Protein AF-A0A1Y4RF73-F1 (afdb_monomer)

Mean predicted aligned error: 22.39 Å

Radius of gyration: 38.88 Å; Cα contacts (8 Å, |Δi|>4): 993; chains: 1; bounding box: 95×80×130 Å

pLDDT: mean 74.42, std 23.42, range [22.95, 98.25]

Structure (mmCIF, N/CA/C/O backbone):
data_AF-A0A1Y4RF73-F1
#
_entry.id   AF-A0A1Y4RF73-F1
#
loop_
_atom_site.group_PDB
_atom_site.id
_atom_site.type_symbol
_atom_site.label_atom_id
_atom_site.label_alt_id
_atom_site.label_comp_id
_atom_site.label_asym_id
_atom_site.label_entity_id
_atom_site.label_seq_id
_atom_site.pdbx_PDB_ins_code
_atom_site.Cartn_x
_atom_site.Cartn_y
_atom_site.Cartn_z
_atom_site.occupancy
_atom_site.B_iso_or_equiv
_atom_site.auth_seq_id
_atom_site.auth_comp_id
_atom_site.auth_asym_id
_atom_site.auth_atom_id
_atom_site.pdbx_PDB_model_num
ATOM 1 N N . MET A 1 1 ? -29.871 22.386 12.776 1.00 67.69 1 MET A N 1
ATOM 2 C CA . MET A 1 1 ? -29.274 22.602 11.436 1.00 67.69 1 MET A CA 1
ATOM 3 C C . MET A 1 1 ? -28.750 21.262 10.948 1.00 67.69 1 MET A C 1
ATOM 5 O O . MET A 1 1 ? -28.256 20.521 11.787 1.00 67.69 1 MET A O 1
ATOM 9 N N . VAL A 1 2 ? -28.908 20.931 9.662 1.00 78.44 2 VAL A N 1
ATOM 10 C CA . VAL A 1 2 ? -28.519 19.619 9.115 1.00 78.44 2 VAL A CA 1
ATOM 11 C C . VAL A 1 2 ? -27.432 19.803 8.056 1.00 78.44 2 VAL A C 1
ATOM 13 O O . VAL A 1 2 ? -27.648 20.521 7.078 1.00 78.44 2 VAL A O 1
ATOM 16 N N . ILE A 1 3 ? -26.275 19.176 8.263 1.00 81.56 3 ILE A N 1
ATOM 17 C CA . ILE A 1 3 ? -25.156 19.133 7.314 1.00 81.56 3 ILE A CA 1
ATOM 18 C C . ILE A 1 3 ? -25.477 18.120 6.221 1.00 81.56 3 ILE A C 1
ATOM 20 O O . ILE A 1 3 ? -25.903 17.005 6.513 1.00 81.56 3 ILE A O 1
ATOM 24 N N . ASN A 1 4 ? -25.274 18.501 4.962 1.00 82.44 4 ASN A N 1
ATOM 25 C CA . ASN A 1 4 ? -25.481 17.593 3.843 1.00 82.44 4 ASN A CA 1
ATOM 26 C C . ASN A 1 4 ? -24.149 16.941 3.458 1.00 82.44 4 ASN A C 1
ATOM 28 O O . ASN A 1 4 ? -23.281 17.599 2.889 1.00 82.44 4 ASN A O 1
ATOM 32 N N . ILE A 1 5 ? -23.997 15.666 3.796 1.00 82.62 5 ILE A N 1
ATOM 33 C CA . ILE A 1 5 ? -22.872 14.820 3.420 1.00 82.62 5 ILE A CA 1
ATOM 34 C C . ILE A 1 5 ? -23.202 14.142 2.089 1.00 82.62 5 ILE A C 1
ATOM 36 O O . ILE A 1 5 ? -24.267 13.538 1.924 1.00 82.62 5 ILE A O 1
ATOM 40 N N . TYR A 1 6 ? -22.280 14.250 1.134 1.00 79.31 6 TYR A N 1
ATOM 41 C CA . TYR A 1 6 ? -22.349 13.507 -0.119 1.00 79.31 6 TYR A CA 1
ATOM 42 C C . TYR A 1 6 ? -21.947 12.049 0.122 1.00 79.31 6 TYR A C 1
ATOM 44 O O . TYR A 1 6 ? -20.910 11.793 0.726 1.00 79.31 6 TYR A O 1
ATOM 52 N N . ARG A 1 7 ? -22.747 11.107 -0.385 1.00 78.88 7 ARG A N 1
ATOM 53 C CA . ARG A 1 7 ? -22.451 9.668 -0.364 1.00 78.88 7 ARG A CA 1
ATOM 54 C C . ARG A 1 7 ? -21.988 9.225 -1.745 1.00 78.88 7 ARG A C 1
ATOM 56 O O . ARG A 1 7 ? -22.584 9.616 -2.754 1.00 78.88 7 ARG A O 1
ATOM 63 N N . ASN A 1 8 ? -20.934 8.414 -1.804 1.00 78.31 8 ASN A N 1
ATOM 64 C CA . ASN A 1 8 ? -20.475 7.851 -3.065 1.00 78.31 8 ASN A CA 1
ATOM 65 C C . ASN A 1 8 ? -21.558 6.949 -3.688 1.00 78.31 8 ASN A C 1
ATOM 67 O O . ASN A 1 8 ? -22.233 6.196 -2.997 1.00 78.31 8 ASN A O 1
ATOM 71 N N . SER A 1 9 ? -21.735 7.026 -5.008 1.00 76.69 9 SER A N 1
ATOM 72 C CA . SER A 1 9 ? -22.713 6.207 -5.743 1.00 76.69 9 SER A CA 1
ATOM 73 C C . SER A 1 9 ? -22.113 4.930 -6.338 1.00 76.69 9 SER A C 1
ATOM 75 O O . SER A 1 9 ? -22.840 4.101 -6.883 1.00 76.69 9 SER A O 1
ATOM 77 N N . SER A 1 10 ? -20.790 4.763 -6.263 1.00 80.19 10 SER A N 1
ATOM 78 C CA . SER A 1 10 ? -20.095 3.586 -6.779 1.00 80.19 10 SER A CA 1
ATOM 79 C C . SER A 1 10 ? -20.183 2.427 -5.793 1.00 80.19 10 SER A C 1
ATOM 81 O O . SER A 1 10 ? -19.529 2.445 -4.753 1.00 80.19 10 SER A O 1
ATOM 83 N N . GLN A 1 11 ? -20.919 1.376 -6.155 1.00 75.81 11 GLN A N 1
ATOM 84 C CA . GLN A 1 11 ? -21.055 0.178 -5.324 1.00 75.81 11 GLN A CA 1
ATOM 85 C C . GLN A 1 11 ? -19.711 -0.501 -5.021 1.00 75.81 11 GLN A C 1
ATOM 87 O O . GLN A 1 11 ? -19.517 -1.024 -3.931 1.00 75.81 11 GLN A O 1
ATOM 92 N N . ALA A 1 12 ? -18.771 -0.449 -5.969 1.00 77.25 12 ALA A N 1
ATOM 93 C CA . ALA A 1 12 ? -17.408 -0.947 -5.795 1.00 77.25 12 ALA A CA 1
ATOM 94 C C . ALA A 1 12 ? -16.670 -0.232 -4.653 1.00 77.25 12 ALA A C 1
ATOM 96 O O . ALA A 1 12 ? -15.956 -0.860 -3.875 1.00 77.25 12 ALA A O 1
ATOM 97 N N . VAL A 1 13 ? -16.867 1.085 -4.551 1.00 80.75 13 VAL A N 1
ATOM 98 C CA . VAL A 1 13 ? -16.286 1.899 -3.481 1.00 80.75 13 VAL A CA 1
ATOM 99 C C . VAL A 1 13 ? -17.010 1.621 -2.169 1.00 80.75 13 VAL A C 1
ATOM 101 O O . VAL A 1 13 ? -16.345 1.379 -1.171 1.00 80.75 13 VAL A O 1
ATOM 104 N N . LEU A 1 14 ? -18.346 1.576 -2.177 1.00 82.94 14 LEU A N 1
ATOM 105 C CA . LEU A 1 14 ? -19.143 1.268 -0.984 1.00 82.94 14 LEU A CA 1
ATOM 106 C C . LEU A 1 14 ? -18.754 -0.088 -0.376 1.00 82.94 14 LEU A C 1
ATOM 108 O O . LEU A 1 14 ? -18.429 -0.151 0.803 1.00 82.94 14 LEU A O 1
ATOM 112 N N . SER A 1 15 ? -18.652 -1.135 -1.200 1.00 79.69 15 SER A N 1
ATOM 113 C CA . SER A 1 15 ? -18.208 -2.463 -0.761 1.00 79.69 15 SER A CA 1
ATOM 114 C C . SER A 1 15 ? -16.788 -2.450 -0.188 1.00 79.69 15 SER A C 1
ATOM 116 O O . SER A 1 15 ? -16.520 -3.143 0.788 1.00 79.69 15 SER A O 1
ATOM 118 N N . ALA A 1 16 ? -15.872 -1.648 -0.743 1.00 85.25 16 ALA A N 1
ATOM 119 C CA . ALA A 1 16 ? -14.533 -1.500 -0.174 1.00 85.25 16 ALA A CA 1
ATOM 120 C C . ALA A 1 16 ? -14.576 -0.860 1.225 1.00 85.25 16 ALA A C 1
ATOM 122 O O . ALA A 1 16 ? -13.846 -1.290 2.117 1.00 85.25 16 ALA A O 1
ATOM 123 N N . TYR A 1 17 ? -15.456 0.120 1.449 1.00 89.94 17 TYR A N 1
ATOM 124 C CA . TYR A 1 17 ? -15.657 0.693 2.781 1.00 89.94 17 TYR A CA 1
ATOM 125 C C . TYR A 1 17 ? -16.348 -0.269 3.750 1.00 89.94 17 TYR A C 1
ATOM 127 O O . TYR A 1 17 ? -16.020 -0.226 4.933 1.00 89.94 17 TYR A O 1
ATOM 135 N N . ASP A 1 18 ? -17.205 -1.180 3.282 1.00 84.75 18 ASP A N 1
ATOM 136 C CA . ASP A 1 18 ? -17.761 -2.246 4.128 1.00 84.75 18 ASP A CA 1
ATOM 137 C C . ASP A 1 18 ? -16.648 -3.159 4.676 1.00 84.75 18 ASP A C 1
ATOM 139 O O . ASP A 1 18 ? -16.642 -3.494 5.865 1.00 84.75 18 ASP A O 1
ATOM 143 N N . HIS A 1 19 ? -15.647 -3.496 3.851 1.00 86.31 19 HIS A N 1
ATOM 144 C CA . HIS A 1 19 ? -14.458 -4.231 4.303 1.00 86.31 19 HIS A CA 1
ATOM 145 C C . HIS A 1 19 ? -13.643 -3.434 5.329 1.00 86.31 19 HIS A C 1
ATOM 147 O O . HIS A 1 19 ? -13.254 -3.978 6.362 1.00 86.31 19 HIS A O 1
ATOM 153 N N . VAL A 1 20 ? -13.417 -2.138 5.083 1.00 92.25 20 VAL A N 1
ATOM 154 C CA . VAL A 1 20 ? -12.697 -1.266 6.028 1.00 92.25 20 VAL A CA 1
ATOM 155 C C . VAL A 1 20 ? -13.432 -1.186 7.368 1.00 92.25 20 VAL A C 1
ATOM 157 O O . VAL A 1 20 ? -12.814 -1.380 8.411 1.00 92.25 20 VAL A O 1
ATOM 160 N N . VAL A 1 21 ? -14.744 -0.939 7.355 1.00 92.81 21 VAL A N 1
ATOM 161 C CA . VAL A 1 21 ? -15.576 -0.870 8.567 1.00 92.81 21 VAL A CA 1
ATOM 162 C C . VAL A 1 21 ? -15.553 -2.194 9.319 1.00 92.81 21 VAL A C 1
ATOM 164 O O . VAL A 1 21 ? -15.429 -2.185 10.540 1.00 92.81 21 VAL A O 1
ATOM 167 N N . THR A 1 22 ? -15.612 -3.325 8.612 1.00 90.31 22 THR A N 1
ATOM 168 C CA . THR A 1 22 ? -15.513 -4.652 9.234 1.00 90.31 22 THR A CA 1
ATOM 169 C C . THR A 1 22 ? -14.169 -4.828 9.937 1.00 90.31 22 THR A C 1
ATOM 171 O O . THR A 1 22 ? -14.138 -5.181 11.112 1.00 90.31 22 THR A O 1
ATOM 174 N N . ASN A 1 23 ? -13.059 -4.506 9.269 1.00 93.12 23 ASN A N 1
ATOM 175 C CA . ASN A 1 23 ? -11.722 -4.644 9.850 1.00 93.12 23 ASN A CA 1
ATOM 176 C C . ASN A 1 23 ? -11.516 -3.724 11.061 1.00 93.12 23 ASN A C 1
ATOM 178 O O . ASN A 1 23 ? -11.005 -4.167 12.086 1.00 93.12 23 ASN A O 1
ATOM 182 N N . LEU A 1 24 ? -11.968 -2.469 10.992 1.00 95.62 24 LEU A N 1
ATOM 183 C CA . LEU A 1 24 ? -11.887 -1.538 12.124 1.00 95.62 24 LEU A CA 1
ATOM 184 C C . LEU A 1 24 ? -12.859 -1.892 13.257 1.00 95.62 24 LEU A C 1
ATOM 186 O O . LEU A 1 24 ? -12.612 -1.575 14.419 1.00 95.62 24 LEU A O 1
ATOM 190 N N . TYR A 1 25 ? -13.965 -2.569 12.954 1.00 93.56 25 TYR A N 1
ATOM 191 C CA . TYR A 1 25 ? -14.832 -3.129 13.984 1.00 93.56 25 TYR A CA 1
ATOM 192 C C . TYR A 1 25 ? -14.152 -4.297 14.712 1.00 93.56 25 TYR A C 1
ATOM 194 O O . TYR A 1 25 ? -14.243 -4.385 15.935 1.00 93.56 25 TYR A O 1
ATOM 202 N N . MET A 1 26 ? -13.424 -5.157 13.991 1.00 92.44 26 MET A N 1
ATOM 203 C CA . MET A 1 26 ? -12.612 -6.218 14.602 1.00 92.44 26 MET A CA 1
ATOM 204 C C . MET A 1 26 ? -11.473 -5.633 15.449 1.00 92.44 26 MET A C 1
ATOM 206 O O . MET A 1 26 ? -11.273 -6.071 16.579 1.00 92.44 26 MET A O 1
ATOM 210 N N . ASP A 1 27 ? -10.805 -4.585 14.960 1.00 93.94 27 ASP A N 1
ATOM 211 C CA . ASP A 1 27 ? -9.795 -3.836 15.718 1.00 93.94 27 ASP A CA 1
ATOM 212 C C . ASP A 1 27 ? -10.373 -3.242 17.015 1.00 93.94 27 ASP A C 1
ATOM 214 O O . ASP A 1 27 ? -9.801 -3.398 18.094 1.00 93.94 27 ASP A O 1
ATOM 218 N N . HIS A 1 28 ? -11.570 -2.654 16.944 1.00 94.88 28 HIS A N 1
ATOM 219 C CA . HIS A 1 28 ? -12.302 -2.186 18.119 1.00 94.88 28 HIS A CA 1
ATOM 220 C C . HIS A 1 28 ? -12.610 -3.317 19.113 1.00 94.88 28 HIS A C 1
ATOM 222 O O . HIS A 1 28 ? -12.450 -3.135 20.317 1.00 94.88 28 HIS A O 1
ATOM 228 N N . MET A 1 29 ? -13.036 -4.488 18.636 1.00 94.88 29 MET A N 1
ATOM 229 C CA . MET A 1 29 ? -13.317 -5.643 19.498 1.00 94.88 29 MET A CA 1
ATOM 230 C C . MET A 1 29 ? -12.061 -6.188 20.184 1.00 94.88 29 MET A C 1
ATOM 232 O O . MET A 1 29 ? -12.143 -6.642 21.324 1.00 94.88 29 MET A O 1
ATOM 236 N N . GLN A 1 30 ? -10.911 -6.130 19.512 1.00 94.12 30 GLN A N 1
ATOM 237 C CA . GLN A 1 30 ? -9.653 -6.660 20.028 1.00 94.12 30 GLN A CA 1
ATOM 238 C C . GLN A 1 30 ? -8.940 -5.685 20.975 1.00 94.12 30 GLN A C 1
ATOM 240 O O . GLN A 1 30 ? -8.442 -6.100 22.021 1.00 94.12 30 GLN A O 1
ATOM 245 N N . HIS A 1 31 ? -8.896 -4.398 20.624 1.00 94.69 31 HIS A N 1
ATOM 246 C CA . HIS A 1 31 ? -8.073 -3.397 21.311 1.00 94.69 31 HIS A CA 1
ATOM 247 C C . HIS A 1 31 ? -8.887 -2.309 22.025 1.00 94.69 31 HIS A C 1
ATOM 249 O O . HIS A 1 31 ? -8.335 -1.520 22.788 1.00 94.69 31 HIS A O 1
ATOM 255 N N . GLY A 1 32 ? -10.203 -2.249 21.805 1.00 95.00 32 GLY A N 1
ATOM 256 C CA . GLY A 1 32 ? -11.076 -1.222 22.375 1.00 95.00 32 GLY A CA 1
ATOM 257 C C . GLY A 1 32 ? -11.023 0.127 21.653 1.00 95.00 32 GLY A C 1
ATOM 258 O O . GLY A 1 32 ? -11.646 1.074 22.128 1.00 95.00 32 GLY A O 1
ATOM 259 N N . HIS A 1 33 ? -10.327 0.227 20.514 1.00 96.31 33 HIS A N 1
ATOM 260 C CA . HIS A 1 33 ? -10.176 1.471 19.755 1.00 96.31 33 HIS A CA 1
ATOM 261 C C . HIS A 1 33 ? -11.528 2.026 19.290 1.00 96.31 33 HIS A C 1
ATOM 263 O O . HIS A 1 33 ? -12.319 1.318 18.668 1.00 96.31 33 HIS A O 1
ATOM 269 N N . LYS A 1 34 ? -11.805 3.298 19.574 1.00 96.44 34 LYS A N 1
ATOM 270 C CA . LYS A 1 34 ? -13.020 4.012 19.147 1.00 96.44 34 LYS A CA 1
ATOM 271 C C . LYS A 1 34 ? -12.705 5.283 18.372 1.00 96.44 34 LYS A C 1
ATOM 273 O O . LYS A 1 34 ? -13.500 5.694 17.525 1.00 96.44 34 LYS A O 1
ATOM 278 N N . ILE A 1 35 ? -11.573 5.914 18.672 1.00 97.38 35 ILE A N 1
ATOM 279 C CA . ILE A 1 35 ? -11.131 7.159 18.057 1.00 97.38 35 ILE A CA 1
ATOM 280 C C . ILE A 1 35 ? -10.087 6.837 16.992 1.00 97.38 35 ILE A C 1
ATOM 282 O O . ILE A 1 35 ? -8.953 6.483 17.310 1.00 97.38 35 ILE A O 1
ATOM 286 N N . TYR A 1 36 ? -10.464 7.002 15.727 1.00 97.69 36 TYR A N 1
ATOM 287 C CA . TYR A 1 36 ? -9.588 6.790 14.580 1.00 97.69 36 TYR A CA 1
ATOM 288 C C . TYR A 1 36 ? -9.184 8.126 13.962 1.00 97.69 36 TYR A C 1
ATOM 290 O O . TYR A 1 36 ? -10.028 8.863 13.445 1.00 97.69 36 TYR A O 1
ATOM 298 N N . ALA A 1 37 ? -7.886 8.428 13.971 1.00 96.56 37 ALA A N 1
ATOM 299 C CA . ALA A 1 37 ? -7.343 9.525 13.177 1.00 96.56 37 ALA A CA 1
ATOM 300 C C . ALA A 1 37 ? -7.089 9.043 11.748 1.00 96.56 37 ALA A C 1
ATOM 302 O O . ALA A 1 37 ? -6.332 8.100 11.524 1.00 96.56 37 ALA A O 1
ATOM 303 N N . VAL A 1 38 ? -7.700 9.704 10.770 1.00 96.62 38 VAL A N 1
ATOM 304 C CA . VAL A 1 38 ? -7.458 9.438 9.352 1.00 96.62 38 VAL A CA 1
ATOM 305 C C . VAL A 1 38 ? -6.434 10.447 8.864 1.00 96.62 38 VAL A C 1
ATOM 307 O O . VAL A 1 38 ? -6.662 11.660 8.904 1.00 96.62 38 VAL A O 1
ATOM 310 N N . CYS A 1 39 ? -5.277 9.952 8.431 1.00 92.50 39 CYS A N 1
ATOM 311 C CA . CYS A 1 39 ? -4.153 10.802 8.061 1.00 92.50 39 CYS A CA 1
ATOM 312 C C . CYS A 1 39 ? -3.584 10.412 6.703 1.00 92.50 39 CYS A C 1
ATOM 314 O O . CYS A 1 39 ? -3.313 9.246 6.442 1.00 92.50 39 CYS A O 1
ATOM 316 N N . GLY A 1 40 ? -3.370 11.394 5.831 1.00 91.25 40 GLY A N 1
ATOM 317 C CA . GLY A 1 40 ? -2.671 11.184 4.567 1.00 91.25 40 GLY A CA 1
ATOM 318 C C . GLY A 1 40 ? -1.160 11.064 4.760 1.00 91.25 40 GLY A C 1
ATOM 319 O O . GLY A 1 40 ? -0.577 11.806 5.551 1.00 91.25 40 GLY A O 1
ATOM 320 N N . CYS A 1 41 ? -0.501 10.192 3.991 1.00 87.75 41 CYS A N 1
ATOM 321 C CA . CYS A 1 41 ? 0.966 10.148 3.972 1.00 87.75 41 CYS A CA 1
ATOM 322 C C . CYS A 1 41 ? 1.595 11.358 3.254 1.00 87.75 41 CYS A C 1
ATOM 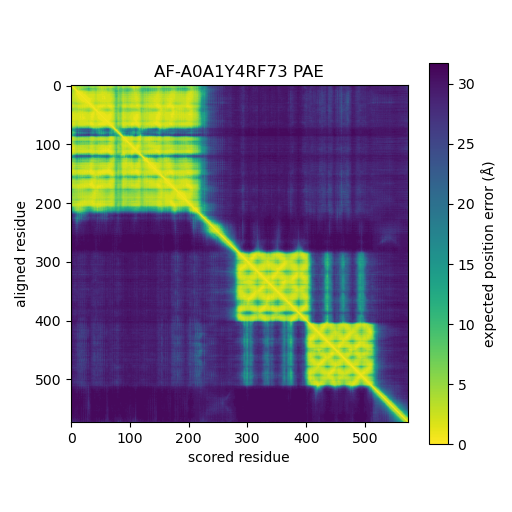324 O O . CYS A 1 41 ? 2.755 11.694 3.488 1.00 87.75 41 CYS A O 1
ATOM 326 N N . SER A 1 42 ? 0.825 12.003 2.376 1.00 86.06 42 SER A N 1
ATOM 327 C CA . SER A 1 42 ? 1.146 13.266 1.712 1.00 86.06 42 SER A CA 1
ATOM 328 C C . SER A 1 42 ? -0.133 14.083 1.449 1.00 86.06 42 SER A C 1
ATOM 330 O O . SER A 1 42 ? -1.236 13.517 1.429 1.00 86.06 42 SER A O 1
ATOM 332 N N . PRO A 1 43 ? -0.041 15.410 1.218 1.00 84.31 43 PRO A N 1
ATOM 333 C CA . PRO A 1 43 ? -1.172 16.199 0.733 1.00 84.31 43 PRO A CA 1
ATOM 334 C C . PRO A 1 43 ? -1.763 15.610 -0.553 1.00 84.31 43 PRO A C 1
ATOM 336 O O . PRO A 1 43 ? -1.037 15.067 -1.382 1.00 84.31 43 PRO A O 1
ATOM 339 N N . GLY A 1 44 ? -3.082 15.718 -0.726 1.00 84.19 44 GLY A N 1
ATOM 340 C CA . GLY A 1 44 ? -3.765 15.251 -1.940 1.00 84.19 44 GLY A CA 1
ATOM 341 C C . GLY A 1 44 ? -4.039 13.743 -2.012 1.00 84.19 44 GLY A C 1
ATOM 342 O O . GLY A 1 44 ? -4.649 13.297 -2.982 1.00 84.19 44 GLY A O 1
ATOM 343 N N . THR A 1 45 ? -3.681 12.973 -0.980 1.00 88.50 45 THR A N 1
ATOM 344 C CA . THR A 1 45 ? -3.949 11.521 -0.867 1.00 88.50 45 THR A CA 1
ATOM 345 C C . THR A 1 45 ? -5.422 11.156 -0.705 1.00 88.50 45 THR A C 1
ATOM 347 O O . THR A 1 45 ? -5.767 9.988 -0.776 1.00 88.50 45 THR A O 1
ATOM 350 N N . GLY A 1 46 ? -6.309 12.129 -0.489 1.00 89.00 46 GLY A N 1
ATOM 351 C CA . GLY A 1 46 ? -7.741 11.874 -0.324 1.00 89.00 46 GLY A CA 1
ATOM 352 C C . GLY A 1 46 ? -8.177 11.545 1.105 1.00 89.00 46 GLY A C 1
ATOM 353 O O . GLY A 1 46 ? -9.310 11.108 1.276 1.00 89.00 46 GLY A O 1
ATOM 354 N N . ALA A 1 47 ? -7.337 11.798 2.120 1.00 91.44 47 ALA A N 1
ATOM 355 C CA . ALA A 1 47 ? -7.653 11.546 3.532 1.00 91.44 47 ALA A CA 1
ATOM 356 C C . ALA A 1 47 ? -9.036 12.075 3.949 1.00 91.44 47 ALA A C 1
ATOM 358 O O . ALA A 1 47 ? -9.853 11.289 4.396 1.00 91.44 47 ALA A O 1
ATOM 359 N N . THR A 1 48 ? -9.371 13.334 3.654 1.00 89.00 48 THR A N 1
ATOM 360 C CA . THR A 1 48 ? -10.702 13.899 3.951 1.00 89.00 48 THR A CA 1
ATOM 361 C C . THR A 1 48 ? -11.852 13.132 3.306 1.00 89.00 48 THR A C 1
ATOM 363 O O . THR A 1 48 ? -12.869 12.896 3.950 1.00 89.00 48 THR A O 1
ATOM 366 N N . ALA A 1 49 ? -11.708 12.711 2.046 1.00 89.31 49 ALA A N 1
ATOM 367 C CA . ALA A 1 49 ? -12.742 11.915 1.384 1.00 89.31 49 ALA A CA 1
ATOM 368 C C . ALA A 1 49 ? -12.901 10.548 2.068 1.00 89.31 49 ALA A C 1
ATOM 370 O O . ALA A 1 49 ? -14.021 10.085 2.262 1.00 89.31 49 ALA A O 1
ATOM 371 N N . VAL A 1 50 ? -11.785 9.945 2.490 1.00 93.75 50 VAL A N 1
ATOM 372 C CA . VAL A 1 50 ? -11.779 8.705 3.270 1.00 93.75 50 VAL A CA 1
ATOM 373 C C . VAL A 1 50 ? -12.424 8.899 4.640 1.00 93.75 50 VAL A C 1
ATOM 375 O O . VAL A 1 50 ? -13.261 8.083 5.005 1.00 93.75 50 VAL A O 1
ATOM 378 N N . SER A 1 51 ? -12.107 9.976 5.361 1.00 94.75 51 SER A N 1
ATOM 379 C CA . SER A 1 51 ? -12.686 10.319 6.665 1.00 94.75 51 SER A CA 1
ATOM 380 C C . SER A 1 51 ? -14.208 10.418 6.589 1.00 94.75 51 SER A C 1
ATOM 382 O O . SER A 1 51 ? -14.918 9.828 7.403 1.00 94.75 51 SER A O 1
ATOM 384 N N . VAL A 1 52 ? -14.716 11.121 5.571 1.00 92.31 52 VAL A N 1
ATOM 385 C CA . VAL A 1 52 ? -16.156 11.277 5.336 1.00 92.31 52 VAL A CA 1
ATOM 386 C C . VAL A 1 52 ? -16.812 9.935 5.038 1.00 92.31 52 VAL A C 1
ATOM 388 O O . VAL A 1 52 ? -17.769 9.557 5.709 1.00 92.31 52 VAL A O 1
ATOM 391 N N . GLU A 1 53 ? -16.293 9.198 4.060 1.00 92.69 53 GLU A N 1
ATOM 392 C CA . GLU A 1 53 ? -16.915 7.956 3.603 1.00 92.69 53 GLU A CA 1
ATOM 393 C C . GLU A 1 53 ? -16.841 6.850 4.669 1.00 92.69 53 GLU A C 1
ATOM 395 O O . GLU A 1 53 ? -17.787 6.078 4.831 1.00 92.69 53 GLU A O 1
ATOM 400 N N . LEU A 1 54 ? -15.765 6.815 5.462 1.00 95.50 54 LEU A N 1
ATOM 401 C CA . LEU A 1 54 ? -15.630 5.922 6.609 1.00 95.50 54 LEU A CA 1
ATOM 402 C C . LEU A 1 54 ? -16.664 6.244 7.695 1.00 95.50 54 LEU A C 1
ATOM 404 O O . LEU A 1 54 ? -17.349 5.344 8.183 1.00 95.50 54 LEU A O 1
ATOM 408 N N . ALA A 1 55 ? -16.823 7.525 8.042 1.00 95.88 55 ALA A N 1
ATOM 409 C CA . ALA A 1 55 ? -17.792 7.949 9.047 1.00 95.88 55 ALA A CA 1
ATOM 410 C C . ALA A 1 55 ? -19.238 7.649 8.620 1.00 95.88 55 ALA A C 1
ATOM 412 O O . ALA A 1 55 ? -20.033 7.170 9.432 1.00 95.88 55 ALA A O 1
ATOM 413 N N . VAL A 1 56 ? -19.569 7.872 7.342 1.00 94.75 56 VAL A N 1
ATOM 414 C CA . VAL A 1 56 ? -20.877 7.500 6.783 1.00 94.75 56 VAL A CA 1
ATOM 415 C C . VAL A 1 56 ? -21.087 5.989 6.846 1.00 94.75 56 VAL A C 1
ATOM 417 O O . VAL A 1 56 ? -22.153 5.548 7.267 1.00 94.75 56 VAL A O 1
ATOM 420 N N . SER A 1 57 ? -20.078 5.190 6.498 1.00 95.06 57 SER A N 1
ATOM 421 C CA . SER A 1 57 ? -20.205 3.727 6.472 1.00 95.06 57 SER A CA 1
ATOM 422 C C . SER A 1 57 ? -20.400 3.133 7.875 1.00 95.06 57 SER A C 1
ATOM 424 O O . SER A 1 57 ? -21.261 2.275 8.055 1.00 95.06 57 SER A O 1
ATOM 426 N N . PHE A 1 58 ? -19.712 3.644 8.905 1.00 96.75 58 PHE A N 1
ATOM 427 C CA . PHE A 1 58 ? -20.010 3.266 10.295 1.00 96.75 58 PHE A CA 1
ATOM 428 C C . PHE A 1 58 ? -21.440 3.641 10.714 1.00 96.75 58 PHE A C 1
ATOM 430 O O . PHE A 1 58 ? -22.118 2.860 11.386 1.00 96.75 58 PHE A O 1
ATOM 437 N N . ALA A 1 59 ? -21.906 4.827 10.317 1.00 96.25 59 ALA A N 1
ATOM 438 C CA . ALA A 1 59 ? -23.242 5.302 10.657 1.00 96.25 59 ALA A CA 1
ATOM 439 C C . ALA A 1 59 ? -24.352 4.476 9.984 1.00 96.25 59 ALA A C 1
ATOM 441 O O . ALA A 1 59 ? -25.352 4.131 10.619 1.00 96.25 59 ALA A O 1
ATOM 442 N N . GLU A 1 60 ? -24.155 4.097 8.719 1.00 93.56 60 GLU A N 1
ATOM 443 C CA . GLU A 1 60 ? -25.044 3.193 7.981 1.00 93.56 60 GLU A CA 1
ATOM 444 C C . GLU A 1 60 ? -25.041 1.772 8.563 1.00 93.56 60 GLU A C 1
ATOM 446 O O . GLU A 1 60 ? -26.096 1.138 8.614 1.00 93.56 60 GLU A O 1
ATOM 451 N N . ALA A 1 61 ? -23.914 1.319 9.125 1.00 93.69 61 ALA A N 1
ATOM 452 C CA . ALA A 1 61 ? -23.831 0.095 9.928 1.00 93.69 61 ALA A CA 1
ATOM 453 C C . ALA A 1 61 ? -24.541 0.204 11.300 1.00 93.69 61 ALA A C 1
ATOM 455 O O . ALA A 1 61 ? -24.446 -0.695 12.138 1.00 93.69 61 ALA A O 1
ATOM 456 N N . GLY A 1 62 ? -25.264 1.301 11.553 1.00 95.50 62 GLY A N 1
ATOM 457 C CA . GLY A 1 62 ? -26.078 1.516 12.748 1.00 95.50 62 GLY A CA 1
ATOM 458 C C . GLY A 1 62 ? -25.292 1.995 13.965 1.00 95.50 62 GLY A C 1
ATOM 459 O O . GLY A 1 62 ? -25.854 2.048 15.061 1.00 95.50 62 GLY A O 1
ATOM 460 N N . ARG A 1 63 ? -24.012 2.345 13.798 1.00 97.19 63 ARG A N 1
ATOM 461 C CA . ARG A 1 63 ? -23.169 2.849 14.885 1.00 97.19 63 ARG A CA 1
ATOM 462 C C . ARG A 1 63 ? -23.349 4.348 15.035 1.00 97.19 63 ARG A C 1
ATOM 464 O O . ARG A 1 63 ? -23.452 5.081 14.056 1.00 97.19 63 ARG A O 1
ATOM 471 N N . LYS A 1 64 ? -23.401 4.828 16.272 1.00 98.06 64 LYS A N 1
ATOM 472 C CA . LYS A 1 64 ? -23.456 6.261 16.543 1.00 98.06 64 LYS A CA 1
ATOM 473 C C . LYS A 1 64 ? -22.068 6.852 16.317 1.00 98.06 64 LYS A C 1
ATOM 475 O O . LYS A 1 64 ? -21.179 6.667 17.145 1.00 98.06 64 LYS A O 1
ATOM 480 N N . THR A 1 65 ? -21.905 7.579 15.217 1.00 98.19 65 THR A N 1
ATOM 481 C CA . THR A 1 65 ? -20.595 8.020 14.727 1.00 98.19 65 THR A CA 1
ATOM 482 C C . THR A 1 65 ? -20.478 9.536 14.715 1.00 98.19 65 THR A C 1
ATOM 484 O O . THR A 1 65 ? -21.430 10.252 14.390 1.00 98.19 65 THR A O 1
ATOM 487 N N . LEU A 1 66 ? -19.291 10.024 15.062 1.00 97.38 66 LEU A N 1
ATOM 488 C CA . LEU A 1 66 ? -18.924 11.432 14.995 1.00 97.38 66 LEU A CA 1
ATOM 489 C C . LEU A 1 66 ? -17.777 11.633 14.005 1.00 97.38 66 LEU A C 1
ATOM 491 O O . LEU A 1 66 ? -16.737 10.996 14.140 1.00 97.38 66 LEU A O 1
ATOM 495 N N . LEU A 1 67 ? -17.949 12.543 13.049 1.00 95.12 67 LEU A N 1
ATOM 496 C CA . LEU A 1 67 ? -16.869 13.036 12.197 1.00 95.12 67 LEU A CA 1
ATOM 497 C C . LEU A 1 67 ? -16.388 14.394 12.711 1.00 95.12 67 LEU A C 1
ATOM 499 O O . LEU A 1 67 ? -17.191 15.312 12.874 1.00 95.12 67 LEU A O 1
ATOM 503 N N . ILE A 1 68 ? -15.084 14.532 12.923 1.00 92.31 68 ILE A N 1
ATOM 504 C CA . ILE A 1 68 ? -14.455 15.768 13.380 1.00 92.31 68 ILE A CA 1
ATOM 505 C C . ILE A 1 68 ? -13.449 16.246 12.322 1.00 92.31 68 ILE A C 1
ATOM 507 O O . ILE A 1 68 ? -12.466 15.560 12.059 1.00 92.31 68 ILE A O 1
ATOM 511 N N . ASP A 1 69 ? -13.664 17.429 11.740 1.00 88.25 69 ASP A N 1
ATOM 512 C CA . ASP A 1 69 ? -12.712 18.062 10.814 1.00 88.25 69 ASP A CA 1
ATOM 513 C C . ASP A 1 69 ? -11.665 18.880 11.583 1.00 88.25 69 ASP A C 1
ATOM 515 O O . ASP A 1 69 ? -11.944 19.987 12.061 1.00 88.25 69 ASP A O 1
ATOM 519 N N . MET A 1 70 ? -10.463 18.314 11.722 1.00 85.44 70 MET A N 1
ATOM 520 C CA . MET A 1 70 ? -9.326 18.916 12.422 1.00 85.44 70 MET A CA 1
ATOM 521 C C . MET A 1 70 ? -8.249 19.465 11.476 1.00 85.44 70 MET A C 1
ATOM 523 O O . MET A 1 70 ? -7.195 19.904 11.944 1.00 85.44 70 MET A O 1
ATOM 527 N N . ASP A 1 71 ? -8.492 19.519 10.163 1.00 81.81 71 ASP A N 1
ATOM 528 C CA . ASP A 1 71 ? -7.586 20.198 9.235 1.00 81.81 71 ASP A CA 1
ATOM 529 C C . ASP A 1 71 ? -7.912 21.694 9.144 1.00 81.81 71 ASP A C 1
ATOM 531 O O . ASP A 1 71 ? -8.388 22.228 8.139 1.00 81.81 71 ASP A O 1
ATOM 535 N N . MET A 1 72 ? -7.627 22.394 10.243 1.00 76.19 72 MET A N 1
ATOM 536 C CA . MET A 1 72 ? -7.925 23.821 10.394 1.00 76.19 72 MET A CA 1
ATOM 537 C C . MET A 1 72 ? -7.091 24.724 9.470 1.00 76.19 72 MET A C 1
ATOM 539 O O . MET A 1 72 ? -7.407 25.905 9.323 1.00 76.19 72 MET A O 1
ATOM 543 N N . ARG A 1 73 ? -6.045 24.180 8.827 1.00 71.06 73 ARG A N 1
ATOM 544 C CA . ARG A 1 73 ? -5.168 24.923 7.910 1.00 71.06 73 ARG A CA 1
ATOM 545 C C . ARG A 1 73 ? -5.673 24.953 6.469 1.00 71.06 73 ARG A C 1
ATOM 547 O O . ARG A 1 73 ? -5.165 25.756 5.686 1.00 71.06 73 ARG A O 1
ATOM 554 N N . LYS A 1 74 ? -6.639 24.109 6.090 1.00 66.31 74 LYS A N 1
ATOM 555 C CA . LYS A 1 74 ? -7.238 24.158 4.748 1.00 66.31 74 LYS A CA 1
ATOM 556 C C . LYS A 1 74 ? -7.994 25.471 4.549 1.00 66.31 74 LYS A C 1
ATOM 558 O O . LYS A 1 74 ? -8.845 25.843 5.357 1.00 66.31 74 LYS A O 1
ATOM 563 N N . GLU A 1 75 ? -7.725 26.152 3.434 1.00 52.38 75 GLU A N 1
ATOM 564 C CA . GLU A 1 75 ? -8.523 27.305 3.009 1.00 52.38 75 GLU A CA 1
ATOM 565 C C . GLU A 1 75 ? -10.007 26.910 2.904 1.00 52.38 75 GLU A C 1
ATOM 567 O O . GLU A 1 75 ? -10.338 25.819 2.435 1.00 52.38 75 GLU A O 1
ATOM 572 N N . LYS A 1 76 ? -10.914 27.812 3.310 1.00 51.75 76 LYS A N 1
ATOM 573 C CA . LYS A 1 76 ? -12.370 27.560 3.402 1.00 51.75 76 LYS A CA 1
ATOM 574 C C . LYS A 1 76 ? -12.998 27.008 2.112 1.00 51.75 76 LYS A C 1
ATOM 576 O O . LYS A 1 76 ? -14.015 26.330 2.181 1.00 51.75 76 LYS A O 1
ATOM 581 N N . VAL A 1 77 ? -12.379 27.257 0.954 1.00 40.72 77 VAL A N 1
ATOM 582 C CA . VAL A 1 77 ? -12.802 26.768 -0.373 1.00 40.72 77 VAL A CA 1
ATOM 583 C C . VAL A 1 77 ? -12.676 25.240 -0.506 1.00 40.72 77 VAL A C 1
ATOM 585 O O . VAL A 1 77 ? -13.398 24.631 -1.285 1.00 40.72 77 VAL A O 1
ATOM 588 N N . HIS A 1 78 ? -11.800 24.599 0.273 1.00 42.25 78 HIS A N 1
ATOM 589 C CA . HIS A 1 78 ? -11.574 23.149 0.233 1.00 42.25 78 HIS A CA 1
ATOM 590 C C . HIS A 1 78 ? -12.327 22.364 1.317 1.00 42.25 78 HIS A C 1
ATOM 592 O O . HIS A 1 78 ? -12.299 21.129 1.309 1.00 42.25 78 HIS A O 1
ATOM 598 N N . GLN A 1 79 ? -13.042 23.051 2.212 1.00 53.09 79 GLN A N 1
ATOM 599 C CA . GLN A 1 79 ? -13.937 22.430 3.185 1.00 53.09 79 GLN A CA 1
ATOM 600 C C . GLN A 1 79 ? -15.263 22.088 2.486 1.00 53.09 79 GLN A C 1
ATOM 602 O O . GLN A 1 79 ? -16.265 22.779 2.639 1.00 53.09 79 GLN A O 1
ATOM 607 N N . HIS A 1 80 ? -15.265 21.026 1.677 1.00 48.38 80 HIS A N 1
ATOM 608 C CA . HIS A 1 80 ? -16.396 20.617 0.826 1.00 48.38 80 HIS A CA 1
ATOM 609 C C . HIS A 1 80 ? -17.713 20.364 1.596 1.00 48.38 80 HIS A C 1
ATOM 611 O O . HIS A 1 80 ? -18.780 20.325 0.991 1.00 48.38 80 HIS A O 1
ATOM 617 N N . LEU A 1 81 ? -17.663 20.219 2.927 1.00 57.69 81 LEU A N 1
ATOM 618 C CA . LEU A 1 81 ? -18.840 20.073 3.795 1.00 57.69 81 LEU A CA 1
ATOM 619 C C . LEU A 1 81 ? -19.379 21.408 4.356 1.00 57.69 81 LEU A C 1
ATOM 621 O O . LEU A 1 81 ? -20.460 21.435 4.943 1.00 57.69 81 LEU A O 1
ATOM 625 N N . ASN A 1 82 ? -18.652 22.516 4.162 1.00 52.41 82 ASN A N 1
ATOM 626 C CA . ASN A 1 82 ? -18.870 23.812 4.819 1.00 52.41 82 ASN A CA 1
ATOM 627 C C . ASN A 1 82 ? -19.317 24.948 3.882 1.00 52.41 82 ASN A C 1
ATOM 629 O O . ASN A 1 82 ? -19.397 26.087 4.336 1.00 52.41 82 ASN A O 1
ATOM 633 N N . GLU A 1 83 ? -19.675 24.706 2.614 1.00 46.19 83 GLU A N 1
ATOM 634 C CA . GLU A 1 83 ? -20.048 25.799 1.684 1.00 46.19 83 GLU A CA 1
ATOM 635 C C . GLU A 1 83 ? -21.221 26.680 2.172 1.00 46.19 83 GLU A C 1
ATOM 637 O O . GLU A 1 83 ? -21.393 27.806 1.709 1.00 46.19 83 GLU A O 1
ATOM 642 N N . LYS A 1 84 ? -22.015 26.216 3.148 1.00 47.38 84 LYS A N 1
ATOM 643 C CA . LYS A 1 84 ? -23.090 27.007 3.776 1.00 47.38 84 LYS A CA 1
ATOM 644 C C . LYS A 1 84 ? -22.721 27.653 5.119 1.00 47.38 84 LYS A C 1
ATOM 646 O O . LYS A 1 84 ? -23.587 28.276 5.730 1.00 47.38 84 LYS A O 1
ATOM 651 N N . ILE A 1 85 ? -21.507 27.462 5.639 1.00 51.09 85 ILE A N 1
ATOM 652 C CA . ILE A 1 85 ? -21.305 27.432 7.092 1.00 51.09 85 ILE A CA 1
ATOM 653 C C . ILE A 1 85 ? -20.097 28.262 7.535 1.00 51.09 85 ILE A C 1
ATOM 655 O O . ILE A 1 85 ? -18.967 27.795 7.601 1.00 51.09 85 ILE A O 1
ATOM 659 N N . GLY A 1 86 ? -20.377 29.498 7.951 1.00 53.53 86 GLY A N 1
ATOM 660 C CA . GLY A 1 86 ? -19.550 30.253 8.898 1.00 53.53 86 GLY A CA 1
ATOM 661 C C . GLY A 1 86 ? -19.856 29.884 10.357 1.00 53.53 86 GLY A C 1
ATOM 662 O O . GLY A 1 86 ? -19.875 30.768 11.210 1.00 53.53 86 GLY A O 1
ATOM 663 N N . ALA A 1 87 ? -20.203 28.623 10.635 1.00 61.62 87 ALA A N 1
ATOM 664 C CA . ALA A 1 87 ? -20.609 28.195 11.967 1.00 61.62 87 ALA A CA 1
ATOM 665 C C . ALA A 1 87 ? -19.412 27.886 12.858 1.00 61.62 87 ALA A C 1
ATOM 667 O O . ALA A 1 87 ? -18.436 27.248 12.469 1.00 61.62 87 ALA A O 1
ATOM 668 N N . ARG A 1 88 ? -19.595 28.356 14.085 1.00 76.56 88 ARG A N 1
ATOM 669 C CA . ARG A 1 88 ? -19.085 27.829 15.342 1.00 76.56 88 ARG A CA 1
ATOM 670 C C . ARG A 1 88 ? -18.659 26.363 15.215 1.00 76.56 88 ARG A C 1
ATOM 672 O O . ARG A 1 88 ? -19.463 25.519 14.832 1.00 76.56 88 ARG A O 1
ATOM 679 N N . GLY A 1 89 ? -17.406 26.077 15.529 1.00 82.81 89 GLY A N 1
ATOM 680 C CA . GLY A 1 89 ? -16.847 24.729 15.529 1.00 82.81 89 GLY A CA 1
ATOM 681 C C . GLY A 1 89 ? -15.839 24.551 16.653 1.00 82.81 89 GLY A C 1
ATOM 682 O O . GLY A 1 89 ? -15.856 25.296 17.636 1.00 82.81 89 GLY A O 1
ATOM 683 N N . LEU A 1 90 ? -14.936 23.580 16.511 1.00 85.31 90 LEU A N 1
ATOM 684 C CA . LEU A 1 90 ? -14.022 23.227 17.595 1.00 85.31 90 LEU A CA 1
ATOM 685 C C . LEU A 1 90 ? -13.188 24.427 18.067 1.00 85.31 90 LEU A C 1
ATOM 687 O O . LEU A 1 90 ? -13.071 24.665 19.267 1.00 85.31 90 LEU A O 1
ATOM 691 N N . SER A 1 91 ? -12.633 25.208 17.139 1.00 84.06 91 SER A N 1
ATOM 692 C CA . SER A 1 91 ? -11.834 26.389 17.485 1.00 84.06 91 SER A CA 1
ATOM 693 C C . SER A 1 91 ? -12.596 27.393 18.362 1.00 84.06 91 SER A C 1
ATOM 695 O O . SER A 1 91 ? -12.030 27.931 19.314 1.00 84.06 91 SER A O 1
ATOM 697 N N . ASP A 1 92 ? -13.888 27.591 18.100 1.00 84.69 92 ASP A N 1
ATOM 698 C CA . ASP A 1 92 ? -14.756 28.512 18.834 1.00 84.69 92 ASP A CA 1
ATOM 699 C C . ASP A 1 92 ? -15.037 27.994 20.259 1.00 84.69 92 ASP A C 1
ATOM 701 O O . ASP A 1 92 ? -14.906 28.733 21.241 1.00 84.69 92 ASP A O 1
ATOM 705 N N . TYR A 1 93 ? -15.316 26.694 20.402 1.00 87.81 93 TYR A N 1
ATOM 706 C CA . TYR A 1 93 ? -15.507 26.039 21.703 1.00 87.81 93 TYR A CA 1
ATOM 707 C C . TYR A 1 93 ? -14.255 26.129 22.584 1.00 87.81 93 TYR A C 1
ATOM 709 O O . TYR A 1 93 ? -14.318 26.492 23.764 1.00 87.81 93 TYR A O 1
ATOM 717 N N . ILE A 1 94 ? -13.083 25.859 22.005 1.00 87.25 94 ILE A N 1
ATOM 718 C CA . ILE A 1 94 ? -11.828 25.865 22.759 1.00 87.25 94 ILE A CA 1
ATOM 719 C C . ILE A 1 94 ? -11.491 27.279 23.251 1.00 87.25 94 ILE A C 1
ATOM 721 O O . ILE A 1 94 ? -11.097 27.451 24.411 1.00 87.25 94 ILE A O 1
ATOM 725 N N . VAL A 1 95 ? -11.725 28.302 22.421 1.00 84.62 95 VAL A N 1
ATOM 726 C CA . VAL A 1 95 ? -11.592 29.716 22.817 1.00 84.62 95 VAL A CA 1
ATOM 727 C C . VAL A 1 95 ? -12.671 30.133 23.831 1.00 84.62 95 VAL A C 1
ATOM 729 O O . VAL A 1 95 ? -12.449 31.067 24.600 1.00 84.62 95 VAL A O 1
ATOM 732 N N . GLY A 1 96 ? -13.775 29.387 23.931 1.00 84.44 96 GLY A N 1
ATOM 733 C CA . GLY A 1 96 ? -14.844 29.591 24.910 1.00 84.44 96 GLY A CA 1
ATOM 734 C C . GLY A 1 96 ? -15.934 30.547 24.438 1.00 84.44 96 GLY A C 1
ATOM 735 O O . GLY A 1 96 ? -16.600 31.157 25.270 1.00 84.44 96 GLY A O 1
ATOM 736 N N . THR A 1 97 ? -16.100 30.717 23.124 1.00 82.06 97 THR A N 1
ATOM 737 C CA . THR A 1 97 ? -17.151 31.576 22.556 1.00 82.06 97 THR A CA 1
ATOM 738 C C . THR A 1 97 ? -18.498 30.860 22.427 1.00 82.06 97 THR A C 1
ATOM 740 O O . THR A 1 97 ? -19.507 31.529 22.202 1.00 82.06 97 THR A O 1
ATOM 743 N N . VAL A 1 98 ? -18.517 29.528 22.563 1.00 86.38 98 VAL A N 1
ATOM 744 C CA . VAL A 1 98 ? -19.686 28.645 22.387 1.00 86.38 98 VAL A CA 1
ATOM 745 C C . VAL A 1 98 ? -19.596 27.425 23.309 1.00 86.38 98 VAL A C 1
ATOM 747 O O . VAL A 1 98 ? -18.495 27.081 23.753 1.00 86.38 98 VAL A O 1
ATOM 750 N N . SER A 1 99 ? -20.725 26.766 23.587 1.00 87.25 99 SER A N 1
ATOM 751 C CA . SER A 1 99 ? -20.748 25.482 24.307 1.00 87.25 99 SER A CA 1
ATOM 752 C C . SER A 1 99 ? -20.430 24.282 23.399 1.00 87.25 99 SER A C 1
ATOM 754 O O . SER A 1 99 ? -20.313 24.406 22.180 1.00 87.25 99 SER A O 1
ATOM 756 N N . ASP A 1 100 ? -20.256 23.107 24.004 1.00 83.56 100 ASP A N 1
ATOM 757 C CA . ASP A 1 100 ? -20.056 21.821 23.326 1.00 83.56 100 ASP A CA 1
ATOM 758 C C . ASP A 1 100 ? -21.302 21.363 22.545 1.00 83.56 100 ASP A C 1
ATOM 760 O O . ASP A 1 100 ? -21.190 20.869 21.425 1.00 83.56 100 ASP A O 1
ATOM 764 N N . GLU A 1 101 ? -22.501 21.592 23.080 1.00 85.12 101 GLU A N 1
ATOM 765 C CA . GLU A 1 101 ? -23.764 21.294 22.386 1.00 85.12 101 GLU A CA 1
ATOM 766 C C . GLU A 1 101 ? -23.929 22.098 21.084 1.00 85.12 101 GLU A C 1
ATOM 768 O O . GLU A 1 101 ? -24.541 21.630 20.123 1.00 85.12 101 GLU A O 1
ATOM 773 N N . GLU A 1 102 ? -23.363 23.306 21.028 1.00 85.94 102 GLU A N 1
ATOM 774 C CA . GLU A 1 102 ? -23.480 24.213 19.883 1.00 85.94 102 GLU A CA 1
ATOM 775 C C . GLU A 1 102 ? -22.562 23.860 18.705 1.00 85.94 102 GLU A C 1
ATOM 777 O O . GLU A 1 102 ? -22.753 24.396 17.609 1.00 85.94 102 GLU A O 1
ATOM 782 N N . ILE A 1 103 ? -21.573 22.985 18.912 1.00 87.56 103 ILE A N 1
ATOM 783 C CA . ILE A 1 103 ? -20.604 22.597 17.874 1.00 87.56 103 ILE A CA 1
ATOM 784 C C . ILE A 1 103 ? -20.906 21.234 17.245 1.00 87.56 103 ILE A C 1
ATOM 786 O O . ILE A 1 103 ? -20.285 20.887 16.240 1.00 87.56 103 ILE A O 1
ATOM 790 N N . VAL A 1 104 ? -21.853 20.474 17.807 1.00 91.19 104 VAL A N 1
ATOM 791 C CA . VAL A 1 104 ? -22.265 19.159 17.300 1.00 91.19 104 VAL A CA 1
ATOM 792 C C . VAL A 1 104 ? -23.451 19.317 16.354 1.00 91.19 104 VAL A C 1
ATOM 794 O O . VAL A 1 104 ? -24.586 19.567 16.761 1.00 91.19 104 VAL A O 1
ATOM 797 N N . PHE A 1 105 ? -23.208 19.115 15.063 1.00 89.12 105 PHE A N 1
ATOM 798 C CA . PHE A 1 105 ? -24.235 19.222 14.036 1.00 89.12 105 PHE A CA 1
ATOM 799 C C . PHE A 1 105 ? -24.784 17.854 13.636 1.00 89.12 105 PHE A C 1
ATOM 801 O O . PHE A 1 105 ? -24.044 16.889 13.449 1.00 89.12 105 PHE A O 1
ATOM 808 N N . GLN A 1 106 ? -26.100 17.783 13.440 1.00 90.38 106 GLN A N 1
ATOM 809 C CA . GLN A 1 106 ? -26.729 16.636 12.787 1.00 90.38 106 GLN A CA 1
ATOM 810 C C . GLN A 1 106 ? -26.413 16.641 11.292 1.00 90.38 106 GLN A C 1
ATOM 812 O O . GLN A 1 106 ? -26.279 17.706 10.683 1.00 90.38 106 GLN A O 1
ATOM 817 N N . THR A 1 107 ? -26.356 15.459 10.686 1.00 90.81 107 THR A N 1
ATOM 818 C CA . THR A 1 107 ? -26.192 15.308 9.237 1.00 90.81 107 THR A CA 1
ATOM 819 C C . THR A 1 107 ? -27.450 14.727 8.583 1.00 90.81 107 THR A C 1
ATOM 821 O O . THR A 1 107 ? -28.387 14.304 9.261 1.00 90.81 107 THR A O 1
ATOM 824 N N . ASN A 1 108 ? -27.502 14.732 7.250 1.00 90.62 108 ASN A N 1
ATOM 825 C CA . ASN A 1 108 ? -28.522 14.029 6.463 1.00 90.62 108 ASN A CA 1
ATOM 826 C C . ASN A 1 108 ? -28.401 12.495 6.552 1.00 90.62 108 ASN A C 1
ATOM 828 O O . ASN A 1 108 ? -29.309 11.797 6.103 1.00 90.62 108 ASN A O 1
ATOM 832 N N . VAL A 1 109 ? -27.307 11.974 7.115 1.00 91.62 109 VAL A N 1
ATOM 833 C CA . VAL A 1 109 ? -27.078 10.547 7.345 1.00 91.62 109 VAL A CA 1
ATOM 834 C C . VAL A 1 109 ? -27.480 10.207 8.780 1.00 91.62 109 VAL A C 1
ATOM 836 O O . VAL A 1 109 ? -27.027 10.818 9.749 1.00 91.62 109 VAL A O 1
ATOM 839 N N . LYS A 1 110 ? -28.354 9.210 8.935 1.00 94.81 110 LYS A N 1
ATOM 840 C CA . LYS A 1 110 ? -28.797 8.749 10.255 1.00 94.81 110 LYS A CA 1
ATOM 841 C C . LYS A 1 110 ? -27.596 8.231 11.054 1.00 94.81 110 LYS A C 1
ATOM 843 O O . LYS A 1 110 ? -26.736 7.574 10.493 1.00 94.81 110 LYS A O 1
ATOM 848 N N . HIS A 1 111 ? -27.575 8.491 12.361 1.00 96.62 111 HIS A N 1
ATOM 849 C CA . HIS A 1 111 ? -26.499 8.106 13.289 1.00 96.62 111 HIS A CA 1
ATOM 850 C C . HIS A 1 111 ? -25.162 8.852 13.117 1.00 96.62 111 HIS A C 1
ATOM 852 O O . HIS A 1 111 ? -24.305 8.708 13.988 1.00 96.62 111 HIS A O 1
ATOM 858 N N . LEU A 1 112 ? -25.014 9.710 12.099 1.00 96.56 112 LEU A N 1
ATOM 859 C CA . LEU A 1 112 ? -23.812 10.514 11.876 1.00 96.56 112 LEU A CA 1
ATOM 860 C C . LEU A 1 112 ? -23.987 11.958 12.362 1.00 96.56 112 LEU A C 1
ATOM 862 O O . LEU A 1 112 ? -24.905 12.671 11.941 1.00 96.56 112 LEU A O 1
ATOM 866 N N . HIS A 1 113 ? -23.047 12.397 13.195 1.00 94.56 113 HIS A N 1
ATOM 867 C CA . HIS A 1 113 ? -22.890 13.783 13.628 1.00 94.56 113 HIS A CA 1
ATOM 868 C C . HIS A 1 113 ? -21.562 14.357 13.130 1.00 94.56 113 HIS A C 1
ATOM 870 O O . HIS A 1 113 ? -20.637 13.614 12.799 1.00 94.56 113 HIS A O 1
ATOM 876 N N . TYR A 1 114 ? -21.471 15.683 13.080 1.00 91.44 114 TYR A N 1
ATOM 877 C CA . TYR A 1 114 ? -20.323 16.399 12.538 1.00 91.44 114 TYR A CA 1
ATOM 878 C C . TYR A 1 114 ? -19.892 17.559 13.439 1.00 91.44 114 TYR A C 1
ATOM 880 O O . TYR A 1 114 ? -20.736 18.327 13.899 1.00 91.44 114 TYR A O 1
ATOM 888 N N . ILE A 1 115 ? -18.581 17.712 13.632 1.00 90.12 115 ILE A N 1
ATOM 889 C CA . ILE A 1 115 ? -17.942 18.895 14.220 1.00 90.12 115 ILE A CA 1
ATOM 890 C C . ILE A 1 115 ? -16.943 19.446 13.199 1.00 90.12 115 ILE A C 1
ATOM 892 O O . ILE A 1 115 ? -16.024 18.746 12.779 1.00 90.12 115 ILE A O 1
ATOM 896 N N . GLY A 1 116 ? -17.102 20.713 12.818 1.00 85.81 116 GLY A N 1
ATOM 897 C CA . GLY A 1 116 ? -16.152 21.412 11.947 1.00 85.81 116 GLY A CA 1
ATOM 898 C C . GLY A 1 116 ? -15.029 22.115 12.719 1.00 85.81 116 GLY A C 1
ATOM 899 O O . GLY A 1 116 ? -15.145 22.358 13.923 1.00 85.81 116 GLY A O 1
ATOM 900 N N . GLY A 1 117 ? -13.975 22.540 12.015 1.00 78.81 117 GLY A N 1
ATOM 901 C CA . GLY A 1 117 ? -12.850 23.275 12.614 1.00 78.81 117 GLY A CA 1
ATOM 902 C C . GLY A 1 117 ? -13.225 24.626 13.252 1.00 78.81 117 GLY A C 1
ATOM 903 O O . GLY A 1 117 ? -12.596 25.053 14.220 1.00 78.81 117 GLY A O 1
ATOM 904 N N . GLY A 1 118 ? -14.290 25.282 12.782 1.00 76.62 118 GLY A N 1
ATOM 905 C CA . GLY A 1 118 ? -14.794 26.559 13.310 1.00 76.62 118 GLY A CA 1
ATOM 906 C C . GLY A 1 118 ? -14.129 27.799 12.702 1.00 76.62 118 GLY A C 1
ATOM 907 O O . GLY A 1 118 ? -13.388 27.713 11.722 1.00 76.62 118 GLY A O 1
ATOM 908 N N . THR A 1 119 ? -14.415 28.978 13.258 1.00 71.75 119 THR A N 1
ATOM 909 C CA . THR A 1 119 ? -14.054 30.265 12.634 1.00 71.75 119 THR A CA 1
ATOM 910 C C . THR A 1 119 ? -12.713 30.851 13.082 1.00 71.75 119 THR A C 1
ATOM 912 O O . THR A 1 119 ? -12.176 31.715 12.389 1.00 71.75 119 THR A O 1
ATOM 915 N N . ALA A 1 120 ? -12.134 30.349 14.178 1.00 62.25 120 ALA A N 1
ATOM 916 C CA . ALA A 1 120 ? -10.894 30.852 14.781 1.00 62.25 120 ALA A CA 1
ATOM 917 C C . ALA A 1 120 ? -9.627 30.033 14.421 1.00 62.25 120 ALA A C 1
ATOM 919 O O . ALA A 1 120 ? -8.550 30.288 14.965 1.00 62.25 120 ALA A O 1
ATOM 920 N N . GLY A 1 121 ? -9.745 29.054 13.513 1.00 57.16 121 GLY A N 1
ATOM 921 C CA . GLY A 1 121 ? -8.775 27.972 13.260 1.00 57.16 121 GLY A CA 1
ATOM 922 C C . GLY A 1 121 ? -7.455 28.305 12.543 1.00 57.16 121 GLY A C 1
ATOM 923 O O . GLY A 1 121 ? -6.732 27.387 12.197 1.00 57.16 121 GLY A O 1
ATOM 924 N N . GLY A 1 122 ? -7.098 29.572 12.319 1.00 61.16 122 GLY A N 1
ATOM 925 C CA . GLY A 1 122 ? -5.802 29.939 11.718 1.00 61.16 122 GLY A CA 1
ATOM 926 C C . GLY A 1 122 ? -4.722 30.181 12.776 1.00 61.16 122 GLY A C 1
ATOM 927 O O . GLY A 1 122 ? -3.909 29.310 13.092 1.00 61.16 122 GLY A O 1
ATOM 928 N N . ASP A 1 123 ? -4.763 31.367 13.382 1.00 60.00 123 ASP A N 1
ATOM 929 C CA . ASP A 1 123 ? -3.722 31.870 14.293 1.00 60.00 123 ASP A CA 1
ATOM 930 C C . ASP A 1 123 ? -3.643 31.125 15.638 1.00 60.00 123 ASP A C 1
ATOM 932 O O . ASP A 1 123 ? -2.649 31.221 16.357 1.00 60.00 123 ASP A O 1
ATOM 936 N N . HIS A 1 124 ? -4.678 30.357 15.991 1.00 66.31 124 HIS A N 1
ATOM 937 C CA . HIS A 1 124 ? -4.801 29.693 17.293 1.00 66.31 124 HIS A CA 1
ATOM 938 C C . HIS A 1 124 ? -4.619 28.171 17.239 1.00 66.31 124 HIS A C 1
ATOM 940 O O . HIS A 1 124 ? -4.804 27.516 18.264 1.00 66.31 124 HIS A O 1
ATOM 946 N N . THR A 1 125 ? -4.231 27.597 16.094 1.00 74.88 125 THR A N 1
ATOM 947 C CA . THR A 1 125 ? -4.161 26.134 15.896 1.00 74.88 125 THR A CA 1
ATOM 948 C C . THR A 1 125 ? -3.334 25.429 16.975 1.00 74.88 125 THR A C 1
ATOM 950 O O . THR A 1 125 ? -3.812 24.500 17.616 1.00 74.88 125 THR A O 1
ATOM 953 N N . VAL A 1 126 ? -2.136 25.935 17.289 1.00 75.31 126 VAL A N 1
ATOM 954 C CA . VAL A 1 126 ? -1.285 25.363 18.352 1.00 75.31 126 VAL A CA 1
ATOM 955 C C . VAL A 1 126 ? -1.962 25.437 19.725 1.00 75.31 126 VAL A C 1
ATOM 957 O O . VAL A 1 126 ? -1.934 24.474 20.487 1.00 75.31 126 VAL A O 1
ATOM 960 N N . LYS A 1 127 ? -2.614 26.563 20.043 1.00 75.44 127 LYS A N 1
ATOM 961 C CA . LYS A 1 127 ? -3.345 26.740 21.308 1.00 75.44 127 LYS A CA 1
ATOM 962 C C . LYS A 1 127 ? -4.516 25.762 21.418 1.00 75.44 127 LYS A C 1
ATOM 964 O O . LYS A 1 127 ? -4.795 25.285 22.512 1.00 75.44 127 LYS A O 1
ATOM 969 N N . ILE A 1 128 ? -5.191 25.481 20.306 1.00 81.06 128 ILE A N 1
ATOM 970 C CA . ILE A 1 128 ? -6.304 24.532 20.240 1.00 81.06 128 ILE A CA 1
ATOM 971 C C . ILE A 1 128 ? -5.810 23.109 20.503 1.00 81.06 128 ILE A C 1
ATOM 973 O O . ILE A 1 128 ? -6.352 22.426 21.368 1.00 81.06 128 ILE A O 1
ATOM 977 N N . LEU A 1 129 ? -4.746 22.701 19.811 1.00 82.81 129 LEU A N 1
ATOM 978 C CA . LEU A 1 129 ? -4.177 21.355 19.903 1.00 82.81 129 LEU A CA 1
ATOM 979 C C . LEU A 1 129 ? -3.561 21.054 21.273 1.00 82.81 129 LEU A C 1
ATOM 981 O O . LEU A 1 129 ? -3.662 19.933 21.758 1.00 82.81 129 LEU A O 1
ATOM 985 N N . CYS A 1 130 ? -2.965 22.057 21.920 1.00 81.94 130 CYS A N 1
ATOM 986 C CA . CYS A 1 130 ? -2.367 21.923 23.250 1.00 81.94 130 CYS A CA 1
ATOM 987 C C . CYS A 1 130 ? -3.351 22.217 24.401 1.00 81.94 130 CYS A C 1
ATOM 989 O O . CYS A 1 130 ? -2.928 22.354 25.550 1.00 81.94 130 CYS A O 1
ATOM 991 N N . SER A 1 131 ? -4.648 22.378 24.122 1.00 86.25 131 SER A N 1
ATOM 992 C CA . SER A 1 131 ? -5.645 22.722 25.138 1.00 86.25 131 SER A CA 1
ATOM 993 C C . SER A 1 131 ? -6.134 21.494 25.906 1.00 86.25 131 SER A C 1
ATOM 995 O O . SER A 1 131 ? -6.603 20.527 25.308 1.00 86.25 131 SER A O 1
ATOM 997 N N . ASN A 1 132 ? -6.169 21.581 27.240 1.00 87.25 132 ASN A N 1
ATOM 998 C CA . ASN A 1 132 ? -6.826 20.568 28.079 1.00 87.25 132 ASN A CA 1
ATOM 999 C C . ASN A 1 132 ? -8.313 20.399 27.727 1.00 87.25 132 ASN A C 1
ATOM 1001 O O . ASN A 1 132 ? -8.815 19.278 27.753 1.00 87.25 132 ASN A O 1
ATOM 1005 N N . LYS A 1 133 ? -8.989 21.476 27.294 1.00 88.88 133 LYS A N 1
ATOM 1006 C CA . LYS A 1 133 ? -10.397 21.418 26.868 1.00 88.88 133 LYS A CA 1
ATOM 1007 C C . LYS A 1 133 ? -10.624 20.464 25.697 1.00 88.88 133 LYS A C 1
ATOM 1009 O O . LYS A 1 133 ? -11.691 19.875 25.604 1.00 88.88 133 LYS A O 1
ATOM 1014 N N . LEU A 1 134 ? -9.653 20.321 24.790 1.00 89.19 134 LEU A N 1
ATOM 1015 C CA . LEU A 1 134 ? -9.784 19.392 23.665 1.00 89.19 134 LEU A CA 1
ATOM 1016 C C . LEU A 1 134 ? -9.779 17.947 24.163 1.00 89.19 134 LEU A C 1
ATOM 1018 O O . LEU A 1 134 ? -10.604 17.142 23.743 1.00 89.19 134 LEU A O 1
ATOM 1022 N N . LYS A 1 135 ? -8.883 17.635 25.101 1.00 88.75 135 LYS A N 1
ATOM 1023 C CA . LYS A 1 135 ? -8.797 16.309 25.713 1.00 88.75 135 LYS A CA 1
ATOM 1024 C C . LYS A 1 135 ? -10.057 15.971 26.515 1.00 88.75 135 LYS A C 1
ATOM 1026 O O . LYS A 1 135 ? -10.586 14.877 26.366 1.00 88.75 135 LYS A O 1
ATOM 1031 N N . GLU A 1 136 ? -10.549 16.916 27.314 1.00 91.06 136 GLU A N 1
ATOM 1032 C CA . GLU A 1 136 ? -11.797 16.776 28.079 1.00 91.06 136 GLU A CA 1
ATOM 1033 C C . GLU A 1 136 ? -13.007 16.572 27.155 1.00 91.06 136 GLU A C 1
ATOM 1035 O O . GLU A 1 136 ? -13.826 15.684 27.390 1.00 91.06 136 GLU A O 1
ATOM 1040 N N . LEU A 1 137 ? -13.086 17.334 26.056 1.00 91.88 137 LEU A N 1
ATOM 1041 C CA . LEU A 1 137 ? -14.130 17.165 25.050 1.00 91.88 137 LEU A CA 1
ATOM 1042 C C . LEU A 1 137 ? -14.066 15.776 24.406 1.00 91.88 137 LEU A C 1
ATOM 1044 O O . LEU A 1 137 ? -15.084 15.096 24.344 1.00 91.88 137 LEU A O 1
ATOM 1048 N N . LEU A 1 138 ? -12.892 15.328 23.949 1.00 91.94 138 LEU A N 1
ATOM 1049 C CA . LEU A 1 138 ? -12.749 14.004 23.333 1.00 91.94 138 LEU A CA 1
ATOM 1050 C C . LEU A 1 138 ? -13.119 12.876 24.303 1.00 91.94 138 LEU A C 1
ATOM 1052 O O . LEU A 1 138 ? -13.757 11.915 23.882 1.00 91.94 138 LEU A O 1
ATOM 1056 N N . GLN A 1 139 ? -12.797 13.007 25.593 1.00 91.38 139 GLN A N 1
ATOM 1057 C CA . GLN A 1 139 ? -13.222 12.050 26.620 1.00 91.38 139 GLN A CA 1
ATOM 1058 C C . GLN A 1 139 ? -14.749 12.000 26.763 1.00 91.38 139 GLN A C 1
ATOM 1060 O O . GLN A 1 139 ? -15.321 10.916 26.701 1.00 91.38 139 GLN A O 1
ATOM 1065 N N . SER A 1 140 ? -15.413 13.156 26.863 1.00 92.81 140 SER A N 1
ATOM 1066 C CA . SER A 1 140 ? -16.883 13.248 26.910 1.00 92.81 140 SER A CA 1
ATOM 1067 C C . SER A 1 140 ? -17.547 12.655 25.656 1.00 92.81 140 SER A C 1
ATOM 1069 O O . SER A 1 140 ? -18.511 11.884 25.723 1.00 92.81 140 SER A O 1
ATOM 1071 N N . LEU A 1 141 ? -16.992 12.949 24.477 1.00 93.62 141 LEU A N 1
ATOM 1072 C CA . LEU A 1 141 ? -17.491 12.410 23.214 1.00 93.62 141 LEU A CA 1
ATOM 1073 C C . LEU A 1 141 ? -17.289 10.888 23.132 1.00 93.62 141 LEU A C 1
ATOM 1075 O O . LEU A 1 141 ? -18.175 10.192 22.638 1.00 93.62 141 LEU A O 1
ATOM 1079 N N . ASN A 1 142 ? -16.186 10.354 23.659 1.00 92.31 142 ASN A N 1
ATOM 1080 C CA . ASN A 1 142 ? -15.902 8.915 23.668 1.00 92.31 142 ASN A CA 1
ATOM 1081 C C . ASN A 1 142 ? -16.921 8.096 24.490 1.00 92.31 142 ASN A C 1
ATOM 1083 O O . ASN A 1 142 ? -17.168 6.922 24.207 1.00 92.31 142 ASN A O 1
ATOM 1087 N N . GLU A 1 143 ? -17.552 8.714 25.492 1.00 93.31 143 GLU A N 1
ATOM 1088 C CA . GLU A 1 143 ? -18.652 8.103 26.251 1.00 93.31 143 GLU A CA 1
ATOM 1089 C C . GLU A 1 143 ? -19.972 8.091 25.461 1.00 93.31 143 GLU A C 1
ATOM 1091 O O . GLU A 1 143 ? -20.834 7.239 25.677 1.00 93.31 143 GLU A O 1
ATOM 1096 N N . THR A 1 144 ? -20.132 9.030 24.526 1.00 94.81 144 THR A N 1
ATOM 1097 C CA . THR A 1 144 ? -21.396 9.298 23.827 1.00 94.81 144 THR A CA 1
ATOM 1098 C C . THR A 1 144 ? -21.501 8.612 22.464 1.00 94.81 144 THR A C 1
ATOM 1100 O O . THR A 1 144 ? -22.621 8.369 21.992 1.00 94.81 144 THR A O 1
ATOM 1103 N N . TYR A 1 145 ? -20.366 8.348 21.815 1.00 97.81 145 TYR A N 1
ATOM 1104 C CA . TYR A 1 145 ? -20.266 7.808 20.460 1.00 97.81 145 TYR A CA 1
ATOM 1105 C C . TYR A 1 145 ? -19.628 6.415 20.456 1.00 97.81 145 TYR A C 1
ATOM 1107 O O . TYR A 1 145 ? -18.762 6.097 21.269 1.00 97.81 145 TYR A O 1
ATOM 1115 N N . ASP A 1 146 ? -20.070 5.579 19.518 1.00 97.62 146 ASP A N 1
ATOM 1116 C CA . ASP A 1 146 ? -19.458 4.275 19.267 1.00 97.62 146 ASP A CA 1
ATOM 1117 C C . ASP A 1 146 ? -18.102 4.436 18.581 1.00 97.62 146 ASP A C 1
ATOM 1119 O O . ASP A 1 146 ? -17.148 3.754 18.938 1.00 97.62 146 ASP A O 1
ATOM 1123 N N . PHE A 1 147 ? -18.042 5.350 17.608 1.00 98.25 147 PHE A N 1
ATOM 1124 C CA . PHE A 1 147 ? -16.858 5.634 16.807 1.00 98.25 147 PHE A CA 1
ATOM 1125 C C . PHE A 1 147 ? -16.696 7.137 16.587 1.00 98.25 147 PHE A C 1
ATOM 1127 O O . PHE A 1 147 ? -17.665 7.852 16.310 1.00 98.25 147 PHE A O 1
ATOM 1134 N N . ILE A 1 148 ? -15.455 7.610 16.667 1.00 98.19 148 ILE A N 1
ATOM 1135 C CA . ILE A 1 148 ? -15.067 8.987 16.365 1.00 98.19 148 ILE A CA 1
ATOM 1136 C C . ILE A 1 148 ? -14.012 8.941 15.263 1.00 98.19 148 ILE A C 1
ATOM 1138 O O . ILE A 1 148 ? -12.961 8.330 15.428 1.00 98.19 148 ILE A O 1
ATOM 1142 N N . VAL A 1 149 ? -14.290 9.593 14.138 1.00 97.56 149 VAL A N 1
ATOM 1143 C CA . VAL A 1 149 ? -13.369 9.721 13.005 1.00 97.56 149 VAL A CA 1
ATOM 1144 C C . VAL A 1 149 ? -12.834 11.146 12.986 1.00 97.56 149 VAL A C 1
ATOM 1146 O O . VAL A 1 149 ? -13.606 12.097 12.870 1.00 97.56 149 VAL A O 1
ATOM 1149 N N . ILE A 1 150 ? -11.518 11.299 13.099 1.00 95.44 150 ILE A N 1
ATOM 1150 C CA . ILE A 1 150 ? -10.846 12.599 13.081 1.00 95.44 150 ILE A CA 1
ATOM 1151 C C . ILE A 1 150 ? -10.158 12.771 11.726 1.00 95.44 150 ILE A C 1
ATOM 1153 O O . ILE A 1 150 ? -9.208 12.050 11.424 1.00 95.44 150 ILE A O 1
ATOM 1157 N N . ASP A 1 151 ? -10.612 13.733 10.920 1.00 92.31 151 ASP A N 1
ATOM 1158 C CA . ASP A 1 151 ? -9.906 14.136 9.702 1.00 92.31 151 ASP A CA 1
ATOM 1159 C C . ASP A 1 151 ? -8.718 15.021 10.072 1.00 92.31 151 ASP A C 1
ATOM 1161 O O . ASP A 1 151 ? -8.887 16.057 10.717 1.00 92.31 151 ASP A O 1
ATOM 1165 N N . THR A 1 152 ? -7.514 14.619 9.674 1.00 90.44 152 THR A N 1
ATOM 1166 C CA . THR A 1 152 ? -6.275 15.310 10.049 1.00 90.44 152 THR A CA 1
ATOM 1167 C C . THR A 1 152 ? -5.539 15.860 8.822 1.00 90.44 152 THR A C 1
ATOM 1169 O O . THR A 1 152 ? -5.663 15.314 7.719 1.00 90.44 152 THR A O 1
ATOM 1172 N N . PRO A 1 153 ? -4.724 16.922 8.976 1.00 87.50 153 PRO A N 1
ATOM 1173 C CA . PRO A 1 153 ? -3.755 17.285 7.950 1.00 87.50 153 PRO A CA 1
ATOM 1174 C C . PRO A 1 153 ? -2.739 16.152 7.741 1.00 87.50 153 PRO A C 1
ATOM 1176 O O . PRO A 1 153 ? -2.500 15.330 8.623 1.00 87.50 153 PRO A O 1
ATOM 1179 N N . SER A 1 154 ? -2.092 16.133 6.574 1.00 86.19 154 SER A N 1
ATOM 1180 C CA . SER A 1 154 ? -1.056 15.139 6.251 1.00 86.19 154 SER A CA 1
ATOM 1181 C C . SER A 1 154 ? 0.126 15.192 7.228 1.00 86.19 154 SER A C 1
ATOM 1183 O O . SER A 1 154 ? 0.673 16.274 7.471 1.00 86.19 154 SER A O 1
ATOM 1185 N N . LEU A 1 155 ? 0.594 14.024 7.689 1.00 82.81 155 LEU A N 1
ATOM 1186 C CA . LEU A 1 155 ? 1.753 13.888 8.592 1.00 82.81 155 LEU A CA 1
ATOM 1187 C C . LEU A 1 155 ? 3.038 14.488 8.021 1.00 82.81 155 LEU A C 1
ATOM 1189 O O . LEU A 1 155 ? 3.855 15.058 8.741 1.00 82.81 155 LEU A O 1
ATOM 1193 N N . SER A 1 156 ? 3.190 14.437 6.699 1.00 77.75 156 SER A N 1
ATOM 1194 C CA . SER A 1 156 ? 4.326 15.045 6.006 1.00 77.75 156 SER A CA 1
ATOM 1195 C C . SER A 1 156 ? 4.257 16.576 5.896 1.00 77.75 156 SER A C 1
ATOM 1197 O O . SER A 1 156 ? 5.234 17.186 5.472 1.00 77.75 156 SER A O 1
ATOM 1199 N N . ALA A 1 157 ? 3.104 17.195 6.172 1.00 72.50 157 ALA A N 1
ATOM 1200 C CA . ALA A 1 157 ? 2.838 18.594 5.835 1.00 72.50 157 ALA A CA 1
ATOM 1201 C C . ALA A 1 157 ? 2.845 19.528 7.049 1.00 72.50 157 ALA A C 1
ATOM 1203 O O . ALA A 1 157 ? 3.253 20.683 6.929 1.00 72.50 157 ALA A O 1
ATOM 1204 N N . THR A 1 158 ? 2.381 19.064 8.212 1.00 74.94 158 THR A N 1
ATOM 1205 C CA . THR A 1 158 ? 2.231 19.918 9.400 1.00 74.94 158 THR A CA 1
ATOM 1206 C C . THR A 1 158 ? 2.573 19.150 10.673 1.00 74.94 158 THR A C 1
ATOM 1208 O O . THR A 1 158 ? 2.352 17.946 10.753 1.00 74.94 158 THR A O 1
ATOM 1211 N N . LEU A 1 159 ? 3.076 19.845 11.698 1.00 79.06 159 LEU A N 1
ATOM 1212 C CA . LEU A 1 159 ? 3.270 19.255 13.032 1.00 79.06 159 LEU A CA 1
ATOM 1213 C C . LEU A 1 159 ? 1.942 18.987 13.756 1.00 79.06 159 LEU A C 1
ATOM 1215 O O . LEU A 1 159 ? 1.888 18.131 14.633 1.00 79.06 159 LEU A O 1
ATOM 1219 N N . ASP A 1 160 ? 0.877 19.685 13.368 1.00 81.44 160 ASP A N 1
ATOM 1220 C CA . ASP A 1 160 ? -0.456 19.581 13.966 1.00 81.44 160 ASP A CA 1
ATOM 1221 C C . ASP A 1 160 ? -1.021 18.161 13.853 1.00 81.44 160 ASP A C 1
ATOM 1223 O O . ASP A 1 160 ? -1.623 17.644 14.791 1.00 81.44 160 ASP A O 1
ATOM 1227 N N . SER A 1 161 ? -0.748 17.510 12.720 1.00 85.88 161 SER A N 1
ATOM 1228 C CA . SER A 1 161 ? -1.102 16.115 12.454 1.00 85.88 161 SER A CA 1
ATOM 1229 C C . SER A 1 161 ? -0.575 15.154 13.527 1.00 85.88 161 SER A C 1
ATOM 1231 O O . SER A 1 161 ? -1.300 14.253 13.935 1.00 85.88 161 SER A O 1
ATOM 1233 N N . LYS A 1 162 ? 0.644 15.371 14.046 1.00 88.44 162 LYS A N 1
ATOM 1234 C CA . LYS A 1 162 ? 1.254 14.525 15.084 1.00 88.44 162 LYS A CA 1
ATOM 1235 C C . LYS A 1 162 ? 0.490 14.615 16.394 1.00 88.44 162 LYS A C 1
ATOM 1237 O O . LYS A 1 162 ? 0.225 13.592 17.016 1.00 88.44 162 LYS A O 1
ATOM 1242 N N . VAL A 1 163 ? 0.118 15.834 16.790 1.00 88.62 163 VAL A N 1
ATOM 1243 C CA . VAL A 1 163 ? -0.662 16.054 18.013 1.00 88.62 163 VAL A CA 1
ATOM 1244 C C . VAL A 1 163 ? -2.032 15.401 17.868 1.00 88.62 163 VAL A C 1
ATOM 1246 O O . VAL A 1 163 ? -2.438 14.650 18.745 1.00 88.62 163 VAL A O 1
ATOM 1249 N N . LEU A 1 164 ? -2.702 15.602 16.732 1.00 89.62 164 LEU A N 1
ATOM 1250 C CA . LEU A 1 164 ? -4.003 14.988 16.459 1.00 89.62 164 LEU A CA 1
ATOM 1251 C C . LEU A 1 164 ? -3.942 13.457 16.442 1.00 89.62 164 LEU A C 1
ATOM 1253 O O . LEU A 1 164 ? -4.797 12.817 17.044 1.00 89.62 164 LEU A O 1
ATOM 1257 N N . CYS A 1 165 ? -2.912 12.869 15.827 1.00 92.25 165 CYS A N 1
ATOM 1258 C CA . CYS A 1 165 ? -2.709 11.420 15.847 1.00 92.25 165 CYS A CA 1
ATOM 1259 C C . CYS A 1 165 ? -2.478 10.904 17.273 1.00 92.25 165 CYS A C 1
ATOM 1261 O O . CYS A 1 165 ? -3.022 9.869 17.627 1.00 92.25 165 CYS A O 1
ATOM 1263 N N . SER A 1 166 ? -1.745 11.640 18.118 1.00 91.31 166 SER A N 1
ATOM 1264 C CA . SER A 1 166 ? -1.519 11.253 19.523 1.00 91.31 166 SER A CA 1
ATOM 1265 C C . SER A 1 166 ? -2.758 11.333 20.423 1.00 91.31 166 SER A C 1
ATOM 1267 O O . SER A 1 166 ? -2.729 10.838 21.546 1.00 91.31 166 SER A O 1
ATOM 1269 N N . LEU A 1 167 ? -3.833 11.976 19.954 1.00 90.56 167 LEU A N 1
ATOM 1270 C CA . LEU A 1 167 ? -5.117 12.046 20.657 1.00 90.56 167 LEU A CA 1
ATOM 1271 C C . LEU A 1 167 ? -6.082 10.925 20.246 1.00 90.56 167 LEU A C 1
ATOM 1273 O O . LEU A 1 167 ? -7.129 10.784 20.876 1.00 90.56 167 LEU A O 1
ATOM 1277 N N . ALA A 1 168 ? -5.761 10.175 19.190 1.00 94.50 168 ALA A N 1
ATOM 1278 C CA . ALA A 1 168 ? -6.554 9.048 18.726 1.00 94.50 168 ALA A CA 1
ATOM 1279 C C . ALA A 1 168 ? -6.091 7.742 19.379 1.00 94.50 168 ALA A C 1
ATOM 1281 O O . ALA A 1 168 ? -4.937 7.618 19.788 1.00 94.50 168 ALA A O 1
ATOM 1282 N N . ASP A 1 169 ? -6.991 6.760 19.435 1.00 96.12 169 ASP A N 1
ATOM 1283 C CA . ASP A 1 169 ? -6.640 5.413 19.885 1.00 96.12 169 ASP A CA 1
ATOM 1284 C C . ASP A 1 169 ? -5.756 4.728 18.841 1.00 96.12 169 ASP A C 1
ATOM 1286 O O . ASP A 1 169 ? -4.824 4.015 19.192 1.00 96.12 169 ASP A O 1
ATOM 1290 N N . SER A 1 170 ? -6.035 4.975 17.555 1.00 96.56 170 SER A N 1
ATOM 1291 C CA . SER A 1 170 ? -5.262 4.439 16.439 1.00 96.56 170 SER A CA 1
ATOM 1292 C C . SER A 1 170 ? -5.357 5.309 15.184 1.00 96.56 170 SER A C 1
ATOM 1294 O O . SER A 1 170 ? -6.274 6.121 15.014 1.00 96.56 170 SER A O 1
ATOM 1296 N N . VAL A 1 171 ? -4.397 5.128 14.276 1.00 97.00 171 VAL A N 1
ATOM 1297 C CA . VAL A 1 171 ? -4.314 5.841 12.999 1.00 97.00 171 VAL A CA 1
ATOM 1298 C C . VAL A 1 171 ? -4.685 4.931 11.831 1.00 97.00 171 VAL A C 1
ATOM 1300 O O . VAL A 1 171 ? -4.178 3.819 11.685 1.00 97.00 171 VAL A O 1
ATOM 1303 N N . VAL A 1 172 ? -5.524 5.455 10.940 1.00 97.06 172 VAL A N 1
ATOM 1304 C CA . VAL A 1 172 ? -5.776 4.909 9.605 1.00 97.06 172 VAL A CA 1
ATOM 1305 C C . VAL A 1 172 ? -5.003 5.756 8.599 1.00 97.06 172 VAL A C 1
ATOM 1307 O O . VAL A 1 172 ? -5.319 6.927 8.367 1.00 97.06 172 VAL A O 1
ATOM 1310 N N . LEU A 1 173 ? -3.963 5.172 8.008 1.00 95.25 173 LEU A N 1
ATOM 1311 C CA . LEU A 1 173 ? -3.085 5.875 7.078 1.00 95.25 173 LEU A CA 1
ATOM 1312 C C . LEU A 1 173 ? -3.661 5.830 5.659 1.00 95.25 173 LEU A C 1
ATOM 1314 O O . LEU A 1 173 ? -4.091 4.784 5.187 1.00 95.25 173 LEU A O 1
ATOM 1318 N N . VAL A 1 174 ? -3.648 6.952 4.947 1.00 95.06 174 VAL A N 1
ATOM 1319 C CA . VAL A 1 174 ? -4.193 7.064 3.591 1.00 95.06 174 VAL A CA 1
ATOM 1320 C C . VAL A 1 174 ? -3.068 7.300 2.595 1.00 95.06 174 VAL A C 1
ATOM 1322 O O . VAL A 1 174 ? -2.306 8.265 2.708 1.00 95.06 174 VAL A O 1
ATOM 1325 N N . ALA A 1 175 ? -2.993 6.423 1.597 1.00 93.94 175 ALA A N 1
ATOM 1326 C CA . ALA A 1 175 ? -2.038 6.487 0.499 1.00 93.94 175 ALA A CA 1
ATOM 1327 C C . ALA A 1 175 ? -2.792 6.586 -0.828 1.00 93.94 175 ALA A C 1
ATOM 1329 O O . ALA A 1 175 ? -3.811 5.925 -1.012 1.00 93.94 175 ALA A O 1
ATOM 1330 N N . ALA A 1 176 ? -2.308 7.394 -1.764 1.00 91.06 176 ALA A N 1
ATOM 1331 C CA . ALA A 1 176 ? -2.827 7.421 -3.125 1.00 91.06 176 ALA A CA 1
ATOM 1332 C C . ALA A 1 176 ? -2.001 6.484 -4.008 1.00 91.06 176 ALA A C 1
ATOM 1334 O O . ALA A 1 176 ? -0.780 6.616 -4.094 1.00 91.06 176 ALA A O 1
ATOM 1335 N N . MET A 1 177 ? -2.668 5.547 -4.677 1.00 88.31 177 MET A N 1
ATOM 1336 C CA . MET A 1 177 ? -2.045 4.670 -5.664 1.00 88.31 177 MET A CA 1
ATOM 1337 C C . MET A 1 177 ? -1.402 5.504 -6.772 1.00 88.31 177 MET A C 1
ATOM 1339 O O . MET A 1 177 ? -1.958 6.522 -7.178 1.00 88.31 177 MET A O 1
ATOM 1343 N N . GLU A 1 178 ? -0.221 5.077 -7.221 1.00 82.62 178 GLU A N 1
ATOM 1344 C CA . GLU A 1 178 ? 0.592 5.717 -8.274 1.00 82.62 178 GLU A CA 1
ATOM 1345 C C . GLU A 1 178 ? 1.111 7.138 -7.951 1.00 82.62 178 GLU A C 1
ATOM 1347 O O . GLU A 1 178 ? 2.009 7.626 -8.634 1.00 82.62 178 GLU A O 1
ATOM 1352 N N . GLU A 1 179 ? 0.624 7.788 -6.888 1.00 86.50 179 GLU A N 1
ATOM 1353 C CA . GLU A 1 179 ? 1.055 9.130 -6.469 1.00 86.50 179 GLU A CA 1
ATOM 1354 C C . GLU A 1 179 ? 1.904 9.119 -5.187 1.00 86.50 179 GLU A C 1
ATOM 1356 O O . GLU A 1 179 ? 2.853 9.895 -5.055 1.00 86.50 179 GLU A O 1
ATOM 1361 N N . SER A 1 180 ? 1.571 8.259 -4.221 1.00 87.25 180 SER A N 1
ATOM 1362 C CA . SER A 1 180 ? 2.291 8.156 -2.952 1.00 87.25 180 SER A CA 1
ATOM 1363 C C . SER A 1 180 ? 3.538 7.290 -3.093 1.00 87.25 180 SER A C 1
ATOM 1365 O O . SER A 1 180 ? 3.479 6.145 -3.537 1.00 87.25 180 SER A O 1
ATOM 1367 N N . GLN A 1 181 ? 4.683 7.816 -2.660 1.00 87.50 181 GLN A N 1
ATOM 1368 C CA . GLN A 1 181 ? 5.951 7.089 -2.700 1.00 87.50 181 GLN A CA 1
ATOM 1369 C C . GLN A 1 181 ? 6.128 6.232 -1.444 1.00 87.50 181 GLN A C 1
ATOM 1371 O O . GLN A 1 181 ? 5.879 6.693 -0.329 1.00 87.50 181 GLN A O 1
ATOM 1376 N N . LYS A 1 182 ? 6.676 5.021 -1.600 1.00 87.50 182 LYS A N 1
ATOM 1377 C CA . LYS A 1 182 ? 6.982 4.106 -0.483 1.00 87.50 182 LYS A CA 1
ATOM 1378 C C . LYS A 1 182 ? 7.767 4.787 0.646 1.00 87.50 182 LYS A C 1
ATOM 1380 O O . LYS A 1 182 ? 7.396 4.678 1.810 1.00 87.50 182 LYS A O 1
ATOM 1385 N N . LYS A 1 183 ? 8.777 5.590 0.298 1.00 87.06 183 LYS A N 1
ATOM 1386 C CA . LYS A 1 183 ? 9.589 6.348 1.263 1.00 87.06 183 LYS A CA 1
ATOM 1387 C C . LYS A 1 183 ? 8.767 7.322 2.119 1.00 87.06 183 LYS A C 1
ATOM 1389 O O . LYS A 1 183 ? 9.101 7.564 3.274 1.00 87.06 183 LYS A O 1
ATOM 1394 N N . GLN A 1 184 ? 7.692 7.901 1.577 1.00 85.25 184 GLN A N 1
ATOM 1395 C CA . GLN A 1 184 ? 6.803 8.777 2.348 1.00 85.25 184 GLN A CA 1
ATOM 1396 C C . GLN A 1 184 ? 6.024 7.977 3.395 1.00 85.25 184 GLN A C 1
ATOM 1398 O O . GLN A 1 184 ? 5.916 8.426 4.533 1.00 85.25 184 GLN A O 1
ATOM 1403 N N . LEU A 1 185 ? 5.548 6.781 3.041 1.00 89.19 185 LEU A N 1
ATOM 1404 C CA . LEU A 1 185 ? 4.878 5.875 3.976 1.00 89.19 185 LEU A CA 1
ATOM 1405 C C . LEU A 1 185 ? 5.824 5.390 5.078 1.00 89.19 185 LEU A C 1
ATOM 1407 O O . LEU A 1 185 ? 5.453 5.431 6.246 1.00 89.19 185 LEU A O 1
ATOM 1411 N N . GLU A 1 186 ? 7.056 5.012 4.731 1.00 89.88 186 GLU A N 1
ATOM 1412 C CA . GLU A 1 186 ? 8.087 4.620 5.704 1.00 89.88 186 GLU A CA 1
ATOM 1413 C C . GLU A 1 186 ? 8.389 5.755 6.690 1.00 89.88 186 GLU A C 1
ATOM 1415 O O . GLU A 1 186 ? 8.383 5.548 7.902 1.00 89.88 186 GLU A O 1
ATOM 1420 N N . ASN A 1 187 ? 8.575 6.979 6.188 1.00 88.31 187 ASN A N 1
ATOM 1421 C CA . ASN A 1 187 ? 8.813 8.145 7.036 1.00 88.31 187 ASN A CA 1
ATOM 1422 C C . ASN A 1 187 ? 7.638 8.424 7.980 1.00 88.31 187 ASN A C 1
ATOM 1424 O O . ASN A 1 187 ? 7.851 8.769 9.141 1.00 88.31 187 ASN A O 1
ATOM 1428 N N . VAL A 1 188 ? 6.404 8.298 7.490 1.00 89.50 188 VAL A N 1
ATOM 1429 C CA . VAL A 1 188 ? 5.203 8.500 8.306 1.00 89.50 188 VAL A CA 1
ATOM 1430 C C . VAL A 1 188 ? 5.065 7.400 9.355 1.00 89.50 188 VAL A C 1
ATOM 1432 O O . VAL A 1 188 ? 4.796 7.711 10.513 1.00 89.50 188 VAL A O 1
ATOM 1435 N N . LYS A 1 189 ? 5.345 6.143 8.996 1.00 90.44 189 LYS A N 1
ATOM 1436 C CA . LYS A 1 189 ? 5.390 5.032 9.948 1.00 90.44 189 LYS A CA 1
ATOM 1437 C C . LYS A 1 189 ? 6.390 5.300 11.072 1.00 90.44 189 LYS A C 1
ATOM 1439 O O . LYS A 1 189 ? 6.012 5.211 12.232 1.00 90.44 189 LYS A O 1
ATOM 1444 N N . VAL A 1 190 ? 7.619 5.709 10.748 1.00 91.38 190 VAL A N 1
ATOM 1445 C CA . VAL A 1 190 ? 8.634 6.048 11.763 1.00 91.38 190 VAL A CA 1
ATOM 1446 C C . VAL A 1 190 ? 8.136 7.147 12.706 1.00 91.38 190 VAL A C 1
ATOM 1448 O O . VAL A 1 190 ? 8.373 7.080 13.909 1.00 91.38 190 VAL A O 1
ATOM 1451 N N . GLN A 1 191 ? 7.429 8.156 12.190 1.00 90.12 191 GLN A N 1
ATOM 1452 C CA . GLN A 1 191 ? 6.875 9.224 13.026 1.00 90.12 191 GLN A CA 1
ATOM 1453 C C . GLN A 1 191 ? 5.758 8.735 13.952 1.00 90.12 191 GLN A C 1
ATOM 1455 O O . GLN A 1 191 ? 5.702 9.178 15.094 1.00 90.12 191 GLN A O 1
ATOM 1460 N N . LEU A 1 192 ? 4.885 7.842 13.484 1.00 91.31 192 LEU A N 1
ATOM 1461 C CA . LEU A 1 192 ? 3.816 7.260 14.301 1.00 91.31 192 LEU A CA 1
ATOM 1462 C C . LEU A 1 192 ? 4.370 6.300 15.359 1.00 91.31 192 LEU A C 1
ATOM 1464 O O . LEU A 1 192 ? 3.977 6.391 16.521 1.00 91.31 192 LEU A O 1
ATOM 1468 N N . ASP A 1 193 ? 5.361 5.481 14.994 1.00 91.75 193 ASP A N 1
ATOM 1469 C CA . ASP A 1 193 ? 6.075 4.599 15.923 1.00 91.75 193 ASP A CA 1
ATOM 1470 C C . ASP A 1 193 ? 6.746 5.421 17.046 1.00 91.75 193 ASP A C 1
ATOM 1472 O O . ASP A 1 193 ? 6.672 5.058 18.218 1.00 91.75 193 ASP A O 1
ATOM 1476 N N . GLN A 1 194 ? 7.335 6.581 16.721 1.00 91.25 194 GLN A N 1
ATOM 1477 C CA . GLN A 1 194 ? 7.904 7.512 17.710 1.00 91.25 194 GLN A CA 1
ATOM 1478 C C . GLN A 1 194 ? 6.859 8.139 18.643 1.00 91.25 194 GLN A C 1
ATOM 1480 O O . GLN A 1 194 ? 7.191 8.490 19.775 1.00 91.25 194 GLN A O 1
ATOM 1485 N N . LEU A 1 195 ? 5.619 8.311 18.178 1.00 90.00 195 LEU A N 1
ATOM 1486 C CA . LEU A 1 195 ? 4.511 8.802 19.001 1.00 90.00 195 LEU A CA 1
ATOM 1487 C C . LEU A 1 195 ? 3.896 7.694 19.870 1.00 90.00 195 LEU A C 1
ATOM 1489 O O . LEU A 1 195 ? 3.132 8.008 20.778 1.00 90.00 195 LEU A O 1
ATOM 1493 N N . GLY A 1 196 ? 4.223 6.423 19.607 1.00 92.12 196 GLY A N 1
ATOM 1494 C CA . GLY A 1 196 ? 3.639 5.273 20.298 1.00 92.12 196 GLY A CA 1
ATOM 1495 C C . GLY A 1 196 ? 2.162 5.052 19.967 1.00 92.12 196 GLY A C 1
ATOM 1496 O O . GLY A 1 196 ? 1.451 4.448 20.766 1.00 92.12 196 GLY A O 1
ATOM 1497 N N . VAL A 1 197 ? 1.694 5.561 18.823 1.00 91.81 197 VAL A N 1
ATOM 1498 C CA . VAL A 1 197 ? 0.298 5.429 18.385 1.00 91.81 197 VAL A CA 1
ATOM 1499 C C . VAL A 1 197 ? 0.195 4.246 17.421 1.00 91.81 197 VAL A C 1
ATOM 1501 O O . VAL A 1 197 ? 0.953 4.208 16.446 1.00 91.81 197 VAL A O 1
ATOM 1504 N N . PRO A 1 198 ? -0.711 3.280 17.654 1.00 94.62 198 PRO A N 1
ATOM 1505 C CA . PRO A 1 198 ? -0.876 2.146 16.758 1.00 94.62 198 PRO A CA 1
ATOM 1506 C C . PRO A 1 198 ? -1.450 2.577 15.402 1.00 94.62 198 PRO A C 1
ATOM 1508 O O . PRO A 1 198 ? -2.068 3.633 15.250 1.00 94.62 198 PRO A O 1
ATOM 1511 N N . ILE A 1 199 ? -1.220 1.737 14.394 1.00 95.06 199 ILE A N 1
ATOM 1512 C CA . ILE A 1 199 ? -1.733 1.921 13.036 1.00 95.06 199 ILE A CA 1
ATOM 1513 C C . ILE A 1 199 ? -2.693 0.764 12.754 1.00 95.06 199 ILE A C 1
ATOM 1515 O O . ILE A 1 199 ? -2.239 -0.365 12.584 1.00 95.06 199 ILE A O 1
ATOM 1519 N N . SER A 1 200 ? -3.999 1.034 12.672 1.00 94.00 200 SER A N 1
ATOM 1520 C CA . SER A 1 200 ? -5.013 0.001 12.376 1.00 94.00 200 SER A CA 1
ATOM 1521 C C . SER A 1 200 ? -4.982 -0.456 10.917 1.00 94.00 200 SER A C 1
ATOM 1523 O O . SER A 1 200 ? -5.569 -1.477 10.572 1.00 94.00 200 SER A O 1
ATOM 1525 N N . GLY A 1 201 ? -4.318 0.298 10.037 1.00 92.56 201 GLY A N 1
ATOM 1526 C CA . GLY A 1 201 ? -4.074 -0.123 8.663 1.00 92.56 201 GLY A CA 1
ATOM 1527 C C . GLY A 1 201 ? -3.809 1.024 7.698 1.00 92.56 201 GLY A C 1
ATOM 1528 O O . GLY A 1 201 ? -3.689 2.192 8.082 1.00 92.56 201 GLY A O 1
ATOM 1529 N N . ILE A 1 202 ? -3.729 0.661 6.416 1.00 93.56 202 ILE A N 1
ATOM 1530 C CA . ILE A 1 202 ? -3.544 1.585 5.298 1.00 93.56 202 ILE A CA 1
ATOM 1531 C C . ILE A 1 202 ? -4.737 1.465 4.348 1.00 93.56 202 ILE A C 1
ATOM 1533 O O . ILE A 1 202 ? -5.100 0.366 3.936 1.00 93.56 202 ILE A O 1
ATOM 1537 N N . ILE A 1 203 ? -5.311 2.600 3.954 1.00 94.12 203 ILE A N 1
ATOM 1538 C CA . ILE A 1 203 ? -6.310 2.692 2.890 1.00 94.12 203 ILE A CA 1
ATOM 1539 C C . ILE A 1 203 ? -5.630 3.234 1.634 1.00 94.12 203 ILE A C 1
ATOM 1541 O O . ILE A 1 203 ? -5.196 4.389 1.585 1.00 94.12 203 ILE A O 1
ATOM 1545 N N . ALA A 1 204 ? -5.560 2.391 0.606 1.00 91.56 204 ALA A N 1
ATOM 1546 C CA . ALA A 1 204 ? -5.100 2.767 -0.722 1.00 91.56 204 ALA A CA 1
ATOM 1547 C C . ALA A 1 204 ? -6.253 3.392 -1.525 1.00 91.56 204 ALA A C 1
ATOM 1549 O O . ALA A 1 204 ? -7.284 2.767 -1.769 1.00 91.56 204 ALA A O 1
ATOM 1550 N N . THR A 1 205 ? -6.081 4.638 -1.949 1.00 90.44 205 THR A N 1
ATOM 1551 C CA . THR A 1 205 ? -7.068 5.418 -2.705 1.00 90.44 205 THR A CA 1
ATOM 1552 C C . THR A 1 205 ? -6.599 5.646 -4.138 1.00 90.44 205 THR A C 1
ATOM 1554 O O . THR A 1 205 ? -5.455 5.359 -4.478 1.00 90.44 205 THR A O 1
ATOM 1557 N N . LYS A 1 206 ? -7.480 6.165 -5.003 1.00 88.38 206 LYS A N 1
ATOM 1558 C CA . LYS A 1 206 ? -7.184 6.454 -6.422 1.00 88.38 206 LYS A CA 1
ATOM 1559 C C . LYS A 1 206 ? -6.710 5.242 -7.239 1.00 88.38 206 LYS A C 1
ATOM 1561 O O . LYS A 1 206 ? -6.096 5.411 -8.286 1.00 88.38 206 LYS A O 1
ATOM 1566 N N . ALA A 1 207 ? -7.029 4.026 -6.793 1.00 83.62 207 ALA A N 1
ATOM 1567 C CA . ALA A 1 207 ? -6.756 2.820 -7.562 1.00 83.62 207 ALA A CA 1
ATOM 1568 C C . ALA A 1 207 ? -7.454 2.886 -8.931 1.00 83.62 207 ALA A C 1
ATOM 1570 O O . ALA A 1 207 ? -8.633 3.245 -9.030 1.00 83.62 207 ALA A O 1
ATOM 1571 N N . SER A 1 208 ? -6.726 2.532 -9.992 1.00 80.25 208 SER A N 1
ATOM 1572 C CA . SER A 1 208 ? -7.309 2.416 -11.325 1.00 80.25 208 SER A CA 1
ATOM 1573 C C . SER A 1 208 ? -8.313 1.257 -11.370 1.00 80.25 208 SER A C 1
ATOM 1575 O O . SER A 1 208 ? -8.229 0.295 -10.604 1.00 80.25 208 SER A O 1
ATOM 1577 N N . TRP A 1 209 ? -9.276 1.318 -12.294 1.00 72.19 209 TRP A N 1
ATOM 1578 C CA . TRP A 1 209 ? -10.234 0.221 -12.479 1.00 72.19 209 TRP A CA 1
ATOM 1579 C C . TRP A 1 209 ? -9.565 -1.091 -12.891 1.00 72.19 209 TRP A C 1
ATOM 1581 O O . TRP A 1 209 ? -10.126 -2.152 -12.637 1.00 72.19 209 TRP A O 1
ATOM 1591 N N . ASP A 1 210 ? -8.403 -1.025 -13.539 1.00 70.94 210 ASP A N 1
ATOM 1592 C CA . ASP A 1 210 ? -7.654 -2.212 -13.943 1.00 70.94 210 ASP A CA 1
ATOM 1593 C C . ASP A 1 210 ? -7.018 -2.881 -12.721 1.00 70.94 210 ASP A C 1
ATOM 1595 O O . ASP A 1 210 ? -7.189 -4.084 -12.542 1.00 70.94 210 ASP A O 1
ATOM 1599 N N . VAL A 1 211 ? -6.426 -2.093 -11.813 1.00 67.44 211 VAL A N 1
ATOM 1600 C CA . VAL A 1 211 ? -5.955 -2.574 -10.503 1.00 67.44 211 VAL A CA 1
ATOM 1601 C C . VAL A 1 211 ? -7.123 -3.138 -9.690 1.00 67.44 211 VAL A C 1
ATOM 1603 O O . VAL A 1 211 ? -7.056 -4.268 -9.219 1.00 67.44 211 VAL A O 1
ATOM 1606 N N . TYR A 1 212 ? -8.239 -2.411 -9.585 1.00 67.44 212 TYR A N 1
ATOM 1607 C CA . TYR A 1 212 ? -9.422 -2.886 -8.859 1.00 67.44 212 TYR A CA 1
ATOM 1608 C C . TYR A 1 212 ? -9.964 -4.212 -9.419 1.00 67.44 212 TYR A C 1
ATOM 1610 O O . TYR A 1 212 ? -10.275 -5.116 -8.648 1.00 67.44 212 TYR A O 1
ATOM 1618 N N . ARG A 1 213 ? -10.038 -4.365 -10.752 1.00 64.25 213 ARG A N 1
ATOM 1619 C CA . ARG A 1 213 ? -10.462 -5.623 -11.392 1.00 64.25 213 ARG A CA 1
ATOM 1620 C C . ARG A 1 213 ? -9.491 -6.767 -11.115 1.00 64.25 213 ARG A C 1
ATOM 1622 O O . ARG A 1 213 ? -9.950 -7.867 -10.843 1.00 64.25 213 ARG A O 1
ATOM 1629 N N . GLN A 1 214 ? -8.182 -6.525 -11.143 1.00 63.44 214 GLN A N 1
ATOM 1630 C CA . GLN A 1 214 ? -7.187 -7.547 -10.798 1.00 63.44 214 GLN A CA 1
ATOM 1631 C C . GLN A 1 214 ? -7.336 -8.030 -9.348 1.00 63.44 214 GLN A C 1
ATOM 1633 O O . GLN A 1 214 ? -7.245 -9.230 -9.102 1.00 63.44 214 GLN A O 1
ATOM 1638 N N . TYR A 1 215 ? -7.621 -7.123 -8.407 1.00 58.06 215 TYR A N 1
ATOM 1639 C CA . TYR A 1 215 ? -7.876 -7.482 -7.008 1.00 58.06 215 TYR A CA 1
ATOM 1640 C C . TYR A 1 215 ? -9.219 -8.198 -6.814 1.00 58.06 215 TYR A C 1
ATOM 1642 O O . TYR A 1 215 ? -9.267 -9.203 -6.114 1.00 58.06 215 TYR A O 1
ATOM 1650 N N . MET A 1 216 ? -10.301 -7.727 -7.439 1.00 52.53 216 MET A N 1
ATOM 1651 C CA . MET A 1 216 ? -11.636 -8.320 -7.272 1.00 52.53 216 MET A CA 1
ATOM 1652 C C . MET A 1 216 ? -11.824 -9.639 -8.022 1.00 52.53 216 MET A C 1
ATOM 1654 O O . MET A 1 216 ? -12.565 -10.490 -7.545 1.00 52.53 216 MET A O 1
ATOM 1658 N N . ASN A 1 217 ? -11.106 -9.871 -9.125 1.00 48.66 217 ASN A N 1
ATOM 1659 C CA . ASN A 1 217 ? -11.079 -11.180 -9.789 1.00 48.66 217 ASN A CA 1
ATOM 1660 C C . ASN A 1 217 ? -10.531 -12.300 -8.878 1.00 48.66 217 ASN A C 1
ATOM 1662 O O . ASN A 1 217 ? -10.678 -13.469 -9.217 1.00 48.66 217 ASN A O 1
ATOM 1666 N N . ARG A 1 218 ? -9.907 -11.963 -7.737 1.00 42.16 218 ARG A N 1
ATOM 1667 C CA . ARG A 1 218 ? -9.460 -12.922 -6.712 1.00 42.16 218 ARG A CA 1
ATOM 1668 C C . ARG A 1 218 ? -10.544 -13.279 -5.683 1.00 42.16 218 ARG A C 1
ATOM 1670 O O . ARG A 1 218 ? -10.338 -14.202 -4.906 1.00 42.16 218 ARG A O 1
ATOM 1677 N N . PHE A 1 219 ? -11.681 -12.578 -5.663 1.00 44.94 219 PHE A N 1
ATOM 1678 C CA . PHE A 1 219 ? -12.777 -12.797 -4.714 1.00 44.94 219 PHE A CA 1
ATOM 1679 C C . PHE A 1 219 ? -14.075 -13.101 -5.478 1.00 44.94 219 PHE A C 1
ATOM 1681 O O . PHE A 1 219 ? -14.873 -12.211 -5.771 1.00 44.94 219 PHE A O 1
ATOM 1688 N N . ASP A 1 220 ? -14.295 -14.380 -5.782 1.00 38.28 220 ASP A N 1
ATOM 1689 C CA . ASP A 1 220 ? -15.413 -14.926 -6.576 1.00 38.28 220 ASP A CA 1
ATOM 1690 C C . ASP A 1 220 ? -16.795 -14.865 -5.868 1.00 38.28 220 ASP A C 1
ATOM 1692 O O . ASP A 1 220 ? -17.651 -15.732 -6.017 1.00 38.28 220 ASP A O 1
ATOM 1696 N N . TYR A 1 221 ? -17.034 -13.842 -5.038 1.00 42.34 221 TYR A N 1
ATOM 1697 C CA . TYR A 1 221 ? -18.269 -13.678 -4.254 1.00 42.34 221 TYR A CA 1
ATOM 1698 C C . TYR A 1 221 ? -19.225 -12.606 -4.807 1.00 42.34 221 TYR A C 1
ATOM 1700 O O . TYR A 1 221 ? -20.397 -12.575 -4.427 1.00 42.34 221 TYR A O 1
ATOM 1708 N N . PHE A 1 222 ? -18.775 -11.747 -5.733 1.00 38.41 222 PHE A N 1
ATOM 1709 C CA . PHE A 1 222 ? -19.570 -10.624 -6.261 1.00 38.41 222 PHE A CA 1
ATOM 1710 C C . PHE A 1 222 ? -19.865 -10.702 -7.768 1.00 38.41 222 PHE A C 1
ATOM 1712 O O . PHE A 1 222 ? -20.203 -9.691 -8.385 1.00 38.41 222 PHE A O 1
ATOM 1719 N N . GLU A 1 223 ? -19.847 -11.896 -8.370 1.00 39.50 223 GLU A N 1
ATOM 1720 C CA . GLU A 1 223 ? -20.207 -12.137 -9.781 1.00 39.50 223 GLU A CA 1
ATOM 1721 C C . GLU A 1 223 ? -21.718 -11.961 -10.097 1.00 39.50 223 GLU A C 1
ATOM 1723 O O . GLU A 1 223 ? -22.297 -12.604 -10.973 1.00 39.50 223 GLU A O 1
ATOM 1728 N N . LYS A 1 224 ? -22.420 -11.029 -9.437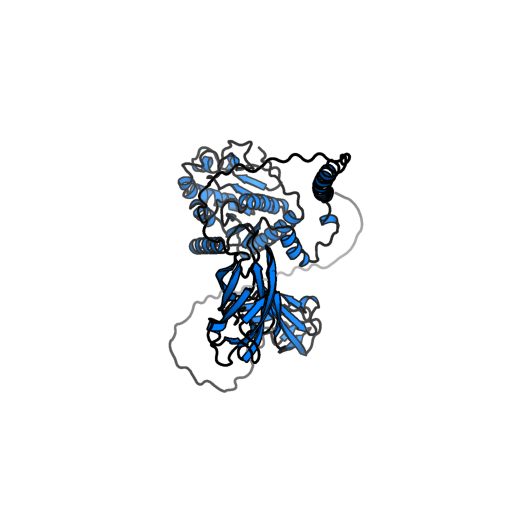 1.00 39.44 224 LYS A N 1
ATOM 1729 C CA . LYS A 1 224 ? -23.704 -10.557 -9.970 1.00 39.44 224 LYS A CA 1
ATOM 1730 C C . LYS A 1 224 ? -23.434 -9.564 -11.094 1.00 39.44 224 LYS A C 1
ATOM 1732 O O . LYS A 1 224 ? -23.014 -8.432 -10.869 1.00 39.44 224 LYS A O 1
ATOM 1737 N N . LYS A 1 225 ? -23.793 -9.971 -12.317 1.00 41.03 225 LYS A N 1
ATOM 1738 C CA . LYS A 1 225 ? -23.819 -9.159 -13.554 1.00 41.03 225 LYS A CA 1
ATOM 1739 C C . LYS A 1 225 ? -24.462 -7.763 -13.416 1.00 41.03 225 LYS A C 1
ATOM 1741 O O . LYS A 1 225 ? -24.260 -6.926 -14.293 1.00 41.03 225 LYS A O 1
ATOM 1746 N N . GLU A 1 226 ? -25.201 -7.481 -12.342 1.00 43.72 226 GLU A N 1
ATOM 1747 C CA . GLU A 1 226 ? -25.738 -6.148 -12.032 1.00 43.72 226 GLU A CA 1
ATOM 1748 C C . GLU A 1 226 ? -24.664 -5.110 -11.659 1.00 43.72 226 GLU A C 1
ATOM 1750 O O . GLU A 1 226 ? -24.854 -3.929 -11.945 1.00 43.72 226 GLU A O 1
ATOM 1755 N N . TYR A 1 227 ? -23.508 -5.514 -11.119 1.00 47.78 227 TYR A N 1
ATOM 1756 C CA . TYR A 1 227 ? -22.448 -4.577 -10.712 1.00 47.78 227 TYR A CA 1
ATOM 1757 C C . TYR A 1 227 ? -21.656 -3.975 -11.889 1.00 47.78 227 TYR A C 1
ATOM 1759 O O . TYR A 1 227 ? -20.888 -3.032 -11.710 1.00 47.78 227 TYR A O 1
ATOM 1767 N N . LEU A 1 228 ? -21.876 -4.469 -13.114 1.00 47.78 228 LEU A N 1
ATOM 1768 C CA . LEU A 1 228 ? -21.180 -4.035 -14.334 1.00 47.78 228 LEU A CA 1
ATOM 1769 C C . LEU A 1 228 ? -22.015 -3.093 -15.226 1.00 47.78 228 LEU A C 1
ATOM 1771 O O . LEU A 1 228 ? -21.627 -2.803 -16.364 1.00 47.78 228 LEU A O 1
ATOM 1775 N N . HIS A 1 229 ? -23.166 -2.592 -14.760 1.00 41.97 229 HIS A N 1
ATOM 1776 C CA . HIS A 1 229 ? -24.074 -1.794 -15.595 1.00 41.97 229 HIS A CA 1
ATOM 1777 C C . HIS A 1 229 ? -24.345 -0.363 -15.111 1.00 41.97 229 HIS A C 1
ATOM 1779 O O . HIS A 1 229 ? -25.400 -0.051 -14.571 1.00 41.97 229 HIS A O 1
ATOM 1785 N N . ARG A 1 230 ? -23.397 0.530 -15.441 1.00 38.69 230 ARG A N 1
ATOM 1786 C CA . ARG A 1 230 ? -23.521 1.953 -15.873 1.00 38.69 230 ARG A CA 1
ATOM 1787 C C . ARG A 1 230 ? -22.104 2.548 -15.759 1.00 38.69 230 ARG A C 1
ATOM 1789 O O . ARG A 1 230 ? -21.543 2.507 -14.685 1.00 38.69 230 ARG A O 1
ATOM 1796 N N . GLU A 1 231 ? -21.389 3.053 -16.765 1.00 40.75 231 GLU A N 1
ATOM 1797 C CA . GLU A 1 231 ? -21.715 3.751 -18.006 1.00 40.75 231 GLU A CA 1
ATOM 1798 C C . GLU A 1 231 ? -20.723 3.358 -19.130 1.00 40.75 231 GLU A C 1
ATOM 1800 O O . GLU A 1 231 ? -19.592 3.839 -19.180 1.00 40.75 231 GLU A O 1
ATOM 1805 N N . THR A 1 232 ? -21.126 2.557 -20.117 1.00 38.69 232 THR A N 1
ATOM 1806 C CA . THR A 1 232 ? -20.322 2.383 -21.353 1.00 38.69 232 THR A CA 1
ATOM 1807 C C . THR A 1 232 ? -21.001 2.937 -22.599 1.00 38.69 232 THR A C 1
ATOM 1809 O O . THR A 1 232 ? -20.450 2.868 -23.697 1.00 38.69 232 THR A O 1
ATOM 1812 N N . ARG A 1 233 ? -22.156 3.603 -22.468 1.00 38.53 233 ARG A N 1
ATOM 1813 C CA . ARG A 1 233 ? -22.956 3.990 -23.642 1.00 38.53 233 ARG A CA 1
ATOM 1814 C C . ARG A 1 233 ? -22.603 5.322 -24.317 1.00 38.53 233 ARG A C 1
ATOM 1816 O O . ARG A 1 233 ? -23.315 5.713 -25.235 1.00 38.53 233 ARG A O 1
ATOM 1823 N N . LYS A 1 234 ? -21.513 6.016 -23.951 1.00 38.72 234 LYS A N 1
ATOM 1824 C CA . LYS A 1 234 ? -21.097 7.251 -24.669 1.00 38.72 234 LYS A CA 1
ATOM 1825 C C . LYS A 1 234 ? -19.599 7.435 -24.963 1.00 38.72 234 LYS A C 1
ATOM 1827 O O . LYS A 1 234 ? -19.256 8.377 -25.673 1.00 38.72 234 LYS A O 1
ATOM 1832 N N . ARG A 1 235 ? -18.691 6.557 -24.511 1.00 37.53 235 ARG A N 1
ATOM 1833 C CA . ARG A 1 235 ? -17.236 6.752 -24.741 1.00 37.53 235 ARG A CA 1
ATOM 1834 C C . ARG A 1 235 ? -16.670 6.019 -25.966 1.00 37.53 235 ARG A C 1
ATOM 1836 O O . ARG A 1 235 ? -15.763 6.554 -26.599 1.00 37.53 235 ARG A O 1
ATOM 1843 N N . GLY A 1 236 ? -17.248 4.884 -26.372 1.00 37.69 236 GLY A N 1
ATOM 1844 C CA . GLY A 1 236 ? -16.803 4.144 -27.567 1.00 37.69 236 GLY A CA 1
ATOM 1845 C C . GLY A 1 236 ? -17.039 4.897 -28.882 1.00 37.69 236 GLY A C 1
ATOM 1846 O O . GLY A 1 236 ? -16.187 4.894 -29.768 1.00 37.69 236 GLY A O 1
ATOM 1847 N N . TRP A 1 237 ? -18.147 5.638 -28.981 1.00 33.38 237 TRP A N 1
ATOM 1848 C CA . TRP A 1 237 ? -18.481 6.367 -30.207 1.00 33.38 237 TRP A CA 1
ATOM 1849 C C . TRP A 1 237 ? -17.600 7.608 -30.416 1.00 33.38 237 TRP A C 1
ATOM 1851 O O . TRP A 1 237 ? -17.164 7.855 -31.532 1.00 33.38 237 TRP A O 1
ATOM 1861 N N . ASN A 1 238 ? -17.215 8.329 -29.355 1.00 41.66 238 ASN A N 1
ATOM 1862 C CA . ASN A 1 238 ? -16.396 9.544 -29.481 1.00 41.66 238 ASN A CA 1
ATOM 1863 C C . ASN A 1 238 ? -14.920 9.286 -29.839 1.00 41.66 238 ASN A C 1
ATOM 1865 O O . ASN A 1 238 ? -14.284 10.170 -30.416 1.00 41.66 238 ASN A O 1
ATOM 1869 N N . ARG A 1 239 ? -14.367 8.098 -29.543 1.00 47.16 239 ARG A N 1
ATOM 1870 C CA . ARG A 1 239 ? -13.011 7.716 -29.990 1.00 47.16 239 ARG A CA 1
ATOM 1871 C C . ARG A 1 239 ? -13.002 7.331 -31.469 1.00 47.16 239 ARG A C 1
ATOM 1873 O O . ARG A 1 239 ? -12.168 7.833 -32.215 1.00 47.16 239 ARG A O 1
ATOM 1880 N N . ILE A 1 240 ? -13.993 6.554 -31.909 1.00 50.53 240 ILE A N 1
ATOM 1881 C CA . ILE A 1 240 ? -14.144 6.169 -33.319 1.00 50.53 240 ILE A CA 1
ATOM 1882 C C . ILE A 1 240 ? -14.472 7.403 -34.180 1.00 50.53 240 ILE A C 1
ATOM 1884 O O . ILE A 1 240 ? -13.873 7.590 -35.235 1.00 50.53 240 ILE A O 1
ATOM 1888 N N . TRP A 1 241 ? -15.316 8.325 -33.702 1.00 40.66 241 TRP A N 1
ATOM 1889 C CA . TRP A 1 241 ? -15.662 9.547 -34.443 1.00 40.66 241 TRP A CA 1
ATOM 1890 C C . TRP A 1 241 ? -14.508 10.564 -34.535 1.00 40.66 241 TRP A C 1
ATOM 1892 O O . TRP A 1 241 ? -14.388 11.263 -35.542 1.00 40.66 241 TRP A O 1
ATOM 1902 N N . LYS A 1 242 ? -13.615 10.634 -33.531 1.00 43.06 242 LYS A N 1
ATOM 1903 C CA . LYS A 1 242 ? -12.398 11.470 -33.595 1.00 43.06 242 LYS A CA 1
ATOM 1904 C C . LYS A 1 242 ? -11.368 10.919 -34.587 1.00 43.06 242 LYS A C 1
ATOM 1906 O O . LYS A 1 242 ? -10.813 11.712 -35.348 1.00 43.06 242 LYS A O 1
ATOM 1911 N N . SER A 1 243 ? -11.185 9.597 -34.647 1.00 50.69 243 SER A N 1
ATOM 1912 C CA . SER A 1 243 ? -10.321 8.962 -35.654 1.00 50.69 243 SER A CA 1
ATOM 1913 C C . SER A 1 243 ? -10.890 9.110 -37.070 1.00 50.69 243 SER A C 1
ATOM 1915 O O . SER A 1 243 ? -10.159 9.468 -37.992 1.00 50.69 243 SER A O 1
ATOM 1917 N N . TRP A 1 244 ? -12.210 8.977 -37.245 1.00 47.66 244 TRP A N 1
ATOM 1918 C CA . TRP A 1 244 ? -12.865 9.203 -38.540 1.00 47.66 244 TRP A CA 1
ATOM 1919 C C . TRP A 1 244 ? -12.798 10.669 -39.007 1.00 47.66 244 TRP A C 1
ATOM 1921 O O . TRP A 1 244 ? -12.591 10.915 -40.193 1.00 47.66 244 TRP A O 1
ATOM 1931 N N . LYS A 1 245 ? -12.866 11.664 -38.106 1.00 41.38 245 LYS A N 1
ATOM 1932 C CA . LYS A 1 245 ?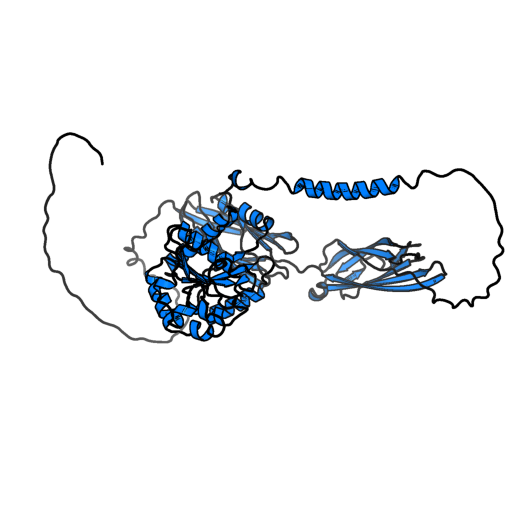 -12.693 13.090 -38.468 1.00 41.38 245 LYS A CA 1
ATOM 1933 C C . LYS A 1 245 ? -11.270 13.446 -38.922 1.00 41.38 245 LYS A C 1
ATOM 1935 O O . LYS A 1 245 ? -11.117 14.360 -39.731 1.00 41.38 245 LYS A O 1
ATOM 1940 N N . GLN A 1 246 ? -10.238 12.759 -38.424 1.00 52.22 246 GLN A N 1
ATOM 1941 C CA . GLN A 1 246 ? -8.857 12.951 -38.891 1.00 52.22 246 GLN A CA 1
ATOM 1942 C C . GLN A 1 246 ? -8.603 12.275 -40.245 1.00 52.22 246 GLN A C 1
ATOM 1944 O O . GLN A 1 246 ? -7.898 12.841 -41.079 1.00 52.22 246 GLN A O 1
ATOM 1949 N N . ILE A 1 247 ? -9.239 11.128 -40.500 1.00 53.41 247 ILE A N 1
ATOM 1950 C CA . ILE A 1 247 ? -9.157 10.424 -41.788 1.00 53.41 247 ILE A CA 1
ATOM 1951 C C . ILE A 1 247 ? -9.937 11.183 -42.878 1.00 53.41 247 ILE A C 1
ATOM 1953 O O . ILE A 1 247 ? -9.403 11.408 -43.963 1.00 53.41 247 ILE A O 1
ATOM 1957 N N . LEU A 1 248 ? -11.131 11.715 -42.577 1.00 43.88 248 LEU A N 1
ATOM 1958 C CA . LEU A 1 248 ? -11.884 12.560 -43.520 1.00 43.88 248 LEU A CA 1
ATOM 1959 C C . LEU A 1 248 ? -11.182 13.893 -43.835 1.00 43.88 248 LEU A C 1
ATOM 1961 O O . LEU A 1 248 ? -11.257 14.361 -44.968 1.00 43.88 248 LEU A O 1
ATOM 1965 N N . LYS A 1 249 ? -10.442 14.489 -42.888 1.00 42.59 249 LYS A N 1
ATOM 1966 C CA . LYS A 1 249 ? -9.624 15.686 -43.168 1.00 42.59 249 LYS A CA 1
ATOM 1967 C C . LYS A 1 249 ? -8.426 15.396 -44.080 1.00 42.59 249 LYS A C 1
ATOM 1969 O O . LYS A 1 249 ? -8.051 16.273 -44.851 1.00 42.59 249 LYS A O 1
ATOM 1974 N N . LYS A 1 250 ? -7.856 14.185 -44.036 1.00 44.44 250 LYS A N 1
ATOM 1975 C CA . LYS A 1 250 ? -6.793 13.762 -44.967 1.00 44.44 250 LYS A CA 1
ATOM 1976 C C . LYS A 1 250 ? -7.328 13.412 -46.360 1.00 44.44 250 LYS A C 1
ATOM 1978 O O . LYS A 1 250 ? -6.627 13.635 -47.338 1.00 44.44 250 LYS A O 1
ATOM 1983 N N . MET A 1 251 ? -8.574 12.949 -46.470 1.00 38.25 251 MET A N 1
ATOM 1984 C CA . MET A 1 251 ? -9.187 12.634 -47.766 1.00 38.25 251 MET A CA 1
ATOM 1985 C C . MET A 1 251 ? -9.693 13.853 -48.549 1.00 38.25 251 MET A C 1
ATOM 1987 O O . MET A 1 251 ? -9.631 13.847 -49.774 1.00 38.25 251 MET A O 1
ATOM 1991 N N . VAL A 1 252 ? -10.133 14.925 -47.881 1.00 39.91 252 VAL A N 1
ATOM 1992 C CA . VAL A 1 252 ? -10.573 16.156 -48.575 1.00 39.91 252 VAL A CA 1
ATOM 1993 C C . VAL A 1 252 ? -9.384 16.987 -49.092 1.00 39.91 252 VAL A C 1
ATOM 1995 O O . VAL A 1 252 ? -9.523 17.711 -50.072 1.00 39.91 252 VAL A O 1
ATOM 1998 N N . GLY A 1 253 ? -8.188 16.829 -48.510 1.00 41.06 253 GLY A N 1
ATOM 1999 C CA . GLY A 1 253 ? -6.961 17.483 -48.988 1.00 41.06 253 GLY A CA 1
ATOM 2000 C C . GLY A 1 253 ? -6.328 16.839 -50.229 1.00 41.06 253 GLY A C 1
ATOM 2001 O O . GLY A 1 253 ? -5.543 17.491 -50.910 1.00 41.06 253 GLY A O 1
ATOM 2002 N N . LEU A 1 254 ? -6.686 15.590 -50.556 1.00 37.41 254 LEU A N 1
ATOM 2003 C CA . LEU A 1 254 ? -6.126 14.861 -51.702 1.00 37.41 254 LEU A CA 1
ATOM 2004 C C . LEU A 1 254 ? -6.952 15.004 -52.997 1.00 37.41 254 LEU A C 1
ATOM 2006 O O . LEU A 1 254 ? -6.490 14.603 -54.060 1.00 37.41 254 LEU A O 1
ATOM 2010 N N . SER A 1 255 ? -8.151 15.598 -52.933 1.00 35.75 255 SER A N 1
ATOM 2011 C CA . SER A 1 255 ? -9.056 15.733 -54.090 1.00 35.75 255 SER A CA 1
ATOM 2012 C C . SER A 1 255 ? -8.960 17.086 -54.819 1.00 35.75 255 SER A C 1
ATOM 2014 O O . SER A 1 255 ? -9.636 17.266 -55.828 1.00 35.75 255 SER A O 1
ATOM 2016 N N . CYS A 1 256 ? -8.124 18.027 -54.355 1.00 35.06 256 CYS A N 1
ATOM 2017 C CA . CYS A 1 256 ? -7.945 19.347 -54.991 1.00 35.06 256 CYS A CA 1
ATOM 2018 C C . CYS A 1 256 ? -6.660 19.501 -55.831 1.00 35.06 256 CYS A C 1
ATOM 2020 O O . CYS A 1 256 ? -6.404 20.588 -56.333 1.00 35.06 256 CYS A O 1
ATOM 2022 N N . LEU A 1 257 ? -5.859 18.445 -56.014 1.00 34.97 257 LEU A N 1
ATOM 2023 C CA . LEU A 1 257 ? -4.557 18.524 -56.706 1.00 34.97 257 LEU A CA 1
ATOM 2024 C C . LEU A 1 257 ? -4.429 17.598 -57.931 1.00 34.97 257 LEU A C 1
ATOM 2026 O O . LEU A 1 257 ? -3.332 17.396 -58.437 1.00 34.97 257 LEU A O 1
ATOM 2030 N N . LEU A 1 258 ? -5.552 17.069 -58.434 1.00 35.41 258 LEU A N 1
ATOM 2031 C CA . LEU A 1 258 ? -5.610 16.195 -59.620 1.00 35.41 258 LEU A CA 1
ATOM 2032 C C . LEU A 1 258 ? -6.586 16.678 -60.709 1.00 35.41 258 LEU A C 1
ATOM 2034 O O . LEU A 1 258 ? -7.055 15.896 -61.529 1.00 35.41 258 LEU A O 1
ATOM 2038 N N . LEU A 1 259 ? -6.872 17.979 -60.758 1.00 37.31 259 LEU A N 1
ATOM 2039 C CA . LEU A 1 259 ? -7.582 18.603 -61.875 1.00 37.31 259 LEU A CA 1
ATOM 2040 C C . LEU A 1 259 ? -6.878 19.907 -62.235 1.00 37.31 259 LEU A C 1
ATOM 2042 O O . LEU A 1 259 ? -7.218 20.946 -61.682 1.00 37.31 259 LEU A O 1
ATOM 2046 N N . LEU A 1 260 ? -5.868 19.810 -63.108 1.00 34.59 260 LEU A N 1
ATOM 2047 C CA . LEU A 1 260 ? -5.481 20.782 -64.150 1.00 34.59 260 LEU A CA 1
ATOM 2048 C C . LEU A 1 260 ? -4.080 20.430 -64.692 1.00 34.59 260 LEU A C 1
ATOM 2050 O O . LEU A 1 260 ? -3.103 21.142 -64.488 1.00 34.59 260 LEU A O 1
ATOM 2054 N N . CYS A 1 261 ? -3.988 19.316 -65.420 1.00 36.44 261 CYS A N 1
ATOM 2055 C CA . CYS A 1 261 ? -2.950 19.122 -66.431 1.00 36.44 261 CYS A CA 1
ATOM 2056 C C . CYS A 1 261 ? -3.642 19.152 -67.791 1.00 36.44 261 CYS A C 1
ATOM 2058 O O . CYS A 1 261 ? -4.474 18.291 -68.023 1.00 36.44 261 CYS A O 1
ATOM 2060 N N . PHE A 1 262 ? -3.334 20.150 -68.622 1.00 32.72 262 PHE A N 1
ATOM 2061 C CA . PHE A 1 262 ? -3.319 20.170 -70.099 1.00 32.72 262 PHE A CA 1
ATOM 2062 C C . PHE A 1 262 ? -3.076 21.645 -70.481 1.00 32.72 262 PHE A C 1
ATOM 2064 O O . PHE A 1 262 ? -3.897 22.499 -70.168 1.00 32.72 262 PHE A O 1
ATOM 2071 N N . ILE A 1 263 ? -1.900 22.032 -70.986 1.00 33.72 263 ILE A N 1
ATOM 2072 C CA . ILE A 1 263 ? -1.526 22.158 -72.416 1.00 33.72 263 ILE A CA 1
ATOM 2073 C C . ILE A 1 263 ? -0.006 22.500 -72.472 1.00 33.72 263 ILE A C 1
ATOM 2075 O O . ILE A 1 263 ? 0.504 23.069 -71.503 1.00 33.72 263 ILE A O 1
ATOM 2079 N N . PRO A 1 264 ? 0.740 22.151 -73.546 1.00 43.22 264 PRO A N 1
ATOM 2080 C CA . PRO A 1 264 ? 2.203 22.107 -73.533 1.00 43.22 264 PRO A CA 1
ATOM 2081 C C . PRO A 1 264 ? 2.922 23.387 -74.011 1.00 43.22 264 PRO A C 1
ATOM 2083 O O . PRO A 1 264 ? 2.372 24.203 -74.744 1.00 43.22 264 PRO A O 1
ATOM 2086 N N . SER A 1 265 ? 4.217 23.431 -73.652 1.00 40.97 265 SER A N 1
ATOM 2087 C CA . SER A 1 265 ? 5.377 24.042 -74.338 1.00 40.97 265 SER A CA 1
ATOM 2088 C C . SER A 1 265 ? 5.407 25.551 -74.606 1.00 40.97 265 SER A C 1
ATOM 2090 O O . SER A 1 265 ? 4.749 25.999 -75.531 1.00 40.97 265 SER A O 1
ATOM 2092 N N . VAL A 1 266 ? 6.337 26.266 -73.947 1.00 29.52 266 VAL A N 1
ATOM 2093 C CA . VAL A 1 266 ? 7.293 27.207 -74.579 1.00 29.52 266 VAL A CA 1
ATOM 2094 C C . VAL A 1 266 ? 8.568 27.270 -73.723 1.00 29.52 266 VAL A C 1
ATOM 2096 O O . VAL A 1 266 ? 8.522 27.539 -72.527 1.00 29.52 266 VAL A O 1
ATOM 2099 N N . SER A 1 267 ? 9.709 27.013 -74.355 1.00 40.81 267 SER A N 1
ATOM 2100 C CA . SER A 1 267 ? 11.062 27.230 -73.843 1.00 40.81 267 SER A CA 1
ATOM 2101 C C . SER A 1 267 ? 11.415 28.719 -73.823 1.00 40.81 267 SER A C 1
ATOM 2103 O O . SER A 1 267 ? 11.316 29.376 -74.859 1.00 40.81 267 S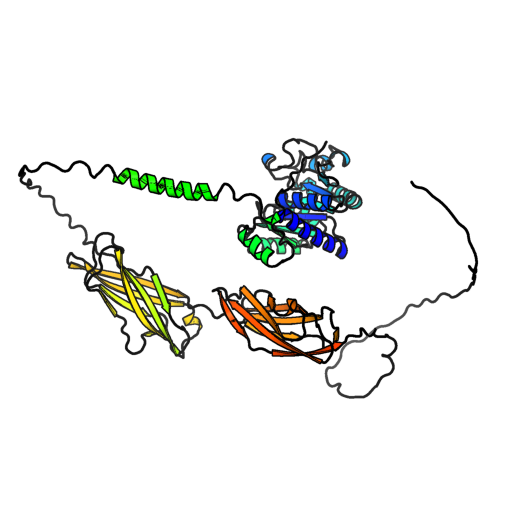ER A O 1
ATOM 2105 N N . VAL A 1 268 ? 11.912 29.229 -72.694 1.00 28.44 268 VAL A N 1
ATOM 2106 C CA . VAL A 1 268 ? 12.640 30.504 -72.639 1.00 28.44 268 VAL A CA 1
ATOM 2107 C C . VAL A 1 268 ? 13.992 30.247 -71.987 1.00 28.44 268 VAL A C 1
ATOM 2109 O O . VAL A 1 268 ? 14.079 29.876 -70.820 1.00 28.44 268 VAL A O 1
ATOM 2112 N N . TYR A 1 269 ? 15.034 30.406 -72.799 1.00 38.03 269 TYR A N 1
ATOM 2113 C CA . TYR A 1 269 ? 16.418 30.531 -72.366 1.00 38.03 269 TYR A CA 1
ATOM 2114 C C . TYR A 1 269 ? 16.568 31.804 -71.527 1.00 38.03 269 TYR A C 1
ATOM 2116 O O . TYR A 1 269 ? 16.185 32.884 -71.975 1.00 38.03 269 TYR A O 1
ATOM 2124 N N . ALA A 1 270 ? 17.187 31.681 -70.359 1.00 26.97 270 ALA A N 1
ATOM 2125 C CA . ALA A 1 270 ? 17.905 32.776 -69.728 1.00 26.97 270 ALA A CA 1
ATOM 2126 C C . ALA A 1 270 ? 19.285 32.238 -69.338 1.00 26.97 270 ALA A C 1
ATOM 2128 O O . ALA A 1 270 ? 19.392 31.264 -68.592 1.00 26.97 270 ALA A O 1
ATOM 2129 N N . GLU A 1 271 ? 20.324 32.825 -69.929 1.00 30.81 271 GLU A N 1
ATOM 2130 C CA . GLU A 1 271 ? 21.717 32.625 -69.533 1.00 30.81 271 GLU A CA 1
ATOM 2131 C C . GLU A 1 271 ? 21.880 32.930 -68.037 1.00 30.81 271 GLU A C 1
ATOM 2133 O O . GLU A 1 271 ? 21.330 33.929 -67.564 1.00 30.81 271 GLU A O 1
ATOM 2138 N N . PRO A 1 272 ? 22.639 32.131 -67.270 1.00 32.91 272 PRO A N 1
ATOM 2139 C CA . PRO A 1 272 ? 23.023 32.548 -65.937 1.00 32.91 272 PRO A CA 1
ATOM 2140 C C . PRO A 1 272 ? 24.128 33.605 -66.047 1.00 32.91 272 PRO A C 1
ATOM 2142 O O . PRO A 1 272 ? 25.229 33.337 -66.533 1.00 32.91 272 PRO A O 1
ATOM 2145 N N . GLU A 1 273 ? 23.814 34.809 -65.569 1.00 28.22 273 GLU A N 1
ATOM 2146 C CA . GLU A 1 273 ? 24.782 35.845 -65.223 1.00 28.22 273 GLU A CA 1
ATOM 2147 C C . GLU A 1 273 ? 25.915 35.249 -64.383 1.00 28.22 273 GLU A C 1
ATOM 2149 O O . GLU A 1 273 ? 25.694 34.616 -63.346 1.00 28.22 273 GLU A O 1
ATOM 2154 N N . GLN A 1 274 ? 27.149 35.506 -64.818 1.00 40.00 274 GLN A N 1
ATOM 2155 C CA . GLN A 1 274 ? 28.331 35.331 -63.991 1.00 40.00 274 GLN A CA 1
ATOM 2156 C C . GLN A 1 274 ? 28.192 36.187 -62.731 1.00 40.00 274 GLN A C 1
ATOM 2158 O O . GLN A 1 274 ? 28.450 37.387 -62.739 1.00 40.00 274 GLN A O 1
ATOM 2163 N N . THR A 1 275 ? 27.841 35.550 -61.621 1.00 28.44 275 THR A N 1
ATOM 2164 C CA . THR A 1 275 ? 28.140 36.074 -60.294 1.00 28.44 275 THR A CA 1
ATOM 2165 C C . THR A 1 275 ? 29.182 35.178 -59.661 1.00 28.44 275 THR A C 1
ATOM 2167 O O . THR A 1 275 ? 28.913 34.088 -59.162 1.00 28.44 275 THR A O 1
ATOM 2170 N N . SER A 1 276 ? 30.412 35.678 -59.702 1.00 38.44 276 SER A N 1
ATOM 2171 C CA . SER A 1 276 ? 31.520 35.268 -58.856 1.00 38.44 276 SER A CA 1
ATOM 2172 C C . SER A 1 276 ? 31.109 35.433 -57.392 1.00 38.44 276 SER A C 1
ATOM 2174 O O . SER A 1 276 ? 31.360 36.465 -56.776 1.00 38.44 276 SER A O 1
ATOM 2176 N N . GLN A 1 277 ? 30.446 34.428 -56.829 1.00 30.98 277 GLN A N 1
ATOM 2177 C CA . GLN A 1 277 ? 30.365 34.260 -55.390 1.00 30.98 277 GLN A CA 1
ATOM 2178 C C . GLN A 1 277 ? 31.454 33.274 -55.001 1.00 30.98 277 GLN A C 1
ATOM 2180 O O . GLN A 1 277 ? 31.416 32.093 -55.333 1.00 30.98 277 GLN A O 1
ATOM 2185 N N . THR A 1 278 ? 32.469 33.816 -54.337 1.00 31.38 278 THR A N 1
ATOM 2186 C CA . THR A 1 278 ? 33.445 33.091 -53.531 1.00 31.38 278 THR A CA 1
ATOM 2187 C C . THR A 1 278 ? 32.781 31.903 -52.846 1.00 31.38 278 THR A C 1
ATOM 2189 O O . THR A 1 278 ? 32.006 32.083 -51.906 1.00 31.38 278 THR A O 1
ATOM 2192 N N . ALA A 1 279 ? 33.101 30.697 -53.315 1.00 32.03 279 ALA A N 1
ATOM 2193 C CA . ALA A 1 279 ? 32.852 29.475 -52.583 1.00 32.03 279 ALA A CA 1
ATOM 2194 C C . ALA A 1 279 ? 33.613 29.578 -51.256 1.00 32.03 279 ALA A C 1
ATOM 2196 O O . ALA A 1 279 ? 34.810 29.306 -51.179 1.00 32.03 279 ALA A O 1
ATOM 2197 N N . GLN A 1 280 ? 32.924 30.002 -50.199 1.00 33.66 280 GLN A N 1
ATOM 2198 C CA . GLN A 1 280 ? 33.301 29.554 -48.873 1.00 33.66 280 GLN A CA 1
ATOM 2199 C C . GLN A 1 280 ? 33.108 28.041 -48.907 1.00 33.66 280 GLN A C 1
ATOM 2201 O O . GLN A 1 280 ? 31.977 27.563 -48.986 1.00 33.66 280 GLN A O 1
ATOM 2206 N N . MET A 1 281 ? 34.218 27.301 -48.944 1.00 37.66 281 MET A N 1
ATOM 2207 C CA . MET A 1 281 ? 34.235 25.865 -48.692 1.00 37.66 281 MET A CA 1
ATOM 2208 C C . MET A 1 281 ? 33.573 25.640 -47.331 1.00 37.66 281 MET A C 1
ATOM 2210 O O . MET A 1 281 ? 34.208 25.765 -46.286 1.00 37.66 281 MET A O 1
ATOM 2214 N N . GLY A 1 282 ? 32.268 25.370 -47.342 1.00 38.16 282 GLY A N 1
ATOM 2215 C CA . GLY A 1 282 ? 31.582 24.808 -46.195 1.00 38.16 282 GLY A CA 1
ATOM 2216 C C . GLY A 1 282 ? 32.266 23.488 -45.877 1.00 38.16 282 GLY A C 1
ATOM 2217 O O . GLY A 1 282 ? 32.516 22.693 -46.784 1.00 38.16 282 GLY A O 1
ATOM 2218 N N . ASN A 1 283 ? 32.626 23.299 -44.608 1.00 46.69 283 ASN A N 1
ATOM 2219 C CA . ASN A 1 283 ? 33.272 22.082 -44.129 1.00 46.69 283 ASN A CA 1
ATOM 2220 C C . ASN A 1 283 ? 32.550 20.854 -44.713 1.00 46.69 283 ASN A C 1
ATOM 2222 O O . ASN A 1 283 ? 31.319 20.797 -44.603 1.00 46.69 283 ASN A O 1
ATOM 2226 N N . PRO A 1 284 ? 33.261 19.902 -45.344 1.00 56.09 284 PRO A N 1
ATOM 2227 C CA . PRO A 1 284 ? 32.619 18.730 -45.915 1.00 56.09 284 PRO A CA 1
ATOM 2228 C C . PRO A 1 284 ? 31.864 18.002 -44.802 1.00 56.09 284 PRO A C 1
ATOM 2230 O O . PRO A 1 284 ? 32.437 17.598 -43.790 1.00 56.09 284 PRO A O 1
ATOM 2233 N N . ARG A 1 285 ? 30.543 17.920 -44.956 1.00 68.44 285 ARG A N 1
ATOM 2234 C CA . ARG A 1 285 ? 29.652 17.333 -43.960 1.00 68.44 285 ARG A CA 1
ATOM 2235 C C . ARG A 1 285 ? 29.574 15.833 -44.233 1.00 68.44 285 ARG A C 1
ATOM 2237 O O . ARG A 1 285 ? 29.220 15.428 -45.337 1.00 68.44 285 ARG A O 1
ATOM 2244 N N . CYS A 1 286 ? 29.938 15.022 -43.247 1.00 73.00 286 CYS A N 1
ATOM 2245 C CA . CYS A 1 286 ? 29.815 13.569 -43.323 1.00 73.00 286 CYS A CA 1
ATOM 2246 C C . CYS A 1 286 ? 28.469 13.122 -42.727 1.00 73.00 286 CYS A C 1
ATOM 2248 O O . CYS A 1 286 ? 28.012 13.755 -41.771 1.00 73.00 286 CYS A O 1
ATOM 2250 N N . PRO A 1 287 ? 27.850 12.044 -43.250 1.00 84.94 287 PRO A N 1
ATOM 2251 C CA . PRO A 1 287 ? 26.691 11.424 -42.606 1.00 84.94 287 PRO A CA 1
ATOM 2252 C C . PRO A 1 287 ? 27.063 10.908 -41.207 1.00 84.94 287 PRO A C 1
ATOM 2254 O O . PRO A 1 287 ? 28.247 10.784 -40.889 1.00 84.94 287 PRO A O 1
ATOM 2257 N N . ILE A 1 288 ? 26.075 10.604 -40.364 1.00 86.69 288 ILE A N 1
ATOM 2258 C CA . ILE A 1 288 ? 26.292 10.029 -39.027 1.00 86.69 288 ILE A CA 1
ATOM 2259 C C . ILE A 1 288 ? 25.684 8.632 -39.005 1.00 86.69 288 ILE A C 1
ATOM 2261 O O . ILE A 1 288 ? 24.493 8.471 -39.265 1.00 86.69 288 ILE A O 1
ATOM 2265 N N . VAL A 1 289 ? 26.498 7.634 -38.668 1.00 90.94 289 VAL A N 1
ATOM 2266 C CA . VAL A 1 289 ? 26.069 6.238 -38.525 1.00 90.94 289 VAL A CA 1
ATOM 2267 C C . VAL A 1 289 ? 26.082 5.865 -37.046 1.00 90.94 289 VAL A C 1
ATOM 2269 O O . VAL A 1 289 ? 27.061 6.138 -36.367 1.00 90.94 289 VAL A O 1
ATOM 2272 N N . MET A 1 290 ? 25.022 5.273 -36.504 1.00 91.06 290 MET A N 1
ATOM 2273 C CA . MET A 1 290 ? 24.971 4.909 -35.081 1.00 91.06 290 MET A CA 1
ATOM 2274 C C . MET A 1 290 ? 24.165 3.636 -34.831 1.00 91.06 290 MET A C 1
ATOM 2276 O O . MET A 1 290 ? 23.533 3.114 -35.747 1.00 91.06 290 MET A O 1
ATOM 2280 N N . ILE A 1 291 ? 24.160 3.174 -33.579 1.00 91.12 291 ILE A N 1
ATOM 2281 C CA . ILE A 1 291 ? 23.323 2.057 -33.122 1.00 91.12 291 ILE A CA 1
ATOM 2282 C C . ILE A 1 291 ? 22.113 2.609 -32.368 1.00 91.12 291 ILE A C 1
ATOM 2284 O O . ILE A 1 291 ? 22.282 3.062 -31.236 1.00 91.12 291 ILE A O 1
ATOM 2288 N N . PRO A 1 292 ? 20.909 2.634 -32.968 1.00 81.75 292 PRO A N 1
ATOM 2289 C CA . PRO A 1 292 ? 19.697 3.010 -32.248 1.00 81.75 292 PRO A CA 1
ATOM 2290 C C . PRO A 1 292 ? 19.150 1.888 -31.357 1.00 81.75 292 PRO A C 1
ATOM 2292 O O . PRO A 1 292 ? 18.474 2.189 -30.379 1.00 81.75 292 PRO A O 1
ATOM 2295 N N . GLU A 1 293 ? 19.410 0.625 -31.699 1.00 86.06 293 GLU A N 1
ATOM 2296 C CA . GLU A 1 293 ? 18.812 -0.543 -31.052 1.00 86.06 293 GLU A CA 1
ATOM 2297 C C . GLU A 1 293 ? 19.756 -1.748 -31.149 1.00 86.06 293 GLU A C 1
ATOM 2299 O O . GLU A 1 293 ? 20.491 -1.902 -32.131 1.00 86.06 293 GLU A O 1
ATOM 2304 N N . TYR A 1 294 ? 19.742 -2.590 -30.121 1.00 90.75 294 TYR A N 1
ATOM 2305 C CA . TYR A 1 294 ? 20.461 -3.856 -30.059 1.00 90.75 294 TYR A CA 1
ATOM 2306 C C . TYR A 1 294 ? 19.643 -4.866 -29.246 1.00 90.75 294 TYR A C 1
ATOM 2308 O O . TYR A 1 294 ? 18.793 -4.468 -28.453 1.00 90.75 294 TYR A O 1
ATOM 2316 N N . ASP A 1 295 ? 19.913 -6.151 -29.446 1.00 83.81 295 ASP A N 1
ATOM 2317 C CA . ASP A 1 295 ? 19.238 -7.268 -28.788 1.00 83.81 295 ASP A CA 1
ATOM 2318 C C . ASP A 1 295 ? 20.215 -8.431 -28.557 1.00 83.81 295 ASP A C 1
ATOM 2320 O O . ASP A 1 295 ? 21.249 -8.517 -29.231 1.00 83.81 295 ASP A O 1
ATOM 2324 N N . ILE A 1 296 ? 19.909 -9.310 -27.604 1.00 86.38 296 ILE A N 1
ATOM 2325 C CA . ILE A 1 296 ? 20.738 -10.469 -27.258 1.00 86.38 296 ILE A CA 1
ATOM 2326 C C . ILE A 1 296 ? 19.901 -11.731 -27.233 1.00 86.38 296 ILE A C 1
ATOM 2328 O O . ILE A 1 296 ? 18.880 -11.807 -26.558 1.00 86.38 296 ILE A O 1
ATOM 2332 N N . GLU A 1 297 ? 20.416 -12.759 -27.893 1.00 81.94 297 GLU A N 1
ATOM 2333 C CA . GLU A 1 297 ? 19.831 -14.086 -27.892 1.00 81.94 297 GLU A CA 1
ATOM 2334 C C . GLU A 1 297 ? 20.833 -15.093 -27.310 1.00 81.94 297 GLU A C 1
ATOM 2336 O O . GLU A 1 297 ? 21.933 -15.279 -27.832 1.00 81.94 297 GLU A O 1
ATOM 2341 N N . GLY A 1 298 ? 20.458 -15.755 -26.214 1.00 74.81 298 GLY A N 1
ATOM 2342 C CA . GLY A 1 298 ? 21.265 -16.801 -25.579 1.00 74.81 298 GLY A CA 1
ATOM 2343 C C . GLY A 1 298 ? 21.616 -16.536 -24.113 1.00 74.81 298 GLY A C 1
ATOM 2344 O O . GLY A 1 298 ? 21.372 -15.465 -23.565 1.00 74.81 298 GLY A O 1
ATOM 2345 N N . ASP A 1 299 ? 22.179 -17.559 -23.468 1.00 74.56 299 ASP A N 1
ATOM 2346 C CA . ASP A 1 299 ? 22.564 -17.536 -22.052 1.00 74.56 299 ASP A CA 1
ATOM 2347 C C . ASP A 1 299 ? 23.940 -16.887 -21.877 1.00 74.56 299 ASP A C 1
ATOM 2349 O O . ASP A 1 299 ? 24.963 -17.438 -22.294 1.00 74.56 299 ASP A O 1
ATOM 2353 N N . VAL A 1 300 ? 23.975 -15.734 -21.212 1.00 80.62 300 VAL A N 1
ATOM 2354 C CA . VAL A 1 300 ? 25.211 -14.995 -20.939 1.00 80.62 300 VAL A CA 1
ATOM 2355 C C . VAL A 1 300 ? 25.824 -15.437 -19.603 1.00 80.62 300 VAL A C 1
ATOM 2357 O O . VAL A 1 300 ? 25.991 -14.660 -18.666 1.00 80.62 300 VAL A O 1
ATOM 2360 N N . SER A 1 301 ? 26.173 -16.723 -19.524 1.00 80.19 301 SER A N 1
ATOM 2361 C CA . SER A 1 301 ? 26.811 -17.352 -18.359 1.00 80.19 301 SER A CA 1
ATOM 2362 C C . SER A 1 301 ? 28.232 -17.850 -18.676 1.00 80.19 301 SER A C 1
ATOM 2364 O O . SER A 1 301 ? 28.545 -18.138 -19.835 1.00 80.19 301 SER A O 1
ATOM 2366 N N . PRO A 1 302 ? 29.116 -18.018 -17.669 1.00 83.44 302 PRO A N 1
ATOM 2367 C CA . PRO A 1 302 ? 30.474 -18.520 -17.879 1.00 83.44 302 PRO A CA 1
ATOM 2368 C C . PRO A 1 302 ? 30.533 -19.816 -18.704 1.00 83.44 302 PRO A C 1
ATOM 2370 O O . PRO A 1 302 ? 29.943 -20.837 -18.352 1.00 83.44 302 PRO A O 1
ATOM 2373 N N . GLY A 1 303 ? 31.295 -19.794 -19.800 1.00 83.62 303 GLY A N 1
ATOM 2374 C CA . GLY A 1 303 ? 31.476 -20.934 -20.701 1.00 83.62 303 GLY A CA 1
ATOM 2375 C C . GLY A 1 303 ? 30.394 -21.121 -21.765 1.00 83.62 303 GLY A C 1
ATOM 2376 O O . GLY A 1 303 ? 30.412 -22.160 -22.430 1.00 83.62 303 GLY A O 1
ATOM 2377 N N . LYS A 1 304 ? 29.468 -20.169 -21.915 1.00 87.75 304 LYS A N 1
ATOM 2378 C CA . LYS A 1 304 ? 28.410 -20.171 -22.934 1.00 87.75 304 LYS A CA 1
ATOM 2379 C C . LYS A 1 304 ? 28.710 -19.195 -24.071 1.00 87.75 304 LYS A C 1
ATOM 2381 O O . LYS A 1 304 ? 29.549 -18.303 -23.936 1.00 87.75 304 LYS A O 1
ATOM 2386 N N . GLU A 1 305 ? 28.014 -19.396 -25.186 1.00 92.44 305 GLU A N 1
ATOM 2387 C CA . GLU A 1 305 ? 27.986 -18.476 -26.323 1.00 92.44 305 GLU A CA 1
ATOM 2388 C C . GLU A 1 305 ? 26.605 -17.833 -26.436 1.00 92.44 305 GLU A C 1
ATOM 2390 O O . GLU A 1 305 ? 25.602 -18.467 -26.098 1.00 92.44 305 GLU A O 1
ATOM 2395 N N . PHE A 1 306 ? 26.566 -16.597 -26.923 1.00 90.62 306 PHE A N 1
ATOM 2396 C CA . PHE A 1 306 ? 25.344 -15.839 -27.173 1.00 90.62 306 PHE A CA 1
ATOM 2397 C C . PHE A 1 306 ? 25.508 -14.957 -28.416 1.00 90.62 306 PHE A C 1
ATOM 2399 O O . PHE A 1 306 ? 26.624 -14.572 -28.775 1.00 90.62 306 PHE A O 1
ATOM 2406 N N . ASP A 1 307 ? 24.397 -14.630 -29.066 1.00 93.25 307 ASP A N 1
ATOM 2407 C CA . ASP A 1 307 ? 24.357 -13.802 -30.266 1.00 93.25 307 ASP A CA 1
ATOM 2408 C C . ASP A 1 307 ? 23.926 -12.371 -29.891 1.00 93.25 307 ASP A C 1
ATOM 2410 O O . ASP A 1 307 ? 22.905 -12.150 -29.245 1.00 93.25 307 ASP A O 1
ATOM 2414 N N . LEU A 1 308 ? 24.724 -11.381 -30.293 1.00 94.06 308 LEU A N 1
ATOM 2415 C CA . LEU A 1 308 ? 24.437 -9.953 -30.169 1.00 94.06 308 LEU A CA 1
ATOM 2416 C C . LEU A 1 308 ? 23.967 -9.412 -31.518 1.00 94.06 308 LEU A C 1
ATOM 2418 O O . LEU A 1 308 ? 24.758 -9.302 -32.458 1.00 94.06 308 LEU A O 1
ATOM 2422 N N . THR A 1 309 ? 22.712 -8.990 -31.589 1.00 94.19 309 THR A N 1
ATOM 2423 C CA . THR A 1 309 ? 22.141 -8.328 -32.761 1.00 94.19 309 THR A CA 1
ATOM 2424 C C . THR A 1 309 ? 22.211 -6.815 -32.582 1.00 94.19 309 THR A C 1
ATOM 2426 O O . THR A 1 309 ? 21.717 -6.280 -31.599 1.00 94.19 309 THR A O 1
ATOM 2429 N N . VAL A 1 310 ? 22.804 -6.090 -33.530 1.00 93.75 310 VAL A N 1
ATOM 2430 C CA . VAL A 1 310 ? 22.847 -4.620 -33.536 1.00 93.75 310 VAL A CA 1
ATOM 2431 C C . VAL A 1 310 ? 22.216 -4.069 -34.805 1.00 93.75 310 VAL A C 1
ATOM 2433 O O . VAL A 1 310 ? 22.514 -4.521 -35.912 1.00 93.75 310 VAL A O 1
ATOM 2436 N N . GLN A 1 311 ? 21.381 -3.045 -34.657 1.00 94.31 311 GLN A N 1
ATOM 2437 C CA . GLN A 1 311 ? 20.905 -2.249 -35.780 1.00 94.31 311 GLN A CA 1
ATOM 2438 C C . GLN A 1 311 ? 21.874 -1.092 -36.013 1.00 94.31 311 GLN A C 1
ATOM 2440 O O . GLN A 1 311 ? 22.195 -0.350 -35.095 1.00 94.31 311 GLN A O 1
ATOM 2445 N N . VAL A 1 312 ? 22.351 -0.919 -37.239 1.00 94.75 312 VAL A N 1
ATOM 2446 C CA . VAL A 1 312 ? 23.245 0.162 -37.655 1.00 94.75 312 VAL A CA 1
ATOM 2447 C C . VAL A 1 312 ? 22.480 1.083 -38.588 1.00 94.75 312 VAL A C 1
ATOM 2449 O O . VAL A 1 312 ? 22.079 0.678 -39.674 1.00 94.75 312 VAL A O 1
ATOM 2452 N N . LYS A 1 313 ? 22.280 2.334 -38.175 1.00 94.12 313 LYS A N 1
ATOM 2453 C CA . LYS A 1 313 ? 21.441 3.298 -38.889 1.00 94.12 313 LYS A CA 1
ATOM 2454 C C . LYS A 1 313 ? 22.220 4.527 -39.320 1.00 94.12 313 LYS A C 1
ATOM 2456 O O . LYS A 1 313 ? 22.913 5.139 -38.506 1.00 94.12 313 LYS A O 1
ATOM 2461 N N . ASN A 1 314 ? 22.031 4.945 -40.568 1.00 93.88 314 ASN A N 1
ATOM 2462 C CA . ASN A 1 314 ? 22.416 6.280 -41.009 1.00 93.88 314 ASN A CA 1
ATOM 2463 C C . ASN A 1 314 ? 21.334 7.278 -40.580 1.00 93.88 314 ASN A C 1
ATOM 2465 O O . ASN A 1 314 ? 20.223 7.278 -41.108 1.00 93.88 314 ASN A O 1
ATOM 2469 N N . VAL A 1 315 ? 21.642 8.122 -39.598 1.00 89.69 315 VAL A N 1
ATOM 2470 C CA . VAL A 1 315 ? 20.685 9.098 -39.052 1.00 89.69 315 VAL A CA 1
ATOM 2471 C C . VAL A 1 315 ? 20.724 10.445 -39.770 1.00 89.69 315 VAL A C 1
ATOM 2473 O O . VAL A 1 315 ? 19.948 11.338 -39.426 1.00 89.69 315 VAL A O 1
ATOM 2476 N N . ASP A 1 316 ? 21.601 10.614 -40.764 1.00 87.75 316 ASP A N 1
ATOM 2477 C CA . ASP A 1 316 ? 21.595 11.823 -41.580 1.00 87.75 316 ASP A CA 1
ATOM 2478 C C . ASP A 1 316 ? 20.330 11.869 -42.459 1.00 87.75 316 ASP A C 1
ATOM 2480 O O . ASP A 1 316 ? 19.978 10.870 -43.090 1.00 87.75 316 ASP A O 1
ATOM 2484 N N . PRO A 1 317 ? 19.629 13.016 -42.526 1.00 81.94 317 PRO A N 1
ATOM 2485 C CA . PRO A 1 317 ? 18.385 13.137 -43.282 1.00 81.94 317 PRO A CA 1
ATOM 2486 C C . PRO A 1 317 ? 18.586 13.235 -44.801 1.00 81.94 317 PRO A C 1
ATOM 2488 O O . PRO A 1 317 ? 17.598 13.263 -45.532 1.00 81.94 317 PRO A O 1
ATOM 2491 N N . SER A 1 318 ? 19.825 13.368 -45.285 1.00 82.56 318 SER A N 1
ATOM 2492 C CA . SER A 1 318 ? 20.091 13.773 -46.672 1.00 82.56 318 SER A CA 1
ATOM 2493 C C . SER A 1 318 ? 21.295 13.113 -47.343 1.00 82.56 318 SER A C 1
ATOM 2495 O O . SER A 1 318 ? 21.326 13.028 -48.569 1.00 82.56 318 SER A O 1
ATOM 2497 N N . LEU A 1 319 ? 22.287 12.651 -46.582 1.00 88.62 319 LEU A N 1
ATOM 2498 C CA . LEU A 1 319 ? 23.534 12.107 -47.114 1.00 88.62 319 LEU A CA 1
ATOM 2499 C C . LEU A 1 319 ? 23.599 10.593 -46.917 1.00 88.62 319 LEU A C 1
ATOM 2501 O O . LEU A 1 319 ? 23.441 10.107 -45.801 1.00 88.62 319 LEU A O 1
ATOM 2505 N N . ALA A 1 320 ? 23.914 9.851 -47.980 1.00 89.56 320 ALA A N 1
ATOM 2506 C CA . ALA A 1 320 ? 24.234 8.428 -47.865 1.00 89.56 320 ALA A CA 1
ATOM 2507 C C . ALA A 1 320 ? 25.671 8.222 -47.369 1.00 89.56 320 ALA A C 1
ATOM 2509 O O . ALA A 1 320 ? 26.587 8.955 -47.764 1.00 89.56 320 ALA A O 1
ATOM 2510 N N . ALA A 1 321 ? 25.875 7.173 -46.579 1.00 90.81 321 ALA A N 1
ATOM 2511 C CA . ALA A 1 321 ? 27.191 6.665 -46.224 1.00 90.81 321 ALA A CA 1
ATOM 2512 C C . ALA A 1 321 ? 27.570 5.531 -47.188 1.00 90.81 321 ALA A C 1
ATOM 2514 O O . ALA A 1 321 ? 26.770 4.648 -47.468 1.00 90.81 321 ALA A O 1
ATOM 2515 N N . SER A 1 322 ? 28.774 5.564 -47.747 1.00 91.25 322 SER A N 1
ATOM 2516 C CA . SER A 1 322 ? 29.297 4.528 -48.647 1.00 91.25 322 SER A CA 1
ATOM 2517 C C . SER A 1 322 ? 30.491 3.834 -48.004 1.00 91.25 322 SER A C 1
ATOM 2519 O O . SER A 1 322 ? 31.224 4.445 -47.229 1.00 91.25 322 SER A O 1
ATOM 2521 N N . GLN A 1 323 ? 30.698 2.563 -48.338 1.00 91.12 323 GLN A N 1
ATOM 2522 C CA . GLN A 1 323 ? 31.771 1.723 -47.806 1.00 91.12 323 GLN A CA 1
ATOM 2523 C C . GLN A 1 323 ? 31.809 1.706 -46.270 1.00 91.12 323 GLN A C 1
ATOM 2525 O O . GLN A 1 323 ? 32.859 1.899 -45.656 1.00 91.12 323 GLN A O 1
ATOM 2530 N N . VAL A 1 324 ? 30.646 1.516 -45.648 1.00 92.31 324 VAL A N 1
ATOM 2531 C CA . VAL A 1 324 ? 30.491 1.564 -44.196 1.00 92.31 324 VAL A CA 1
ATOM 2532 C C . VAL A 1 324 ? 31.094 0.310 -43.578 1.00 92.31 324 VAL A C 1
ATOM 2534 O O . VAL A 1 324 ? 30.547 -0.784 -43.695 1.00 92.31 324 VAL A O 1
ATOM 2537 N N . ARG A 1 325 ? 32.216 0.473 -42.878 1.00 95.50 325 ARG A N 1
ATOM 2538 C CA . ARG A 1 325 ? 32.833 -0.569 -42.057 1.00 95.50 325 ARG A CA 1
ATOM 2539 C C . ARG A 1 325 ? 32.480 -0.350 -40.593 1.00 95.50 325 ARG A C 1
ATOM 2541 O O . ARG A 1 325 ? 32.957 0.605 -39.979 1.00 95.50 325 ARG A O 1
ATOM 2548 N N . THR A 1 326 ? 31.720 -1.283 -40.036 1.00 95.69 326 THR A N 1
ATOM 2549 C CA . THR A 1 326 ? 31.401 -1.360 -38.607 1.00 95.69 326 THR A CA 1
ATOM 2550 C C . THR A 1 326 ? 32.394 -2.292 -37.925 1.00 95.69 326 THR A C 1
ATOM 2552 O O . THR A 1 326 ? 32.610 -3.399 -38.406 1.00 95.69 326 THR A O 1
ATOM 2555 N N . THR A 1 327 ? 33.024 -1.856 -36.834 1.00 96.00 327 THR A N 1
ATOM 2556 C CA . THR A 1 327 ? 33.964 -2.660 -36.035 1.00 96.00 327 THR A CA 1
ATOM 2557 C C . THR A 1 327 ? 33.513 -2.700 -34.581 1.00 96.00 327 THR A C 1
ATOM 2559 O O . THR A 1 327 ? 33.482 -1.653 -33.936 1.00 96.00 327 THR A O 1
ATOM 2562 N N . LEU A 1 328 ? 33.208 -3.893 -34.071 1.00 96.25 328 LEU A N 1
ATOM 2563 C CA . LEU A 1 328 ? 32.870 -4.144 -32.673 1.00 96.25 328 LEU A CA 1
ATOM 2564 C C . LEU A 1 328 ? 34.145 -4.266 -31.822 1.00 96.25 328 LEU A C 1
ATOM 2566 O O . LEU A 1 328 ? 35.081 -4.992 -32.161 1.00 96.25 328 LEU A O 1
ATOM 2570 N N . ALA A 1 329 ? 34.170 -3.571 -30.693 1.00 93.31 329 ALA A N 1
ATOM 2571 C CA . ALA A 1 329 ? 35.177 -3.687 -29.652 1.00 93.31 329 ALA A CA 1
ATOM 2572 C C . ALA A 1 329 ? 34.494 -4.051 -28.330 1.00 93.31 329 ALA A C 1
ATOM 2574 O O . ALA A 1 329 ? 33.663 -3.301 -27.821 1.00 93.31 329 ALA A O 1
ATOM 2575 N N . ILE A 1 330 ? 34.873 -5.194 -27.765 1.00 93.56 330 ILE A N 1
ATOM 2576 C CA . ILE A 1 330 ? 34.385 -5.663 -26.466 1.00 93.56 330 ILE A CA 1
ATOM 2577 C C . ILE A 1 330 ? 35.294 -5.067 -25.390 1.00 93.56 330 ILE A C 1
ATOM 2579 O O . ILE A 1 330 ? 36.513 -5.238 -25.458 1.00 93.56 330 ILE A O 1
ATOM 2583 N N . LYS A 1 331 ? 34.732 -4.314 -24.438 1.00 90.62 331 LYS A N 1
ATOM 2584 C CA . LYS A 1 331 ? 35.500 -3.666 -23.358 1.00 90.62 331 LYS A CA 1
ATOM 2585 C C . LYS A 1 331 ? 35.431 -4.437 -22.043 1.00 90.62 331 LYS A C 1
ATOM 2587 O O . LYS A 1 331 ? 36.310 -4.254 -21.207 1.00 90.62 331 LYS A O 1
ATOM 2592 N N . THR A 1 332 ? 34.419 -5.283 -21.861 1.00 86.44 332 THR A N 1
ATOM 2593 C CA . THR A 1 332 ? 34.301 -6.143 -20.679 1.00 86.44 332 THR A CA 1
ATOM 2594 C C . THR A 1 332 ? 35.301 -7.292 -20.735 1.00 86.44 332 THR A C 1
ATOM 2596 O O . THR A 1 332 ? 35.346 -8.056 -21.700 1.00 86.44 332 THR A O 1
ATOM 2599 N N . GLU A 1 333 ? 36.103 -7.426 -19.680 1.00 88.25 333 GLU A N 1
ATOM 2600 C CA . GLU A 1 333 ? 37.045 -8.532 -19.540 1.00 88.25 333 GLU A CA 1
ATOM 2601 C C . GLU A 1 333 ? 36.312 -9.873 -19.417 1.00 88.25 333 GLU A C 1
ATOM 2603 O O . GLU A 1 333 ? 35.314 -9.996 -18.711 1.00 88.25 333 GLU A O 1
ATOM 2608 N N . GLY A 1 334 ? 36.835 -10.905 -20.081 1.00 88.12 334 GLY A N 1
ATOM 2609 C CA . GLY A 1 334 ? 36.272 -12.253 -20.022 1.00 88.12 334 GLY A CA 1
ATOM 2610 C C . GLY A 1 334 ? 35.165 -12.536 -21.037 1.00 88.12 334 GLY A C 1
ATOM 2611 O O . GLY A 1 334 ? 34.696 -13.670 -21.071 1.00 88.12 334 GLY A O 1
ATOM 2612 N N . VAL A 1 335 ? 34.798 -11.577 -21.892 1.00 91.88 335 VAL A N 1
ATOM 2613 C CA . VAL A 1 335 ? 33.927 -11.806 -23.054 1.00 91.88 335 VAL A CA 1
ATOM 2614 C C . VAL A 1 335 ? 34.705 -11.569 -24.344 1.00 91.88 335 VAL A C 1
ATOM 2616 O O . VAL A 1 335 ? 35.467 -10.611 -24.466 1.00 91.88 335 VAL A O 1
ATOM 2619 N N . TYR A 1 336 ? 34.535 -12.474 -25.303 1.00 94.00 336 TYR A N 1
ATOM 2620 C CA . TYR A 1 336 ? 35.290 -12.506 -26.554 1.00 94.00 336 TYR A CA 1
ATOM 2621 C C . TYR A 1 336 ? 34.359 -12.792 -27.728 1.00 94.00 336 TYR A C 1
ATOM 2623 O O . TYR A 1 336 ? 33.230 -13.224 -27.528 1.00 94.00 336 TYR A O 1
ATOM 2631 N N . LEU A 1 337 ? 34.833 -12.579 -28.956 1.00 95.69 337 LEU A N 1
ATOM 2632 C CA . LEU A 1 337 ? 34.165 -13.154 -30.122 1.00 95.69 337 LEU A CA 1
ATOM 2633 C C . LEU A 1 337 ? 34.286 -14.672 -30.097 1.00 95.69 337 LEU A C 1
ATOM 2635 O O . LEU A 1 337 ? 35.340 -15.201 -29.731 1.00 95.69 337 LEU A O 1
ATOM 2639 N N . ALA A 1 338 ? 33.220 -15.339 -30.519 1.00 93.69 338 ALA A N 1
ATOM 2640 C CA . ALA A 1 338 ? 33.219 -16.779 -30.671 1.00 93.69 338 ALA A CA 1
ATOM 2641 C C . ALA A 1 338 ? 34.161 -17.237 -31.783 1.00 93.69 338 ALA A C 1
ATOM 2643 O O . ALA A 1 338 ? 34.536 -16.481 -32.688 1.00 93.69 338 ALA A O 1
ATOM 2644 N N . GLU A 1 339 ? 34.556 -18.504 -31.702 1.00 89.75 339 GLU A N 1
ATOM 2645 C CA . GLU A 1 339 ? 35.466 -19.095 -32.671 1.00 89.75 339 GLU A CA 1
ATOM 2646 C C . GLU A 1 339 ? 34.856 -19.048 -34.080 1.00 89.75 339 GLU A C 1
ATOM 2648 O O . GLU A 1 339 ? 33.751 -19.528 -34.326 1.00 89.75 339 GLU A O 1
ATOM 2653 N N . GLY A 1 340 ? 35.591 -18.450 -35.019 1.00 85.25 340 GLY A N 1
ATOM 2654 C CA . GLY A 1 340 ? 35.160 -18.305 -36.409 1.00 85.25 340 GLY A CA 1
ATOM 2655 C C . GLY A 1 340 ? 34.339 -17.049 -36.713 1.00 85.25 340 GLY A C 1
ATOM 2656 O O . GLY A 1 340 ? 34.085 -16.798 -37.891 1.00 85.25 340 GLY A O 1
ATOM 2657 N N . ASP A 1 341 ? 33.979 -16.236 -35.715 1.00 93.06 341 ASP A N 1
ATOM 2658 C CA . ASP A 1 341 ? 33.369 -14.927 -35.959 1.00 93.06 341 ASP A CA 1
ATOM 2659 C C . ASP A 1 341 ? 34.426 -13.812 -36.084 1.00 93.06 341 ASP A C 1
ATOM 2661 O O . ASP A 1 341 ? 35.560 -13.909 -35.611 1.00 93.06 341 ASP A O 1
ATOM 2665 N N . VAL A 1 342 ? 34.054 -12.730 -36.761 1.00 93.69 342 VAL A N 1
ATOM 2666 C CA . VAL A 1 342 ? 34.887 -11.557 -37.016 1.00 93.69 342 VAL A CA 1
ATOM 2667 C C . VAL A 1 342 ? 34.250 -10.313 -36.412 1.00 93.69 342 VAL A C 1
ATOM 2669 O O . VAL A 1 342 ? 33.038 -10.124 -36.455 1.00 93.69 342 VAL A O 1
ATOM 2672 N N . ASN A 1 343 ? 35.070 -9.396 -35.902 1.00 93.75 343 ASN A N 1
ATOM 2673 C CA . ASN A 1 343 ? 34.590 -8.157 -35.282 1.00 93.75 343 ASN A CA 1
ATOM 2674 C C . ASN A 1 343 ? 34.155 -7.083 -36.284 1.00 93.75 343 ASN A C 1
ATOM 2676 O O . ASN A 1 343 ? 33.810 -5.978 -35.872 1.00 93.75 343 ASN A O 1
ATOM 2680 N N . GLN A 1 344 ? 34.212 -7.359 -37.587 1.00 95.81 344 GLN A N 1
ATOM 2681 C CA . GLN A 1 344 ? 33.934 -6.381 -38.632 1.00 95.81 344 GLN A CA 1
ATOM 2682 C C . GLN A 1 344 ? 32.747 -6.789 -39.498 1.00 95.81 344 GLN A C 1
ATOM 2684 O O . GLN A 1 344 ? 32.563 -7.959 -39.834 1.00 95.81 344 GLN A O 1
ATOM 2689 N N . ARG A 1 345 ? 31.946 -5.796 -39.878 1.00 95.81 345 ARG A N 1
ATOM 2690 C CA . ARG A 1 345 ? 30.827 -5.922 -40.817 1.00 95.81 345 ARG A CA 1
ATOM 2691 C C . ARG A 1 345 ? 30.894 -4.787 -41.830 1.00 95.81 345 ARG A C 1
ATOM 2693 O O . ARG A 1 345 ? 31.394 -3.703 -41.515 1.00 95.81 345 ARG A O 1
ATOM 2700 N N . TYR A 1 346 ? 30.433 -5.050 -43.046 1.00 94.06 346 TYR A N 1
ATOM 2701 C CA . TYR A 1 346 ? 30.561 -4.126 -44.166 1.00 94.06 346 TYR A CA 1
ATOM 2702 C C . TYR A 1 346 ? 29.229 -3.953 -44.888 1.00 94.06 346 TYR A C 1
ATOM 2704 O O . TYR A 1 346 ? 28.624 -4.943 -45.290 1.00 94.06 346 TYR A O 1
ATOM 2712 N N . ALA A 1 347 ? 28.842 -2.699 -45.108 1.00 92.56 347 ALA A N 1
ATOM 2713 C CA . ALA A 1 347 ? 27.804 -2.324 -46.055 1.00 92.56 347 ALA A CA 1
ATOM 2714 C C . ALA A 1 347 ? 28.429 -1.482 -47.169 1.00 92.56 347 ALA A C 1
ATOM 2716 O O . ALA A 1 347 ? 29.138 -0.504 -46.914 1.00 92.56 347 ALA A O 1
ATOM 2717 N N . GLU A 1 348 ? 28.150 -1.846 -48.420 1.00 91.12 348 GLU A N 1
ATOM 2718 C CA . GLU A 1 348 ? 28.616 -1.081 -49.579 1.00 91.12 348 GLU A CA 1
ATOM 2719 C C . GLU A 1 348 ? 28.044 0.340 -49.559 1.00 91.12 348 GLU A C 1
ATOM 2721 O O . GLU A 1 348 ? 28.743 1.307 -49.875 1.00 91.12 348 GLU A O 1
ATOM 2726 N N . ARG A 1 349 ? 26.786 0.475 -49.135 1.00 92.12 349 ARG A N 1
ATOM 2727 C CA . ARG A 1 349 ? 26.066 1.739 -49.101 1.00 92.12 349 ARG A CA 1
ATOM 2728 C C . ARG A 1 349 ? 24.923 1.688 -48.090 1.00 92.12 349 ARG A C 1
ATOM 2730 O O . ARG A 1 349 ? 24.295 0.650 -47.950 1.00 92.12 349 ARG A O 1
ATOM 2737 N N . LEU A 1 350 ? 24.690 2.806 -47.409 1.00 92.69 350 LEU A N 1
ATOM 2738 C CA . LEU A 1 350 ? 23.623 3.011 -46.434 1.00 92.69 350 LEU A CA 1
ATOM 2739 C C . LEU A 1 350 ? 22.972 4.377 -46.701 1.00 92.69 350 LEU A C 1
ATOM 2741 O O . LEU A 1 350 ? 23.584 5.430 -46.472 1.00 92.69 350 LEU A O 1
ATOM 2745 N N . GLU A 1 351 ? 21.762 4.369 -47.248 1.00 93.19 351 GLU A N 1
ATOM 2746 C CA . GLU A 1 351 ? 21.011 5.566 -47.629 1.00 93.19 351 GLU A CA 1
ATOM 2747 C C . GLU A 1 351 ? 20.564 6.387 -46.409 1.00 93.19 351 GLU A C 1
ATOM 2749 O O . GLU A 1 351 ? 20.647 5.960 -45.256 1.00 93.19 351 GLU A O 1
ATOM 2754 N N . ALA A 1 352 ? 20.127 7.624 -46.652 1.00 90.00 352 ALA A N 1
ATOM 2755 C CA . ALA A 1 352 ? 19.643 8.511 -45.596 1.00 90.00 352 ALA A CA 1
ATOM 2756 C C . ALA A 1 352 ? 18.436 7.891 -44.864 1.00 90.00 352 ALA A C 1
ATOM 2758 O O . ALA A 1 352 ? 17.397 7.624 -45.470 1.00 90.00 352 ALA A O 1
ATOM 2759 N N . GLY A 1 353 ? 18.568 7.674 -43.552 1.00 87.06 353 GLY A N 1
ATOM 2760 C CA . GLY A 1 353 ? 17.539 7.051 -42.717 1.00 87.06 353 GLY A CA 1
ATOM 2761 C C . GLY A 1 353 ? 17.482 5.520 -42.768 1.00 87.06 353 GLY A C 1
ATOM 2762 O O . GLY A 1 353 ? 16.660 4.951 -42.047 1.00 87.06 353 GLY A O 1
ATOM 2763 N N . GLU A 1 354 ? 18.322 4.867 -43.576 1.00 93.44 354 GLU A N 1
ATOM 2764 C CA . GLU A 1 354 ? 18.360 3.409 -43.726 1.00 93.44 354 GLU A CA 1
ATOM 2765 C C . GLU A 1 354 ? 19.031 2.725 -42.528 1.00 93.44 354 GLU A C 1
ATOM 2767 O O . GLU A 1 354 ? 19.949 3.276 -41.907 1.00 93.44 354 GLU A O 1
ATOM 2772 N N . THR A 1 355 ? 18.558 1.517 -42.217 1.00 93.62 355 THR A N 1
ATOM 2773 C CA . THR A 1 355 ? 19.056 0.667 -41.135 1.00 93.62 355 THR A CA 1
ATOM 2774 C C . THR A 1 355 ? 19.480 -0.685 -41.697 1.00 93.62 355 THR A C 1
ATOM 2776 O O . THR A 1 355 ? 18.705 -1.329 -42.395 1.00 93.62 355 THR A O 1
ATOM 2779 N N . GLU A 1 356 ? 20.667 -1.135 -41.312 1.00 94.94 356 GLU A N 1
ATOM 2780 C CA . GLU A 1 356 ? 21.191 -2.482 -41.542 1.00 94.94 356 GLU A CA 1
ATOM 2781 C C . GLU A 1 356 ? 21.287 -3.246 -40.221 1.00 94.94 356 GLU A C 1
ATOM 2783 O O . GLU A 1 356 ? 21.446 -2.638 -39.166 1.00 94.94 356 GLU A O 1
ATOM 2788 N N . THR A 1 357 ? 21.197 -4.574 -40.252 1.00 95.12 357 THR A N 1
ATOM 2789 C CA . THR A 1 357 ? 21.263 -5.407 -39.036 1.00 95.12 357 THR A CA 1
ATOM 2790 C C . THR A 1 357 ? 22.463 -6.339 -39.088 1.00 95.12 357 THR A C 1
ATOM 2792 O O . THR A 1 357 ? 22.670 -7.042 -40.075 1.00 95.12 357 THR A O 1
ATOM 2795 N N . TYR A 1 358 ? 23.241 -6.379 -38.008 1.00 95.56 358 TYR A N 1
ATOM 2796 C CA . TYR A 1 358 ? 24.391 -7.266 -37.876 1.00 95.56 358 TYR A CA 1
ATOM 2797 C C . TYR A 1 358 ? 24.292 -8.121 -36.625 1.00 95.56 358 TYR A C 1
ATOM 2799 O O . TYR A 1 358 ? 23.935 -7.623 -35.565 1.00 95.56 358 TYR A O 1
ATOM 2807 N N . ILE A 1 359 ? 24.690 -9.383 -36.747 1.00 95.12 359 ILE A N 1
ATOM 2808 C CA . ILE A 1 359 ? 24.781 -10.322 -35.628 1.00 95.12 359 ILE A CA 1
ATOM 2809 C C . ILE A 1 359 ? 26.260 -10.605 -35.361 1.00 95.12 359 ILE A C 1
ATOM 2811 O O . ILE A 1 359 ? 27.004 -10.870 -36.310 1.00 95.12 359 ILE A O 1
ATOM 2815 N N . PHE A 1 360 ? 26.678 -10.529 -34.100 1.00 95.62 360 PHE A N 1
ATOM 2816 C CA . PHE A 1 360 ? 28.001 -10.905 -33.604 1.00 95.62 360 PHE A CA 1
ATOM 2817 C C . PHE A 1 360 ? 27.851 -12.001 -32.554 1.00 95.62 360 PHE A C 1
ATOM 2819 O O . PHE A 1 360 ? 27.185 -11.797 -31.545 1.00 95.62 360 PHE A O 1
ATOM 2826 N N . ARG A 1 361 ? 28.506 -13.138 -32.754 1.00 95.81 361 ARG A N 1
ATOM 2827 C CA . ARG A 1 361 ? 28.533 -14.237 -31.799 1.00 95.81 361 ARG A CA 1
ATOM 2828 C C . ARG A 1 361 ? 29.660 -14.042 -30.801 1.00 95.81 361 ARG A C 1
ATOM 2830 O O . ARG A 1 361 ? 30.823 -13.866 -31.172 1.00 95.81 361 ARG A O 1
ATOM 2837 N N . LEU A 1 362 ? 29.311 -14.077 -29.525 1.00 94.81 362 LEU A N 1
ATOM 2838 C CA . LEU A 1 362 ? 30.203 -13.824 -28.404 1.00 94.81 362 LEU A CA 1
ATOM 2839 C C . LEU A 1 362 ? 30.286 -15.055 -27.499 1.00 94.81 362 LEU A C 1
ATOM 2841 O O . LEU A 1 362 ? 29.321 -15.796 -27.350 1.00 94.81 362 LEU A O 1
ATOM 2845 N N . THR A 1 363 ? 31.437 -15.251 -26.863 1.00 93.88 363 THR A N 1
ATOM 2846 C CA . THR A 1 363 ? 31.695 -16.327 -25.900 1.00 93.88 363 THR A CA 1
ATOM 2847 C C . THR A 1 363 ? 32.120 -15.736 -24.564 1.00 93.88 363 THR A C 1
ATOM 2849 O O . THR A 1 363 ? 32.992 -14.863 -24.497 1.00 93.88 363 THR A O 1
ATOM 2852 N N . VAL A 1 364 ? 31.553 -16.262 -23.480 1.00 91.69 364 VAL A N 1
ATOM 2853 C CA . VAL A 1 364 ? 31.919 -15.909 -22.108 1.00 91.69 364 VAL A CA 1
ATOM 2854 C C . VAL A 1 364 ? 32.964 -16.892 -21.579 1.00 91.69 364 VAL A C 1
ATOM 2856 O O . VAL A 1 364 ? 32.770 -18.109 -21.583 1.00 91.69 364 VAL A O 1
ATOM 2859 N N . SER A 1 365 ? 34.084 -16.382 -21.074 1.00 90.81 365 SER A N 1
ATOM 2860 C CA . SER A 1 365 ? 35.125 -17.191 -20.438 1.00 90.81 365 SER A CA 1
ATOM 2861 C C . SER A 1 365 ? 34.594 -17.925 -19.211 1.00 90.81 365 SER A C 1
ATOM 2863 O O . SER A 1 365 ? 33.885 -17.358 -18.386 1.00 90.81 365 SER A O 1
ATOM 2865 N N . ARG A 1 366 ? 35.019 -19.179 -19.022 1.00 87.50 366 ARG A N 1
ATOM 2866 C CA . ARG A 1 366 ? 34.679 -19.970 -17.825 1.00 87.50 366 ARG A CA 1
ATOM 2867 C C . ARG A 1 366 ? 35.227 -19.382 -16.520 1.00 87.50 366 ARG A C 1
ATOM 2869 O O . ARG A 1 366 ? 34.732 -19.728 -15.459 1.00 87.50 366 ARG A O 1
ATOM 2876 N N . ASN A 1 367 ? 36.249 -18.530 -16.604 1.00 85.06 367 ASN A N 1
ATOM 2877 C CA . ASN A 1 367 ? 36.955 -17.973 -15.446 1.00 85.06 367 ASN A CA 1
ATOM 2878 C C . ASN A 1 367 ? 36.600 -16.503 -15.171 1.00 85.06 367 ASN A C 1
ATOM 2880 O O . ASN A 1 367 ? 37.287 -15.850 -14.384 1.00 85.06 367 ASN A O 1
ATOM 2884 N N . VAL A 1 368 ? 35.601 -15.946 -15.862 1.00 83.94 368 VAL A N 1
ATOM 2885 C CA . VAL A 1 368 ? 35.182 -14.561 -15.626 1.00 83.94 368 VAL A CA 1
ATOM 2886 C C . VAL A 1 368 ? 34.523 -14.443 -14.251 1.00 83.94 368 VAL A C 1
ATOM 2888 O O . VAL A 1 368 ? 33.801 -15.340 -13.819 1.00 83.94 368 VAL A O 1
ATOM 2891 N N . LYS A 1 369 ? 34.788 -13.341 -13.545 1.00 77.00 369 LYS A N 1
ATOM 2892 C CA . LYS A 1 369 ? 34.072 -13.025 -12.305 1.00 77.00 369 LYS A CA 1
ATOM 2893 C C . LYS A 1 369 ? 32.649 -12.601 -12.656 1.00 77.00 369 LYS A C 1
ATOM 2895 O O . LYS A 1 369 ? 32.486 -11.741 -13.516 1.00 77.00 369 LYS A O 1
ATOM 2900 N N . GLU A 1 370 ? 31.652 -13.147 -11.967 1.00 68.12 370 GLU A N 1
ATOM 2901 C CA . GLU A 1 370 ? 30.233 -12.841 -12.221 1.00 68.12 370 GLU A CA 1
ATOM 2902 C C . GLU A 1 370 ? 29.925 -11.336 -12.104 1.00 68.12 370 GLU A C 1
ATOM 2904 O O . GLU A 1 370 ? 29.175 -10.802 -12.914 1.00 68.12 370 GLU A O 1
ATOM 2909 N N . GLU A 1 371 ? 30.616 -10.610 -11.216 1.00 69.25 371 GLU A N 1
ATOM 2910 C CA . GLU A 1 371 ? 30.513 -9.146 -11.087 1.00 69.25 371 GLU A CA 1
ATOM 2911 C C . GLU A 1 371 ? 30.788 -8.393 -12.402 1.00 69.25 371 GLU A C 1
ATOM 2913 O O . GLU A 1 371 ? 30.166 -7.367 -12.669 1.00 69.25 371 GLU A O 1
ATOM 2918 N N . LEU A 1 372 ? 31.701 -8.895 -13.244 1.00 72.31 372 LEU A N 1
ATOM 2919 C CA . LEU A 1 372 ? 32.049 -8.271 -14.526 1.00 72.31 372 LEU A CA 1
ATOM 2920 C C . LEU A 1 372 ? 31.004 -8.543 -15.612 1.00 72.31 372 LEU A C 1
ATOM 2922 O O . LEU A 1 372 ? 30.945 -7.800 -16.589 1.00 72.31 372 LEU A O 1
ATOM 2926 N N . LEU A 1 373 ? 30.186 -9.587 -15.446 1.00 73.62 373 LEU A N 1
ATOM 2927 C CA . LEU A 1 373 ? 29.083 -9.893 -16.353 1.00 73.62 373 LEU A CA 1
ATOM 2928 C C . LEU A 1 373 ? 27.846 -9.051 -16.060 1.00 73.62 373 LEU A C 1
ATOM 2930 O O . LEU A 1 373 ? 27.037 -8.893 -16.954 1.00 73.62 373 LEU A O 1
ATOM 2934 N N . SER A 1 374 ? 27.722 -8.439 -14.879 1.00 69.81 374 SER A N 1
ATOM 2935 C CA . SER A 1 374 ? 26.574 -7.576 -14.553 1.00 69.81 374 SER A CA 1
ATOM 2936 C C . SER A 1 374 ? 26.381 -6.401 -15.521 1.00 69.81 374 SER A C 1
ATOM 2938 O O . SER A 1 374 ? 25.284 -5.869 -15.644 1.00 69.81 374 SER A O 1
ATOM 2940 N N . ASN A 1 375 ? 27.440 -5.979 -16.219 1.00 78.12 375 ASN A N 1
ATOM 2941 C CA . ASN A 1 375 ? 27.361 -4.907 -17.198 1.00 78.12 375 ASN A CA 1
ATOM 2942 C C . ASN A 1 375 ? 28.376 -5.107 -18.336 1.00 78.12 375 ASN A C 1
ATOM 2944 O O . ASN A 1 375 ? 29.585 -4.900 -18.173 1.00 78.12 375 ASN A O 1
ATOM 2948 N N . LEU A 1 376 ? 27.878 -5.495 -19.510 1.00 84.19 376 LEU A N 1
ATOM 2949 C CA . LEU A 1 376 ? 28.688 -5.698 -20.702 1.00 84.19 376 LEU A CA 1
ATOM 2950 C C . LEU A 1 376 ? 28.882 -4.387 -21.468 1.00 84.19 376 LEU A C 1
ATOM 2952 O O . LEU A 1 376 ? 27.962 -3.884 -22.104 1.00 84.19 376 LEU A O 1
ATOM 2956 N N . ILE A 1 377 ? 30.098 -3.851 -21.467 1.00 87.12 377 ILE A N 1
ATOM 2957 C CA . ILE A 1 377 ? 30.447 -2.620 -22.172 1.00 87.12 377 ILE A CA 1
ATOM 2958 C C . ILE A 1 377 ? 30.999 -2.970 -23.554 1.00 87.12 377 ILE A C 1
ATOM 2960 O O . ILE A 1 377 ? 32.022 -3.653 -23.688 1.00 87.12 377 ILE A O 1
ATOM 2964 N N . LEU A 1 378 ? 30.347 -2.444 -24.587 1.00 91.06 378 LEU A N 1
ATOM 2965 C CA . LEU A 1 378 ? 30.694 -2.639 -25.989 1.00 91.06 378 LEU A CA 1
ATOM 2966 C C . LEU A 1 378 ? 30.824 -1.290 -26.702 1.00 91.06 378 LEU A C 1
ATOM 2968 O O . LEU A 1 378 ? 30.169 -0.308 -26.359 1.00 91.06 378 LEU A O 1
ATOM 2972 N N . GLU A 1 379 ? 31.674 -1.236 -27.721 1.00 92.06 379 GLU A N 1
ATOM 2973 C CA . GLU A 1 379 ? 31.835 -0.059 -28.571 1.00 92.06 379 GLU A CA 1
ATOM 2974 C C . GLU A 1 379 ? 31.866 -0.472 -30.040 1.00 92.06 379 GLU A C 1
ATOM 2976 O O . GLU A 1 379 ? 32.730 -1.238 -30.458 1.00 92.06 379 GLU A O 1
ATOM 2981 N N . CYS A 1 380 ? 30.961 0.077 -30.846 1.00 94.19 380 CYS A N 1
ATOM 2982 C CA . CYS A 1 380 ? 31.013 -0.051 -32.297 1.00 94.19 380 CYS A CA 1
ATOM 2983 C C . CYS A 1 380 ? 31.591 1.220 -32.908 1.00 94.19 380 CYS A C 1
ATOM 2985 O O . CYS A 1 380 ? 31.070 2.312 -32.696 1.00 94.19 380 CYS A O 1
ATOM 2987 N N . SER A 1 381 ? 32.656 1.076 -33.691 1.00 92.94 381 SER A N 1
ATOM 2988 C CA . SER A 1 381 ? 33.233 2.161 -34.486 1.00 92.94 381 SER A CA 1
ATOM 2989 C C . SER A 1 381 ? 32.861 2.015 -35.957 1.00 92.94 381 SER A C 1
ATOM 2991 O O . SER A 1 381 ? 32.842 0.913 -36.507 1.00 92.94 381 SER A O 1
ATOM 2993 N N . PHE A 1 382 ? 32.582 3.139 -36.601 1.00 94.25 382 PHE A N 1
ATOM 2994 C CA . PHE A 1 382 ? 32.145 3.233 -37.984 1.00 94.25 382 PHE A CA 1
ATOM 2995 C C . PHE A 1 382 ? 33.178 4.023 -38.769 1.00 94.25 382 PHE A C 1
ATOM 2997 O O . PHE A 1 382 ? 33.527 5.133 -38.382 1.00 94.25 382 PHE A O 1
ATOM 3004 N N . ASN A 1 383 ? 33.653 3.461 -39.877 1.00 92.19 383 ASN A N 1
ATOM 3005 C CA . ASN A 1 383 ? 34.444 4.178 -40.875 1.00 92.19 383 ASN A CA 1
ATOM 3006 C C . ASN A 1 383 ? 33.682 4.141 -42.196 1.00 92.19 383 ASN A C 1
ATOM 3008 O O . ASN A 1 383 ? 33.247 3.066 -42.603 1.00 92.19 383 ASN A O 1
ATOM 3012 N N . TYR A 1 384 ? 33.514 5.278 -42.860 1.00 91.12 384 TYR A N 1
ATOM 3013 C CA . TYR A 1 384 ? 32.733 5.368 -44.094 1.00 91.12 384 TYR A CA 1
ATOM 3014 C C . TYR A 1 384 ? 33.173 6.558 -44.943 1.00 91.12 384 TYR A C 1
ATOM 3016 O O . TYR A 1 384 ? 33.835 7.478 -44.468 1.00 91.12 384 TYR A O 1
ATOM 3024 N N . ALA A 1 385 ? 32.783 6.554 -46.211 1.00 86.00 385 ALA A N 1
ATOM 3025 C CA . ALA A 1 385 ? 32.953 7.667 -47.130 1.00 86.00 385 ALA A CA 1
ATOM 3026 C C . ALA A 1 385 ? 31.604 8.351 -47.394 1.00 86.00 385 ALA A C 1
ATOM 3028 O O . ALA A 1 385 ? 30.575 7.694 -47.547 1.00 86.00 385 ALA A O 1
ATOM 3029 N N . SER A 1 386 ? 31.592 9.679 -47.470 1.00 78.00 386 SER A N 1
ATOM 3030 C CA . SER A 1 386 ? 30.456 10.429 -48.003 1.00 78.00 386 SER A CA 1
ATOM 3031 C C . SER A 1 386 ? 30.391 10.284 -49.528 1.00 78.00 386 SER A C 1
ATOM 3033 O O . SER A 1 386 ? 31.389 9.987 -50.187 1.00 78.00 386 SER A O 1
ATOM 3035 N N . GLN A 1 387 ? 29.235 10.596 -50.119 1.00 68.56 387 GLN A N 1
ATOM 3036 C CA . GLN A 1 387 ? 29.092 10.684 -51.581 1.00 68.56 387 GLN A CA 1
ATOM 3037 C C . GLN A 1 387 ? 30.062 11.695 -52.226 1.00 68.56 387 GLN A C 1
ATOM 3039 O O . GLN A 1 387 ? 30.387 11.577 -53.403 1.00 68.56 387 GLN A O 1
ATOM 3044 N N . THR A 1 388 ? 30.546 12.676 -51.457 1.00 68.75 388 THR A N 1
ATOM 3045 C CA . THR A 1 388 ? 31.532 13.677 -51.892 1.00 68.75 388 THR A CA 1
ATOM 3046 C C . THR A 1 388 ? 32.984 13.213 -51.709 1.00 68.75 388 THR A C 1
ATOM 3048 O O . THR A 1 388 ? 33.902 14.011 -51.887 1.00 68.75 388 THR A O 1
ATOM 3051 N N . GLY A 1 389 ? 33.213 11.949 -51.331 1.00 69.31 389 GLY A N 1
ATOM 3052 C CA . GLY A 1 389 ? 34.543 11.356 -51.144 1.00 69.31 389 GLY A CA 1
ATOM 3053 C C . GLY A 1 389 ? 35.231 11.724 -49.826 1.00 69.31 389 GLY A C 1
ATOM 3054 O O . GLY A 1 389 ? 36.419 11.461 -49.658 1.00 69.31 389 GLY A O 1
ATOM 3055 N N . THR A 1 390 ? 34.518 12.346 -48.883 1.00 79.19 390 THR A N 1
ATOM 3056 C CA . THR A 1 390 ? 35.063 12.687 -47.561 1.00 79.19 390 THR A CA 1
ATOM 3057 C C . THR A 1 390 ? 34.993 11.474 -46.644 1.00 79.19 390 THR A C 1
ATOM 3059 O O . THR A 1 390 ? 33.945 10.846 -46.537 1.00 79.19 390 THR A O 1
ATOM 3062 N N . ILE A 1 391 ? 36.092 11.145 -45.968 1.00 83.81 391 ILE A N 1
ATOM 3063 C CA . ILE A 1 391 ? 36.121 10.040 -45.006 1.00 83.81 391 ILE A CA 1
ATOM 3064 C C . ILE A 1 391 ? 35.556 10.536 -43.672 1.00 83.81 391 ILE A C 1
ATOM 3066 O O . ILE A 1 391 ? 36.039 11.518 -43.109 1.00 83.81 391 ILE A O 1
ATOM 3070 N N . GLY A 1 392 ? 34.522 9.862 -43.182 1.00 82.69 392 GLY A N 1
ATOM 3071 C CA . GLY A 1 392 ? 33.939 10.048 -41.860 1.00 82.69 392 GLY A CA 1
ATOM 3072 C C . GLY A 1 392 ? 34.271 8.877 -40.940 1.00 82.69 392 GLY A C 1
ATOM 3073 O O . GLY A 1 392 ? 34.405 7.734 -41.382 1.00 82.69 392 GLY A O 1
ATOM 3074 N N . SER A 1 393 ? 34.398 9.174 -39.649 1.00 87.44 393 SER A N 1
ATOM 3075 C CA . SER A 1 393 ? 34.491 8.160 -38.605 1.00 87.44 393 SER A CA 1
ATOM 3076 C C . SER A 1 393 ? 33.766 8.629 -37.354 1.00 87.44 393 SER A C 1
ATOM 3078 O O . SER A 1 393 ? 33.919 9.779 -36.942 1.00 87.44 393 SER A O 1
ATOM 3080 N N . ASN A 1 394 ? 33.030 7.728 -36.715 1.00 88.44 394 ASN A N 1
ATOM 3081 C CA . ASN A 1 394 ? 32.435 7.949 -35.399 1.00 88.44 394 ASN A CA 1
ATOM 3082 C C . ASN A 1 394 ? 32.268 6.610 -34.661 1.00 88.44 394 ASN A C 1
ATOM 3084 O O . ASN A 1 394 ? 32.515 5.553 -35.236 1.00 88.44 394 ASN A O 1
ATOM 3088 N N . SER A 1 395 ? 31.887 6.634 -33.385 1.00 89.44 395 SER A N 1
ATOM 3089 C CA . SER A 1 395 ? 31.598 5.419 -32.617 1.00 89.44 395 SER A CA 1
ATOM 3090 C C . SER A 1 395 ? 30.334 5.554 -31.771 1.00 89.44 395 SER A C 1
ATOM 3092 O O . SER A 1 395 ? 29.827 6.651 -31.533 1.00 89.44 395 SER A O 1
ATOM 3094 N N . THR A 1 396 ? 29.787 4.415 -31.359 1.00 87.94 396 THR A N 1
ATOM 3095 C CA . THR A 1 396 ? 28.685 4.289 -30.406 1.00 87.94 396 THR A CA 1
ATOM 3096 C C . THR A 1 396 ? 29.095 3.271 -29.351 1.00 87.94 396 THR A C 1
ATOM 3098 O O . THR A 1 396 ? 29.293 2.099 -29.669 1.00 87.94 396 THR A O 1
ATOM 3101 N N . ALA A 1 397 ? 29.242 3.730 -28.109 1.00 86.94 397 ALA A N 1
ATOM 3102 C CA . ALA A 1 397 ? 29.416 2.864 -26.950 1.00 86.94 397 ALA A CA 1
ATOM 3103 C C . ALA A 1 397 ? 28.052 2.578 -26.316 1.00 86.94 397 ALA A C 1
ATOM 3105 O O . ALA A 1 397 ? 27.229 3.486 -26.191 1.00 86.94 397 ALA A O 1
ATOM 3106 N N . PHE A 1 398 ? 27.821 1.331 -25.927 1.00 82.12 398 PHE A N 1
ATOM 3107 C CA . PHE A 1 398 ? 26.592 0.892 -25.278 1.00 82.12 398 PHE A CA 1
ATOM 3108 C C . PHE A 1 398 ? 26.900 -0.179 -24.233 1.00 82.12 398 PHE A C 1
ATOM 3110 O O . PHE A 1 398 ? 27.898 -0.896 -24.321 1.00 82.12 398 PHE A O 1
ATOM 3117 N N . SER A 1 399 ? 26.054 -0.229 -23.212 1.00 82.00 399 SER A N 1
ATOM 3118 C CA . SER A 1 399 ? 26.145 -1.167 -22.101 1.00 82.00 399 SER A CA 1
ATOM 3119 C C . SER A 1 399 ? 24.940 -2.090 -22.107 1.00 82.00 399 SER A C 1
ATOM 3121 O O . SER A 1 399 ? 23.816 -1.590 -22.133 1.00 82.00 399 SER A O 1
ATOM 3123 N N . ILE A 1 400 ? 25.173 -3.394 -22.039 1.00 78.69 400 ILE A N 1
ATOM 3124 C CA . ILE A 1 400 ? 24.135 -4.400 -21.834 1.00 78.69 400 ILE A CA 1
ATOM 3125 C C . ILE A 1 400 ? 24.120 -4.752 -20.350 1.00 78.69 400 ILE A C 1
ATOM 3127 O O . ILE A 1 400 ? 25.110 -5.254 -19.821 1.00 78.69 400 ILE A O 1
ATOM 3131 N N . ASP A 1 401 ? 22.987 -4.526 -19.699 1.00 68.81 401 ASP A N 1
ATOM 3132 C CA . ASP A 1 401 ? 22.725 -5.053 -18.362 1.00 68.81 401 ASP A CA 1
ATOM 3133 C C . ASP A 1 401 ? 22.331 -6.528 -18.523 1.00 68.81 401 ASP A C 1
ATOM 3135 O O . ASP A 1 401 ? 21.258 -6.835 -19.046 1.00 68.81 401 ASP A O 1
ATOM 3139 N N . ILE A 1 402 ? 23.247 -7.446 -18.205 1.00 68.88 402 ILE A N 1
ATOM 3140 C CA . ILE A 1 402 ? 22.949 -8.879 -18.258 1.00 68.88 402 ILE A CA 1
ATOM 3141 C C . ILE A 1 402 ? 22.193 -9.179 -16.974 1.00 68.88 402 ILE A C 1
ATOM 3143 O O . ILE A 1 402 ? 22.745 -9.088 -15.876 1.00 68.88 402 ILE A O 1
ATOM 3147 N N . SER A 1 403 ? 20.909 -9.481 -17.137 1.00 55.25 403 SER A N 1
ATOM 3148 C CA . SER A 1 403 ? 19.933 -9.631 -16.070 1.00 55.25 403 SER A CA 1
ATOM 3149 C C . SER A 1 403 ? 20.479 -10.487 -14.927 1.00 55.25 403 SER A C 1
ATOM 3151 O O . SER A 1 403 ? 20.774 -11.673 -15.069 1.00 55.25 403 SER A O 1
ATOM 3153 N N . LYS A 1 404 ? 20.581 -9.844 -13.765 1.00 61.41 404 LYS A N 1
ATOM 3154 C CA . LYS A 1 404 ? 20.738 -10.430 -12.431 1.00 61.41 404 LYS A CA 1
ATOM 3155 C C . LYS A 1 404 ? 19.964 -11.752 -12.300 1.00 61.41 404 LYS A C 1
ATOM 3157 O O . LYS A 1 404 ? 18.861 -11.872 -12.818 1.00 61.41 404 LYS A O 1
ATOM 3162 N N . ARG A 1 405 ? 20.489 -12.771 -11.616 1.00 63.94 405 ARG A N 1
ATOM 3163 C CA . ARG A 1 405 ? 19.751 -14.044 -11.450 1.00 63.94 405 ARG A CA 1
ATOM 3164 C C . ARG A 1 405 ? 18.637 -13.905 -10.409 1.00 63.94 405 ARG A C 1
ATOM 3166 O O . ARG A 1 405 ? 18.863 -13.327 -9.352 1.00 63.94 405 ARG A O 1
ATOM 3173 N N . SER A 1 406 ? 17.456 -14.466 -10.661 1.00 73.19 406 SER A N 1
ATOM 3174 C CA . SER A 1 406 ? 16.422 -14.685 -9.638 1.00 73.19 406 SER A CA 1
ATOM 3175 C C . SER A 1 406 ? 16.560 -16.085 -9.045 1.00 73.19 406 SER A C 1
ATOM 3177 O O . SER A 1 406 ? 16.487 -17.070 -9.781 1.00 73.19 406 SER A O 1
ATOM 3179 N N . GLU A 1 407 ? 16.710 -16.195 -7.728 1.00 84.25 407 GLU A N 1
ATOM 3180 C CA . GLU A 1 407 ? 16.864 -17.481 -7.043 1.00 84.25 407 GLU A CA 1
ATOM 3181 C C . GLU A 1 407 ? 16.042 -17.486 -5.754 1.00 84.25 407 GLU A C 1
ATOM 3183 O O . GLU A 1 407 ? 16.228 -16.638 -4.883 1.00 84.25 407 GLU A O 1
ATOM 3188 N N . LEU A 1 408 ? 15.123 -18.446 -5.639 1.00 88.50 408 LEU A N 1
ATOM 3189 C CA . LEU A 1 408 ? 14.336 -18.676 -4.432 1.00 88.50 408 LEU A CA 1
ATOM 3190 C C . LEU A 1 408 ? 14.792 -19.974 -3.771 1.00 88.50 408 LEU A C 1
ATOM 3192 O O . LEU A 1 408 ? 14.827 -21.030 -4.403 1.00 88.50 408 LEU A O 1
ATOM 3196 N N . LYS A 1 409 ? 15.080 -19.907 -2.476 1.00 89.69 409 LYS A N 1
ATOM 3197 C CA . LYS A 1 409 ? 15.481 -21.046 -1.661 1.00 89.69 409 LYS A CA 1
ATOM 3198 C C . LYS A 1 409 ? 14.435 -21.324 -0.592 1.00 89.69 409 LYS A C 1
ATOM 3200 O O . LYS A 1 409 ? 14.143 -20.468 0.237 1.00 89.69 409 LYS A O 1
ATOM 3205 N N . LEU A 1 410 ? 13.910 -22.544 -0.570 1.00 90.38 410 LEU A N 1
ATOM 3206 C CA . LEU A 1 410 ? 13.075 -23.021 0.527 1.00 90.38 410 LEU A CA 1
ATOM 3207 C C . LEU A 1 410 ? 13.962 -23.435 1.709 1.00 90.38 410 LEU A C 1
ATOM 3209 O O . LEU A 1 410 ? 14.901 -24.213 1.536 1.00 90.38 410 LEU A O 1
ATOM 3213 N N . LEU A 1 411 ? 13.680 -22.900 2.894 1.00 89.69 411 LEU A N 1
ATOM 3214 C CA . LEU A 1 411 ? 14.454 -23.152 4.110 1.00 89.69 411 LEU A CA 1
ATOM 3215 C C . LEU A 1 411 ? 13.798 -24.213 4.994 1.00 89.69 411 LEU A C 1
ATOM 3217 O O . LEU A 1 411 ? 14.485 -25.109 5.477 1.00 89.69 411 LEU A O 1
ATOM 3221 N N . GLU A 1 412 ? 12.492 -24.100 5.224 1.00 90.56 412 GLU A N 1
ATOM 3222 C CA . GLU A 1 412 ? 11.761 -24.955 6.161 1.00 90.56 412 GLU A CA 1
ATOM 3223 C C . GLU A 1 412 ? 10.274 -24.985 5.805 1.00 90.56 412 GLU A C 1
ATOM 3225 O O . GLU A 1 412 ? 9.721 -23.959 5.407 1.00 90.56 412 GLU A O 1
ATOM 3230 N N . VAL A 1 413 ? 9.635 -26.143 5.983 1.00 91.38 413 VAL A N 1
ATOM 3231 C CA . VAL A 1 413 ? 8.175 -26.273 5.988 1.00 91.38 413 VAL A CA 1
ATOM 3232 C C . VAL A 1 413 ? 7.753 -27.190 7.118 1.00 91.38 413 VAL A C 1
ATOM 3234 O O . VAL A 1 413 ? 8.281 -28.297 7.231 1.00 91.38 413 VAL A O 1
ATOM 3237 N N . THR A 1 414 ? 6.785 -26.744 7.913 1.00 90.12 414 THR A N 1
ATOM 3238 C CA . THR A 1 414 ? 6.344 -27.450 9.115 1.00 90.12 414 THR A CA 1
ATOM 3239 C C . THR A 1 414 ? 4.825 -27.533 9.169 1.00 90.12 414 THR A C 1
ATOM 3241 O O . THR A 1 414 ? 4.117 -26.567 8.891 1.00 90.12 414 THR A O 1
ATOM 3244 N N . ILE A 1 415 ? 4.324 -28.701 9.562 1.00 90.69 415 ILE A N 1
ATOM 3245 C CA . ILE A 1 415 ? 2.919 -28.967 9.865 1.00 90.69 415 ILE A CA 1
ATOM 3246 C C . ILE A 1 415 ? 2.858 -29.780 11.168 1.00 90.69 415 ILE A C 1
ATOM 3248 O O . ILE A 1 415 ? 3.788 -30.548 11.423 1.00 90.69 415 ILE A O 1
ATOM 3252 N N . PRO A 1 416 ? 1.826 -29.633 12.019 1.00 89.00 416 PRO A N 1
ATOM 3253 C CA . PRO A 1 416 ? 1.701 -30.470 13.206 1.00 89.00 416 PRO A CA 1
ATOM 3254 C C . PRO A 1 416 ? 1.615 -31.962 12.855 1.00 89.00 416 PRO A C 1
ATOM 3256 O O . PRO A 1 416 ? 0.924 -32.345 11.911 1.00 89.00 416 PRO A O 1
ATOM 3259 N N . ASP A 1 417 ? 2.251 -32.811 13.666 1.00 85.81 417 ASP A N 1
ATOM 3260 C CA . ASP A 1 417 ? 2.254 -34.272 13.472 1.00 85.81 417 ASP A CA 1
ATOM 3261 C C . ASP A 1 417 ? 0.855 -34.895 13.576 1.00 85.81 417 ASP A C 1
ATOM 3263 O O . ASP A 1 417 ? 0.614 -35.972 13.036 1.00 85.81 417 ASP A O 1
ATOM 3267 N N . ARG A 1 418 ? -0.061 -34.231 14.294 1.00 86.12 418 ARG A N 1
ATOM 3268 C CA . ARG A 1 418 ? -1.444 -34.670 14.472 1.00 86.12 418 ARG A CA 1
ATOM 3269 C C . ARG A 1 418 ? -2.416 -33.512 14.310 1.00 86.12 418 ARG A C 1
ATOM 3271 O O . ARG A 1 418 ? -2.310 -32.502 15.007 1.00 86.12 418 ARG A O 1
ATOM 3278 N N . VAL A 1 419 ? -3.382 -33.687 13.419 1.00 90.06 419 VAL A N 1
ATOM 3279 C CA . VAL A 1 419 ? -4.346 -32.659 13.008 1.00 90.06 419 VAL A CA 1
ATOM 3280 C C . VAL A 1 419 ? -5.742 -33.267 12.867 1.00 90.06 419 VAL A C 1
ATOM 3282 O O . VAL A 1 419 ? -5.938 -34.456 13.117 1.00 90.06 419 VAL A O 1
ATOM 3285 N N . TYR A 1 420 ? -6.737 -32.461 12.494 1.00 87.75 420 TYR A N 1
ATOM 3286 C CA . TYR A 1 420 ? -8.128 -32.909 12.426 1.00 87.75 420 TYR A CA 1
ATOM 3287 C C . TYR A 1 420 ? -8.742 -32.673 11.048 1.00 87.75 420 TYR A C 1
ATOM 3289 O O . TYR A 1 420 ? -8.573 -31.610 10.448 1.00 87.75 420 TYR A O 1
ATOM 3297 N N . ALA A 1 421 ? -9.499 -33.654 10.560 1.00 85.12 421 ALA A N 1
ATOM 3298 C CA . ALA A 1 421 ? -10.211 -33.535 9.293 1.00 85.12 421 ALA A CA 1
ATOM 3299 C C . ALA A 1 421 ? -11.265 -32.417 9.359 1.00 85.12 421 ALA A C 1
ATOM 3301 O O . ALA A 1 421 ? -11.953 -32.248 10.366 1.00 85.12 421 ALA A O 1
ATOM 3302 N N . TYR A 1 422 ? -11.413 -31.674 8.260 1.00 80.62 422 TYR A N 1
ATOM 3303 C CA . TYR A 1 422 ? -12.331 -30.538 8.105 1.00 80.62 422 TYR A CA 1
ATOM 3304 C C . TYR A 1 422 ? -12.075 -29.347 9.042 1.00 80.62 422 TYR A C 1
ATOM 3306 O O . TYR A 1 422 ? -12.900 -28.433 9.101 1.00 80.62 422 TYR A O 1
ATOM 3314 N N . ILE A 1 423 ? -10.939 -29.329 9.746 1.00 80.44 423 ILE A N 1
ATOM 3315 C CA . ILE A 1 423 ? -10.494 -28.199 10.561 1.00 80.44 423 ILE A CA 1
ATOM 3316 C C . ILE A 1 423 ? -9.281 -27.548 9.880 1.00 80.44 423 ILE A C 1
ATOM 3318 O O . ILE A 1 423 ? -8.324 -28.256 9.550 1.00 80.44 423 ILE A O 1
ATOM 3322 N N . PRO A 1 424 ? -9.290 -26.216 9.681 1.00 83.88 424 PRO A N 1
ATOM 3323 C CA . PRO A 1 424 ? -8.128 -25.498 9.175 1.00 83.88 424 PRO A CA 1
ATOM 3324 C C . PRO A 1 424 ? -6.908 -25.729 10.070 1.00 83.88 424 PRO A C 1
ATOM 3326 O O . PRO A 1 424 ? -6.944 -25.474 11.274 1.00 83.88 424 PRO A O 1
ATOM 3329 N N . THR A 1 425 ? -5.834 -26.218 9.467 1.00 84.44 425 THR A N 1
ATOM 3330 C CA . THR A 1 425 ? -4.563 -26.540 10.113 1.00 84.44 425 THR A CA 1
ATOM 3331 C C . THR A 1 425 ? -3.508 -25.555 9.647 1.00 84.44 425 THR A C 1
ATOM 3333 O O . THR A 1 425 ? -3.364 -25.338 8.446 1.00 84.44 425 THR A O 1
ATOM 3336 N N . LEU A 1 426 ? -2.765 -24.985 10.593 1.00 88.00 426 LEU A N 1
ATOM 3337 C CA . LEU A 1 426 ? -1.654 -24.089 10.300 1.00 88.00 426 LEU A CA 1
ATOM 3338 C C . LEU A 1 426 ? -0.451 -24.872 9.744 1.00 88.00 426 LEU A C 1
ATOM 3340 O O . LEU A 1 426 ? -0.023 -25.864 10.334 1.00 88.00 426 LEU A O 1
ATOM 3344 N N . MET A 1 427 ? 0.079 -24.401 8.622 1.00 89.94 427 MET A N 1
ATOM 3345 C CA . MET A 1 427 ? 1.320 -24.818 7.984 1.00 89.94 427 MET A CA 1
ATOM 3346 C C . MET A 1 427 ? 2.253 -23.610 7.916 1.00 89.94 427 MET A C 1
ATOM 3348 O O . MET A 1 427 ? 1.887 -22.572 7.360 1.00 89.94 427 MET A O 1
ATOM 3352 N N . ASP A 1 428 ? 3.465 -23.774 8.433 1.00 89.25 428 ASP A N 1
ATOM 3353 C CA . ASP A 1 428 ? 4.485 -22.731 8.438 1.00 89.25 428 ASP A CA 1
ATOM 3354 C C . ASP A 1 428 ? 5.474 -22.965 7.298 1.00 89.25 428 ASP A C 1
ATOM 3356 O O . ASP A 1 428 ? 6.012 -24.064 7.145 1.00 89.25 428 ASP A O 1
ATOM 3360 N N . LEU A 1 429 ? 5.751 -21.922 6.519 1.00 92.81 429 LEU A N 1
ATOM 3361 C CA . LEU A 1 429 ? 6.708 -21.929 5.417 1.00 92.81 429 LEU A CA 1
ATOM 3362 C C . LEU A 1 429 ? 7.797 -20.887 5.654 1.00 92.81 429 LEU A C 1
ATOM 3364 O O . LEU A 1 429 ? 7.502 -19.734 5.962 1.00 92.81 429 LEU A O 1
ATOM 3368 N N . LYS A 1 430 ? 9.059 -21.248 5.427 1.00 91.94 430 LYS A N 1
ATOM 3369 C CA . LYS A 1 430 ? 10.178 -20.301 5.402 1.00 91.94 430 LYS A CA 1
ATOM 3370 C C . LYS A 1 430 ? 10.949 -20.424 4.105 1.00 91.94 430 LYS A C 1
ATOM 3372 O O . LYS A 1 430 ? 11.398 -21.511 3.745 1.00 91.94 430 LYS A O 1
ATOM 3377 N N . TYR A 1 431 ? 11.150 -19.304 3.428 1.00 93.19 431 TYR A N 1
ATOM 3378 C CA . TYR A 1 431 ? 11.890 -19.237 2.170 1.00 93.19 431 TYR A CA 1
ATOM 3379 C C . TYR A 1 431 ? 12.643 -17.913 2.053 1.00 93.19 431 TYR A C 1
ATOM 3381 O O . TYR A 1 431 ? 12.346 -16.946 2.747 1.00 93.19 431 TYR A O 1
ATOM 3389 N N . GLU A 1 432 ? 13.646 -17.865 1.190 1.00 91.06 432 GLU A N 1
ATOM 3390 C CA . GLU A 1 432 ? 14.541 -16.723 1.025 1.00 91.06 432 GLU A CA 1
ATOM 3391 C C . GLU A 1 432 ? 14.800 -16.475 -0.459 1.00 91.06 432 GLU A C 1
ATOM 3393 O O . GLU A 1 432 ? 15.026 -17.415 -1.219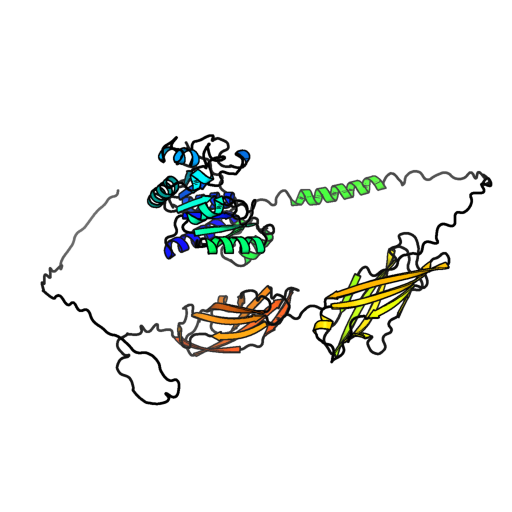 1.00 91.06 432 GLU A O 1
ATOM 3398 N N . ASN A 1 433 ? 14.782 -15.210 -0.880 1.00 90.81 433 ASN A N 1
ATOM 3399 C CA . ASN A 1 433 ? 15.290 -14.835 -2.198 1.00 90.81 433 ASN A CA 1
ATOM 3400 C C . ASN A 1 433 ? 16.805 -14.623 -2.101 1.00 90.81 433 ASN A C 1
ATOM 3402 O O . ASN A 1 433 ? 17.252 -13.582 -1.616 1.00 90.81 433 ASN A O 1
ATOM 3406 N N . THR A 1 434 ? 17.579 -15.615 -2.538 1.00 83.69 434 THR A N 1
ATOM 3407 C CA . THR A 1 434 ? 19.048 -15.560 -2.593 1.00 83.69 434 THR A CA 1
ATOM 3408 C C . THR A 1 434 ? 19.564 -14.945 -3.892 1.00 83.69 434 THR A C 1
ATOM 3410 O O . THR A 1 434 ? 20.767 -14.731 -4.027 1.00 83.69 434 THR A O 1
ATOM 3413 N N . GLY A 1 435 ? 18.666 -14.647 -4.835 1.00 79.69 435 GLY A N 1
ATOM 3414 C CA . GLY A 1 435 ? 18.991 -14.004 -6.097 1.00 79.69 435 GLY A CA 1
ATOM 3415 C C . GLY A 1 435 ? 19.187 -12.495 -5.983 1.00 79.69 435 GLY A C 1
ATOM 3416 O O . GLY A 1 435 ? 19.024 -11.874 -4.938 1.00 79.69 435 GLY A O 1
ATOM 3417 N N . GLU A 1 436 ? 19.509 -11.891 -7.118 1.00 73.62 436 GLU A N 1
ATOM 3418 C CA . GLU A 1 436 ? 19.745 -10.459 -7.292 1.00 73.62 436 GLU A CA 1
ATOM 3419 C C . GLU A 1 436 ? 18.572 -9.733 -7.977 1.00 73.62 436 GLU A C 1
ATOM 3421 O O . GLU A 1 436 ? 18.587 -8.505 -8.094 1.00 73.62 436 GLU A O 1
ATOM 3426 N N . LYS A 1 437 ? 17.549 -10.483 -8.406 1.00 79.94 437 LYS A N 1
ATOM 3427 C CA . LYS A 1 437 ? 16.274 -9.973 -8.932 1.00 79.94 437 LYS A CA 1
ATOM 3428 C C . LYS A 1 437 ? 15.172 -10.013 -7.887 1.00 79.94 437 LYS A C 1
ATOM 3430 O O . LYS A 1 437 ? 15.094 -10.927 -7.062 1.00 79.94 437 LYS A O 1
ATOM 3435 N N . GLN A 1 438 ? 14.259 -9.052 -7.971 1.00 82.00 438 GLN A N 1
ATOM 3436 C CA . GLN A 1 438 ? 13.046 -9.071 -7.165 1.00 82.00 438 GLN A CA 1
ATOM 3437 C C . GLN A 1 438 ? 12.120 -10.202 -7.627 1.00 82.00 438 GLN A C 1
ATOM 3439 O O . GLN A 1 438 ? 11.801 -10.305 -8.807 1.00 82.00 438 GLN A O 1
ATOM 3444 N N . ILE A 1 439 ? 11.621 -11.006 -6.689 1.00 88.94 439 ILE A N 1
ATOM 3445 C CA . ILE A 1 439 ? 10.579 -11.994 -6.974 1.00 88.94 439 ILE A CA 1
ATOM 3446 C C . ILE A 1 439 ? 9.227 -11.330 -6.723 1.00 88.94 439 ILE A C 1
ATOM 3448 O O . ILE A 1 439 ? 8.984 -10.766 -5.650 1.00 88.94 439 ILE A O 1
ATOM 3452 N N . ARG A 1 440 ? 8.366 -11.334 -7.743 1.00 87.75 440 ARG A N 1
ATOM 3453 C CA . ARG A 1 440 ? 7.059 -10.658 -7.727 1.00 87.75 440 ARG A CA 1
ATOM 3454 C C . ARG A 1 440 ? 5.941 -11.557 -7.241 1.00 87.75 440 ARG A C 1
ATOM 3456 O O . ARG A 1 440 ? 4.970 -11.061 -6.671 1.00 87.75 440 ARG A 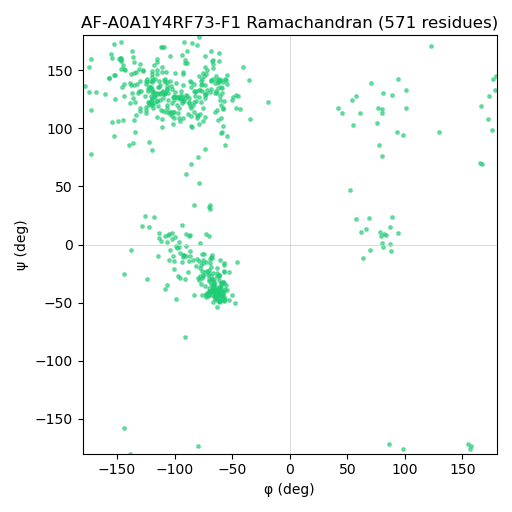O 1
ATOM 3463 N N . LYS A 1 441 ? 6.071 -12.857 -7.481 1.00 89.94 441 LYS A N 1
ATOM 3464 C CA . LYS A 1 441 ? 5.054 -13.847 -7.153 1.00 89.94 441 LYS A CA 1
ATOM 3465 C C . LYS A 1 441 ? 5.732 -15.141 -6.740 1.00 89.94 441 LYS A C 1
ATOM 3467 O O . LYS A 1 441 ? 6.648 -15.586 -7.419 1.00 89.94 441 LYS A O 1
ATOM 3472 N N . VAL A 1 442 ? 5.255 -15.749 -5.663 1.00 93.06 442 VAL A N 1
ATOM 3473 C CA . VAL A 1 442 ? 5.599 -17.118 -5.279 1.00 93.06 442 VAL A CA 1
ATOM 3474 C C . VAL A 1 442 ? 4.288 -17.895 -5.176 1.00 93.06 442 VAL A C 1
ATOM 3476 O O . VAL A 1 442 ? 3.302 -17.386 -4.645 1.00 93.06 442 VAL A O 1
ATOM 3479 N N . ILE A 1 443 ? 4.243 -19.094 -5.742 1.00 93.69 443 ILE A N 1
ATOM 3480 C CA . ILE A 1 443 ? 3.073 -19.970 -5.754 1.00 93.69 443 ILE A CA 1
ATOM 3481 C C . ILE A 1 443 ? 3.482 -21.294 -5.129 1.00 93.69 443 ILE A C 1
ATOM 3483 O O . ILE A 1 443 ? 4.404 -21.954 -5.605 1.00 93.69 443 ILE A O 1
ATOM 3487 N N . MET A 1 444 ? 2.780 -21.685 -4.078 1.00 93.94 444 MET A N 1
ATOM 3488 C CA . MET A 1 444 ? 2.881 -23.000 -3.477 1.00 93.94 444 MET A CA 1
ATOM 3489 C C . MET A 1 444 ? 1.753 -23.885 -3.990 1.00 93.94 444 MET A C 1
ATOM 3491 O O . MET A 1 444 ? 0.580 -23.539 -3.886 1.00 93.94 444 MET A O 1
ATOM 3495 N N . THR A 1 445 ? 2.105 -25.048 -4.514 1.00 93.69 445 THR A N 1
ATOM 3496 C CA . THR A 1 445 ? 1.156 -26.091 -4.885 1.00 93.69 445 THR A CA 1
ATOM 3497 C C . THR A 1 445 ? 1.238 -27.208 -3.862 1.00 93.69 445 THR A C 1
ATOM 3499 O O . THR A 1 445 ? 2.317 -27.759 -3.648 1.00 93.69 445 THR A O 1
ATOM 3502 N N . VAL A 1 446 ? 0.110 -27.558 -3.251 1.00 92.06 446 VAL A N 1
ATOM 3503 C CA . VAL A 1 446 ? 0.005 -28.644 -2.275 1.00 92.06 446 VAL A CA 1
ATOM 3504 C C . VAL A 1 446 ? -0.874 -29.742 -2.865 1.00 92.06 446 VAL A C 1
ATOM 3506 O O . VAL A 1 446 ? -2.037 -29.531 -3.199 1.00 92.06 446 VAL A O 1
ATOM 3509 N N . SER A 1 447 ? -0.308 -30.933 -3.024 1.00 89.25 447 SER A N 1
ATOM 3510 C CA . SER A 1 447 ? -1.008 -32.122 -3.510 1.00 89.25 447 SER A CA 1
ATOM 3511 C C . SER A 1 447 ? -1.246 -33.090 -2.357 1.00 89.25 447 SER A C 1
ATOM 3513 O O . SER A 1 447 ? -0.335 -33.361 -1.579 1.00 89.25 447 SER A O 1
ATOM 3515 N N . GLY A 1 448 ? -2.465 -33.616 -2.251 1.00 88.56 448 GLY A N 1
ATOM 3516 C CA . GLY A 1 448 ? -2.879 -34.541 -1.194 1.00 88.56 448 GLY A CA 1
ATOM 3517 C C . GLY A 1 448 ? -4.388 -34.487 -0.955 1.00 88.56 448 GLY A C 1
ATOM 3518 O O . GLY A 1 448 ? -5.120 -33.832 -1.702 1.00 88.56 448 GLY A O 1
ATOM 3519 N N . ASN A 1 449 ? -4.865 -35.151 0.103 1.00 87.81 449 ASN A N 1
ATOM 3520 C CA . ASN A 1 449 ? -6.285 -35.168 0.483 1.00 87.81 449 ASN A CA 1
ATOM 3521 C C . ASN A 1 449 ? -6.715 -33.881 1.214 1.00 87.81 449 ASN A C 1
ATOM 3523 O O . ASN A 1 449 ? -7.307 -33.933 2.293 1.00 87.81 449 ASN A O 1
ATOM 3527 N N . ILE A 1 450 ? -6.451 -32.723 0.617 1.00 89.31 450 ILE A N 1
ATOM 3528 C CA . ILE A 1 450 ? -6.844 -31.396 1.111 1.00 89.31 450 ILE A CA 1
ATOM 3529 C C . ILE A 1 450 ? -7.951 -30.790 0.244 1.00 89.31 450 ILE A C 1
ATOM 3531 O O . ILE A 1 450 ? -8.289 -31.332 -0.812 1.00 89.31 450 ILE A O 1
ATOM 3535 N N . THR A 1 451 ? -8.560 -29.688 0.684 1.00 80.12 451 THR A N 1
ATOM 3536 C CA . THR A 1 451 ? -9.590 -29.029 -0.126 1.00 80.12 451 THR A CA 1
ATOM 3537 C C . THR A 1 451 ? -8.995 -28.442 -1.407 1.00 80.12 451 THR A C 1
ATOM 3539 O O . THR A 1 451 ? -7.834 -28.050 -1.449 1.00 80.12 451 THR A O 1
ATOM 3542 N N . THR A 1 452 ? -9.798 -28.345 -2.470 1.00 77.44 452 THR A N 1
ATOM 3543 C CA . THR A 1 452 ? -9.356 -27.771 -3.754 1.00 77.44 452 THR A CA 1
ATOM 3544 C C . THR A 1 452 ? -8.933 -26.308 -3.650 1.00 77.44 452 THR A C 1
ATOM 3546 O O . THR A 1 452 ? -8.128 -25.860 -4.455 1.00 77.44 452 THR A O 1
ATOM 3549 N N . ALA A 1 453 ? -9.463 -25.566 -2.673 1.00 76.06 453 ALA A N 1
ATOM 3550 C CA . ALA A 1 453 ? -9.057 -24.185 -2.422 1.00 76.06 453 ALA A CA 1
ATOM 3551 C C . ALA A 1 453 ? -7.629 -24.088 -1.854 1.00 76.06 453 ALA A C 1
ATOM 3553 O O . ALA A 1 453 ? -6.971 -23.074 -2.053 1.00 76.06 453 ALA A O 1
ATOM 3554 N N . ASP A 1 454 ? -7.146 -25.155 -1.212 1.00 81.25 454 ASP A N 1
ATOM 3555 C CA . ASP A 1 454 ? -5.845 -25.202 -0.538 1.00 81.25 454 ASP A CA 1
ATOM 3556 C C . ASP A 1 454 ? -4.742 -25.816 -1.427 1.00 81.25 454 ASP A C 1
ATOM 3558 O O . ASP A 1 454 ? -3.605 -25.981 -0.991 1.00 81.25 454 ASP A O 1
ATOM 3562 N N . GLN A 1 455 ? -5.066 -26.188 -2.673 1.00 85.81 455 GLN A N 1
ATOM 3563 C CA . GLN A 1 455 ? -4.127 -26.843 -3.593 1.00 85.81 455 GLN A CA 1
ATOM 3564 C C . GLN A 1 455 ? -3.159 -25.874 -4.273 1.00 85.81 455 GLN A C 1
ATOM 3566 O O . GLN A 1 455 ? -2.052 -26.278 -4.619 1.00 85.81 455 GLN A O 1
ATOM 3571 N N . GLU A 1 456 ? -3.553 -24.616 -4.475 1.00 90.12 456 GLU A N 1
ATOM 3572 C CA . GLU A 1 456 ? -2.707 -23.580 -5.071 1.00 90.12 456 GLU A CA 1
ATOM 3573 C C . GLU A 1 456 ? -2.806 -22.301 -4.239 1.00 90.12 456 GLU A C 1
ATOM 3575 O O . GLU A 1 456 ? -3.843 -21.641 -4.191 1.00 90.12 456 GLU A O 1
ATOM 3580 N N . ILE A 1 457 ? -1.711 -21.959 -3.569 1.00 86.44 457 ILE A N 1
ATOM 3581 C CA . ILE A 1 457 ? -1.634 -20.878 -2.593 1.00 86.44 457 ILE A CA 1
ATOM 3582 C C . ILE A 1 457 ? -0.613 -19.857 -3.088 1.00 86.44 457 ILE A C 1
ATOM 3584 O O . ILE A 1 457 ? 0.543 -20.184 -3.353 1.00 86.44 457 ILE A O 1
ATOM 3588 N N . ILE A 1 458 ? -1.032 -18.599 -3.221 1.00 87.94 458 ILE A N 1
ATOM 3589 C CA . ILE A 1 458 ? -0.134 -17.494 -3.578 1.00 87.94 458 ILE A CA 1
ATOM 3590 C C . ILE A 1 458 ? 0.489 -16.954 -2.291 1.00 87.94 458 ILE A C 1
ATOM 3592 O O . ILE A 1 458 ? -0.227 -16.468 -1.419 1.00 87.94 458 ILE A O 1
ATOM 3596 N N . LEU A 1 459 ? 1.813 -17.024 -2.207 1.00 89.50 459 LEU A N 1
ATOM 3597 C CA . LEU A 1 459 ? 2.610 -16.578 -1.067 1.00 89.50 459 LEU A CA 1
ATOM 3598 C C . LEU A 1 459 ? 3.074 -15.123 -1.226 1.00 89.50 459 LEU A C 1
ATOM 3600 O O . LEU A 1 459 ? 2.877 -14.497 -2.278 1.00 89.50 459 LEU A O 1
ATOM 3604 N N . GLU A 1 460 ? 3.703 -14.578 -0.183 1.00 83.94 460 GLU A N 1
ATOM 3605 C CA . GLU A 1 460 ? 4.255 -13.227 -0.235 1.00 83.94 460 GLU A CA 1
ATOM 3606 C C . GLU A 1 460 ? 5.394 -13.088 -1.278 1.00 83.94 460 GLU A C 1
ATOM 3608 O O . GLU A 1 460 ? 6.190 -14.001 -1.507 1.00 83.94 460 GLU A O 1
ATOM 3613 N N . PRO A 1 461 ? 5.523 -11.927 -1.949 1.00 86.25 461 PRO A N 1
ATOM 3614 C CA . PRO A 1 461 ? 6.660 -11.664 -2.827 1.00 86.25 461 PRO A CA 1
ATOM 3615 C C . PRO A 1 461 ? 7.986 -11.630 -2.052 1.00 86.25 461 PRO A C 1
ATOM 3617 O O . PRO A 1 461 ? 8.128 -10.905 -1.063 1.00 86.25 461 PRO A O 1
ATOM 3620 N N . ALA A 1 462 ? 9.002 -12.339 -2.545 1.00 84.94 462 ALA A N 1
ATOM 3621 C CA . ALA A 1 462 ? 10.295 -12.428 -1.874 1.00 84.94 462 ALA A CA 1
ATOM 3622 C C . ALA A 1 462 ? 11.241 -11.286 -2.297 1.00 84.94 462 ALA A C 1
ATOM 3624 O O . ALA A 1 462 ? 11.701 -11.204 -3.441 1.00 84.94 462 ALA A O 1
ATOM 3625 N N . SER A 1 463 ? 11.551 -10.382 -1.362 1.00 83.56 463 SER A N 1
ATOM 3626 C CA . SER A 1 463 ? 12.539 -9.313 -1.587 1.00 83.56 463 SER A CA 1
ATOM 3627 C C . SER A 1 463 ? 13.968 -9.848 -1.572 1.00 83.56 463 SER A C 1
ATOM 3629 O O . SER A 1 463 ? 14.269 -10.739 -0.787 1.00 83.56 463 SER A O 1
ATOM 3631 N N . ILE A 1 464 ? 14.841 -9.273 -2.400 1.00 83.06 464 ILE A N 1
ATOM 3632 C CA . ILE A 1 464 ? 16.260 -9.656 -2.513 1.00 83.06 464 ILE A CA 1
ATOM 3633 C C . ILE A 1 464 ? 16.926 -9.738 -1.129 1.00 83.06 464 ILE A C 1
ATOM 3635 O O . ILE A 1 464 ? 16.861 -8.781 -0.351 1.00 83.06 464 ILE A O 1
ATOM 3639 N N . GLY A 1 465 ? 17.557 -10.877 -0.828 1.00 72.81 465 GLY A N 1
ATOM 3640 C CA . GLY A 1 465 ? 18.281 -11.140 0.420 1.00 72.81 465 GLY A CA 1
ATOM 3641 C C . GLY A 1 465 ? 17.403 -11.199 1.673 1.00 72.81 465 GLY A C 1
ATOM 3642 O O . GLY A 1 465 ? 17.917 -11.094 2.788 1.00 72.81 465 GLY A O 1
ATOM 3643 N N . ARG A 1 466 ? 16.076 -11.291 1.519 1.00 75.44 466 ARG A N 1
ATOM 3644 C CA . ARG A 1 466 ? 15.133 -11.335 2.636 1.00 75.44 466 ARG A CA 1
ATOM 3645 C C . ARG A 1 466 ? 14.583 -12.742 2.820 1.00 75.44 466 ARG A C 1
ATOM 3647 O O . ARG A 1 466 ? 14.045 -13.338 1.889 1.00 75.44 466 ARG A O 1
ATOM 3654 N N . GLN A 1 467 ? 14.636 -13.203 4.065 1.00 87.06 467 GLN A N 1
ATOM 3655 C CA . GLN A 1 467 ? 13.883 -14.361 4.518 1.00 87.06 467 GLN A CA 1
ATOM 3656 C C . GLN A 1 467 ? 12.424 -13.973 4.790 1.00 87.06 467 GLN A C 1
ATOM 3658 O O . GLN A 1 467 ? 12.137 -12.985 5.474 1.00 87.06 467 GLN A O 1
ATOM 3663 N N . MET A 1 468 ? 11.520 -14.788 4.269 1.00 89.50 468 MET A N 1
ATOM 3664 C CA . MET A 1 468 ? 10.080 -14.718 4.445 1.00 89.50 468 MET A CA 1
ATOM 3665 C C . MET A 1 468 ? 9.631 -15.872 5.335 1.00 89.50 468 MET A C 1
ATOM 3667 O O . MET A 1 468 ? 10.169 -16.977 5.242 1.00 89.50 468 MET A O 1
ATOM 3671 N N . ASN A 1 469 ? 8.650 -15.597 6.189 1.00 89.81 469 ASN A N 1
ATOM 3672 C CA . ASN A 1 469 ? 7.954 -16.599 6.982 1.00 89.81 469 ASN A CA 1
ATOM 3673 C C . ASN A 1 469 ? 6.464 -16.427 6.679 1.00 89.81 469 ASN A C 1
ATOM 3675 O O . ASN A 1 469 ? 5.919 -15.367 6.983 1.00 89.81 469 ASN A O 1
ATOM 3679 N N . ASP A 1 470 ? 5.848 -17.434 6.071 1.00 87.25 470 ASP A N 1
ATOM 3680 C CA . ASP A 1 470 ? 4.433 -17.436 5.710 1.00 87.25 470 ASP A CA 1
ATOM 3681 C C . ASP A 1 470 ? 3.675 -18.484 6.519 1.00 87.25 470 ASP A C 1
ATOM 3683 O O . ASP A 1 470 ? 4.109 -19.627 6.647 1.00 87.25 470 ASP A O 1
ATOM 3687 N N . GLU A 1 471 ? 2.514 -18.080 7.018 1.00 88.94 471 GLU A N 1
ATOM 3688 C CA . GLU A 1 471 ? 1.578 -18.908 7.772 1.00 88.94 471 GLU A CA 1
ATOM 3689 C C . GLU A 1 471 ? 0.364 -19.195 6.882 1.00 88.94 471 GLU A C 1
ATOM 3691 O O . GLU A 1 471 ? -0.374 -18.279 6.512 1.00 88.94 471 GLU A O 1
ATOM 3696 N N . GLN A 1 472 ? 0.161 -20.456 6.501 1.00 88.06 472 GLN A N 1
ATOM 3697 C CA . GLN A 1 472 ? -0.919 -20.869 5.602 1.00 88.06 472 GLN A CA 1
ATOM 3698 C C . GLN A 1 472 ? -1.842 -21.868 6.286 1.00 88.06 472 GLN A C 1
ATOM 3700 O O . GLN A 1 472 ? -1.393 -22.764 6.992 1.00 88.06 472 GLN A O 1
ATOM 3705 N N . TYR A 1 473 ? -3.147 -21.741 6.059 1.00 86.81 473 TYR A N 1
ATOM 3706 C CA . TYR A 1 473 ? -4.118 -22.707 6.563 1.00 86.81 473 TYR A CA 1
ATOM 3707 C C . TYR A 1 473 ? -4.482 -23.695 5.464 1.00 86.81 473 TYR A C 1
ATOM 3709 O O . TYR A 1 473 ? -4.918 -23.283 4.394 1.00 86.81 473 TYR A O 1
ATOM 3717 N N . ILE A 1 474 ? -4.354 -24.988 5.749 1.00 89.75 474 ILE A N 1
ATOM 3718 C CA . ILE A 1 474 ? -4.833 -26.060 4.874 1.00 89.75 474 ILE A CA 1
ATOM 3719 C C . ILE A 1 474 ? -5.871 -26.914 5.597 1.00 89.75 474 ILE A C 1
ATOM 3721 O O . ILE A 1 474 ? -5.799 -27.111 6.810 1.00 89.75 474 ILE A O 1
ATOM 3725 N N . THR A 1 475 ? -6.850 -27.436 4.865 1.00 89.12 475 THR A N 1
ATOM 3726 C CA . THR A 1 475 ? -7.917 -28.260 5.440 1.00 89.12 475 THR A CA 1
ATOM 3727 C C . THR A 1 475 ? -7.909 -29.653 4.827 1.00 89.12 475 THR A C 1
ATOM 3729 O O . THR A 1 475 ? -8.105 -29.824 3.624 1.00 89.12 475 THR A O 1
ATOM 3732 N N . PHE A 1 476 ? -7.738 -30.674 5.666 1.00 89.94 476 PHE A N 1
ATOM 3733 C CA . PHE A 1 476 ? -7.796 -32.071 5.238 1.00 89.94 476 PHE A CA 1
ATOM 3734 C C . PHE A 1 476 ? -9.237 -32.529 5.019 1.00 89.94 476 PHE A C 1
ATOM 3736 O O . PHE A 1 476 ? -10.143 -32.202 5.785 1.00 89.94 476 PHE A O 1
ATOM 3743 N N . THR A 1 477 ? -9.449 -33.326 3.977 1.00 88.62 477 THR A N 1
ATOM 3744 C CA . THR A 1 477 ? -10.763 -33.867 3.596 1.00 88.62 477 THR A CA 1
ATOM 3745 C C . THR A 1 477 ? -10.972 -35.310 4.046 1.00 88.62 477 THR A C 1
ATOM 3747 O O . THR A 1 477 ? -12.107 -35.795 4.032 1.00 88.62 477 THR A O 1
ATOM 3750 N N . GLN A 1 478 ? -9.897 -35.996 4.443 1.00 87.31 478 GLN A N 1
ATOM 3751 C CA . GLN A 1 478 ? -9.901 -37.385 4.894 1.00 87.31 478 GLN A CA 1
ATOM 3752 C C . GLN A 1 478 ? -9.001 -37.561 6.121 1.00 87.31 478 GLN A C 1
ATOM 3754 O O . GLN A 1 478 ? -7.989 -36.876 6.242 1.00 87.31 478 GLN A O 1
ATOM 3759 N N . GLY A 1 479 ? -9.393 -38.468 7.019 1.00 87.06 479 GLY A N 1
ATOM 3760 C CA . GLY A 1 479 ? -8.589 -38.895 8.165 1.00 87.06 479 GLY A CA 1
ATOM 3761 C C . GLY A 1 479 ? -7.589 -40.010 7.826 1.00 87.06 479 GLY A C 1
ATOM 3762 O O . GLY A 1 479 ? -7.626 -40.573 6.732 1.00 87.06 479 GLY A O 1
ATOM 3763 N N . GLY A 1 480 ? -6.734 -40.364 8.784 1.00 89.94 480 GLY A N 1
ATOM 3764 C CA . GLY A 1 48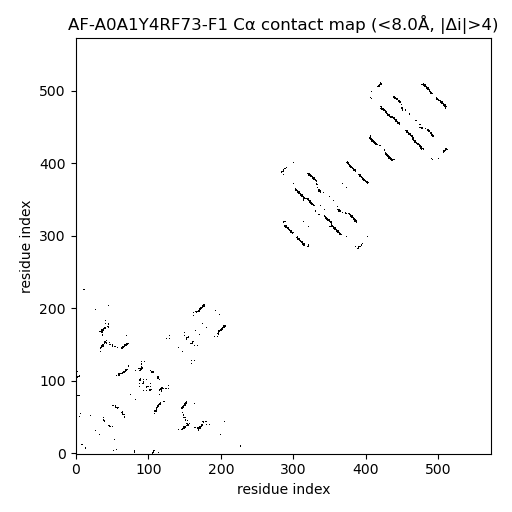0 ? -5.643 -41.337 8.670 1.00 89.94 480 GLY A CA 1
ATOM 3765 C C . GLY A 1 480 ? -4.284 -40.682 8.415 1.00 89.94 480 GLY A C 1
ATOM 3766 O O . GLY A 1 480 ? -4.188 -39.458 8.365 1.00 89.94 480 GLY A O 1
ATOM 3767 N N . ASP A 1 481 ? -3.252 -41.504 8.221 1.00 89.81 481 ASP A N 1
ATOM 3768 C CA . ASP A 1 481 ? -1.918 -41.037 7.835 1.00 89.81 481 ASP A CA 1
ATOM 3769 C C . ASP A 1 481 ? -1.982 -40.406 6.437 1.00 89.81 481 ASP A C 1
ATOM 3771 O O . ASP A 1 481 ? -2.287 -41.079 5.448 1.00 89.81 481 ASP A O 1
ATOM 3775 N N . GLN A 1 482 ? -1.740 -39.099 6.361 1.00 90.50 482 GLN A N 1
ATOM 3776 C CA . GLN A 1 482 ? -1.767 -38.331 5.122 1.00 90.50 482 GLN A CA 1
ATOM 3777 C C . GLN A 1 482 ? -0.360 -37.922 4.711 1.00 90.50 482 GLN A C 1
ATOM 3779 O O . GLN A 1 482 ? 0.445 -37.489 5.534 1.00 90.50 482 GLN A O 1
ATOM 3784 N N . GLU A 1 483 ? -0.106 -38.007 3.410 1.00 90.88 483 GLU A N 1
ATOM 3785 C CA . GLU A 1 483 ? 1.116 -37.530 2.777 1.00 90.88 483 GLU A CA 1
ATOM 3786 C C . GLU A 1 483 ? 0.783 -36.340 1.873 1.00 90.88 483 GLU A C 1
ATOM 3788 O O . GLU A 1 483 ? -0.155 -36.393 1.070 1.00 90.88 483 GLU A O 1
ATOM 3793 N N . LEU A 1 484 ? 1.532 -35.253 2.033 1.00 91.00 484 LEU A N 1
ATOM 3794 C CA . LEU A 1 484 ? 1.418 -34.043 1.232 1.00 91.00 484 LEU A CA 1
ATOM 3795 C C . LEU A 1 484 ? 2.670 -33.877 0.386 1.00 91.00 484 LEU A C 1
ATOM 3797 O O . LEU A 1 484 ? 3.777 -33.879 0.917 1.00 91.00 484 LEU A O 1
ATOM 3801 N N . GLN A 1 485 ? 2.489 -33.642 -0.909 1.00 92.38 485 GLN A N 1
ATOM 3802 C CA . GLN A 1 485 ? 3.568 -33.221 -1.792 1.00 92.38 485 GLN A CA 1
ATOM 3803 C C . GLN A 1 485 ? 3.446 -31.722 -2.042 1.00 92.38 485 GLN A C 1
ATOM 3805 O O . GLN A 1 485 ? 2.434 -31.254 -2.566 1.00 92.38 485 GLN A O 1
ATOM 3810 N N . ILE A 1 486 ? 4.484 -30.969 -1.698 1.00 92.19 486 ILE A N 1
ATOM 3811 C CA . ILE A 1 486 ? 4.505 -29.518 -1.845 1.00 92.19 486 ILE A CA 1
ATOM 3812 C C . ILE A 1 486 ? 5.527 -29.127 -2.909 1.00 92.19 486 ILE A C 1
ATOM 3814 O O . ILE A 1 486 ? 6.631 -29.671 -2.978 1.00 92.19 486 ILE A O 1
ATOM 3818 N N . ARG A 1 487 ? 5.150 -28.173 -3.760 1.00 92.75 487 ARG A N 1
ATOM 3819 C CA . ARG A 1 487 ? 6.000 -27.574 -4.790 1.00 92.75 487 ARG A CA 1
ATOM 3820 C C . ARG A 1 487 ? 5.924 -26.059 -4.689 1.00 92.75 487 ARG A C 1
ATOM 3822 O O . ARG A 1 487 ? 4.842 -25.522 -4.486 1.00 92.75 487 ARG A O 1
ATOM 3829 N N . LEU A 1 488 ? 7.049 -25.373 -4.870 1.00 93.38 488 LEU A N 1
ATOM 3830 C CA . LEU A 1 488 ? 7.063 -23.922 -5.042 1.00 93.38 488 LEU A CA 1
ATOM 3831 C C . LEU A 1 488 ? 7.417 -23.568 -6.486 1.00 93.38 488 LEU A C 1
ATOM 3833 O O . LEU A 1 488 ? 8.292 -24.187 -7.089 1.00 93.38 488 LEU A O 1
ATOM 3837 N N . SER A 1 489 ? 6.767 -22.538 -7.008 1.00 93.50 489 SER A N 1
ATOM 3838 C CA . SER A 1 489 ? 7.144 -21.849 -8.238 1.00 93.50 489 SER A CA 1
ATOM 3839 C C . SER A 1 489 ? 7.181 -20.344 -7.998 1.00 93.50 489 SER A C 1
ATOM 3841 O O . SER A 1 489 ? 6.558 -19.851 -7.057 1.00 93.50 489 SER A O 1
ATOM 3843 N N . TYR A 1 490 ? 7.944 -19.603 -8.792 1.00 93.88 490 TYR A N 1
ATOM 3844 C CA . TYR A 1 490 ? 8.061 -18.159 -8.626 1.00 93.88 490 TYR A CA 1
ATOM 3845 C C . TYR A 1 490 ? 8.238 -17.421 -9.948 1.00 93.88 490 TYR A C 1
ATOM 3847 O O . TYR A 1 490 ? 8.787 -17.965 -10.901 1.00 93.88 490 TYR A O 1
ATOM 3855 N N . GLU A 1 491 ? 7.761 -16.178 -9.966 1.00 90.44 491 GLU A N 1
ATOM 3856 C CA . GLU A 1 491 ? 7.876 -15.228 -11.071 1.00 90.44 491 GLU A CA 1
ATOM 3857 C C . GLU A 1 491 ? 8.841 -14.111 -10.666 1.00 90.44 491 GLU A C 1
ATOM 3859 O O . GLU A 1 491 ? 8.659 -13.478 -9.612 1.00 90.44 491 GLU A O 1
ATOM 3864 N N . ASP A 1 492 ? 9.865 -13.869 -11.477 1.00 87.31 492 ASP A N 1
ATOM 3865 C CA . ASP A 1 492 ? 10.801 -12.768 -11.254 1.00 87.31 492 ASP A CA 1
ATOM 3866 C C . ASP A 1 492 ? 10.243 -11.410 -11.731 1.00 87.31 492 ASP A C 1
ATOM 3868 O O . ASP A 1 492 ? 9.062 -11.254 -12.056 1.00 87.31 492 ASP A O 1
ATOM 3872 N N . GLU A 1 493 ? 11.070 -10.365 -11.700 1.00 79.75 493 GLU A N 1
ATOM 3873 C CA . GLU A 1 493 ? 10.664 -9.030 -12.139 1.00 79.75 493 GLU A CA 1
ATOM 3874 C C . GLU A 1 493 ? 10.571 -8.853 -13.660 1.00 79.75 493 GLU A C 1
ATOM 3876 O O . GLU A 1 493 ? 9.914 -7.913 -14.121 1.00 79.75 493 GLU A O 1
ATOM 3881 N N . ASP A 1 494 ? 11.151 -9.767 -14.427 1.00 76.50 494 ASP A N 1
ATOM 3882 C CA . ASP A 1 494 ? 11.061 -9.778 -15.885 1.00 76.50 494 ASP A CA 1
ATOM 3883 C C . ASP A 1 494 ? 9.849 -10.596 -16.368 1.00 76.50 494 ASP A C 1
ATOM 3885 O O . ASP A 1 494 ? 9.430 -10.469 -17.518 1.00 76.50 494 ASP A O 1
ATOM 3889 N N . GLY A 1 495 ? 9.201 -11.330 -15.457 1.00 74.25 495 GLY A N 1
ATOM 3890 C CA . GLY A 1 495 ? 8.031 -12.163 -15.734 1.00 74.25 495 GLY A CA 1
ATOM 3891 C C . GLY A 1 495 ? 8.388 -13.618 -16.041 1.00 74.25 495 GLY A C 1
ATOM 3892 O O . GLY A 1 495 ? 7.518 -14.379 -16.471 1.00 74.25 495 GLY A O 1
ATOM 3893 N N . ASP A 1 496 ? 9.646 -14.011 -15.827 1.00 77.25 496 ASP A N 1
ATOM 3894 C CA . ASP A 1 496 ? 10.109 -15.377 -16.033 1.00 77.25 496 ASP A CA 1
ATOM 3895 C C . ASP A 1 496 ? 9.669 -16.274 -14.871 1.00 77.25 496 ASP A C 1
ATOM 3897 O O . ASP A 1 496 ? 9.756 -15.897 -13.699 1.00 77.25 496 ASP A O 1
ATOM 3901 N N . MET A 1 497 ? 9.202 -17.480 -15.205 1.00 83.75 497 MET A N 1
ATOM 3902 C CA . MET A 1 497 ? 8.687 -18.464 -14.250 1.00 83.75 497 MET A CA 1
ATOM 3903 C C . MET A 1 497 ? 9.711 -19.567 -13.968 1.00 83.75 497 MET A C 1
ATOM 3905 O O . MET A 1 497 ? 10.260 -20.172 -14.889 1.00 83.75 497 MET A O 1
ATOM 3909 N N . TYR A 1 498 ? 9.889 -19.893 -12.690 1.00 86.94 498 TYR A N 1
ATOM 3910 C CA . TYR A 1 498 ? 10.833 -20.898 -12.199 1.00 86.94 498 TYR A CA 1
ATOM 3911 C C . TYR A 1 498 ? 10.141 -21.865 -11.227 1.00 86.94 498 TYR A C 1
ATOM 3913 O O . TYR A 1 498 ? 9.209 -21.477 -10.526 1.00 86.94 498 TYR A O 1
ATOM 3921 N N . GLU A 1 499 ? 10.603 -23.118 -11.148 1.00 88.75 499 GLU A N 1
ATOM 3922 C CA . GLU A 1 499 ? 10.082 -24.139 -10.221 1.00 88.75 499 GLU A CA 1
ATOM 3923 C C . GLU A 1 499 ? 11.190 -24.718 -9.332 1.00 88.75 499 GLU A C 1
ATOM 3925 O O . GLU A 1 499 ? 12.299 -24.993 -9.794 1.00 88.75 499 GLU A O 1
ATOM 3930 N N . LEU A 1 500 ? 10.868 -24.942 -8.056 1.00 88.94 500 LEU A N 1
ATOM 3931 C CA . LEU A 1 500 ? 11.725 -25.639 -7.098 1.00 88.94 500 LEU A CA 1
ATOM 3932 C C . LEU A 1 500 ? 11.426 -27.149 -7.093 1.00 88.94 500 LEU A C 1
ATOM 3934 O O . LEU A 1 500 ? 10.316 -27.567 -7.438 1.00 88.94 500 LEU A O 1
ATOM 3938 N N . PRO A 1 501 ? 12.377 -27.985 -6.630 1.00 85.44 501 PRO A N 1
ATOM 3939 C CA . PRO A 1 501 ? 12.112 -29.393 -6.352 1.00 85.44 501 PRO A CA 1
ATOM 3940 C C . PRO A 1 501 ? 10.953 -29.576 -5.363 1.00 85.44 501 PRO A C 1
ATOM 3942 O O . PRO A 1 501 ? 10.822 -28.821 -4.399 1.00 85.44 501 PRO A O 1
ATOM 3945 N N . SER A 1 502 ? 10.131 -30.604 -5.581 1.00 86.94 502 SER A N 1
ATOM 3946 C CA . SER A 1 502 ? 9.061 -30.961 -4.646 1.00 86.94 502 SER A CA 1
ATOM 3947 C C . SER A 1 502 ? 9.604 -31.626 -3.383 1.00 86.94 502 SER A C 1
ATOM 3949 O O . SER A 1 502 ? 10.616 -32.324 -3.439 1.00 86.94 502 SER A O 1
ATOM 3951 N N . PHE A 1 503 ? 8.877 -31.491 -2.282 1.00 87.19 503 PHE A N 1
ATOM 3952 C CA . PHE A 1 503 ? 9.177 -32.121 -0.997 1.00 87.19 503 PHE A CA 1
ATOM 3953 C C . PHE A 1 503 ? 7.906 -32.715 -0.381 1.00 87.19 503 PHE A C 1
ATOM 3955 O O . PHE A 1 503 ? 6.794 -32.314 -0.727 1.00 87.19 503 PHE A O 1
ATOM 3962 N N . GLU A 1 504 ? 8.085 -33.692 0.502 1.00 90.25 504 GLU A N 1
ATOM 3963 C CA . GLU A 1 504 ? 7.009 -34.499 1.085 1.00 90.25 504 GLU A CA 1
ATOM 3964 C C . GLU A 1 504 ? 6.876 -34.219 2.588 1.00 90.25 504 GLU A C 1
ATOM 3966 O O . GLU A 1 504 ? 7.876 -34.068 3.293 1.00 90.25 504 GLU A O 1
ATOM 3971 N N . LEU A 1 505 ? 5.638 -34.165 3.080 1.00 90.12 505 LEU A N 1
ATOM 3972 C CA . LEU A 1 505 ? 5.296 -34.067 4.500 1.00 90.12 505 LEU A CA 1
ATOM 3973 C C . LEU A 1 505 ? 4.303 -35.158 4.880 1.00 90.12 505 LEU A C 1
ATOM 3975 O O . LEU A 1 505 ? 3.457 -35.534 4.073 1.00 90.12 505 LEU A O 1
ATOM 3979 N N . GLN A 1 506 ? 4.367 -35.613 6.129 1.00 90.44 506 GLN A N 1
ATOM 3980 C CA . GLN A 1 506 ? 3.444 -36.602 6.683 1.00 90.44 506 GLN A CA 1
ATOM 3981 C C . GLN A 1 506 ? 2.767 -36.061 7.943 1.00 90.44 506 GLN A C 1
ATOM 3983 O O . GLN A 1 506 ? 3.399 -35.358 8.728 1.00 90.44 506 GLN A O 1
ATOM 3988 N N . THR A 1 507 ? 1.487 -36.383 8.133 1.00 91.06 507 THR A N 1
ATOM 3989 C CA . THR A 1 507 ? 0.718 -36.017 9.334 1.00 91.06 507 THR A CA 1
ATOM 3990 C C . THR A 1 507 ? -0.416 -37.018 9.591 1.00 91.06 507 THR A C 1
ATOM 3992 O O . THR A 1 507 ? -0.999 -37.552 8.646 1.00 91.06 507 THR A O 1
ATOM 3995 N N . ASP A 1 508 ? -0.730 -37.285 10.862 1.00 92.31 508 ASP A N 1
ATOM 3996 C CA . ASP A 1 508 ? -1.873 -38.104 11.296 1.00 92.31 508 ASP A CA 1
ATOM 3997 C C . ASP A 1 508 ? -3.133 -37.231 11.396 1.00 92.31 508 ASP A C 1
ATOM 3999 O O . ASP A 1 508 ? -3.206 -36.303 12.207 1.00 92.31 508 ASP A O 1
ATOM 4003 N N . VAL A 1 509 ? -4.153 -37.524 10.587 1.00 90.94 509 VAL A N 1
ATOM 4004 C CA . VAL A 1 509 ? -5.404 -36.757 10.563 1.00 90.94 509 VAL A CA 1
ATOM 4005 C C . VAL A 1 509 ? -6.518 -37.515 11.288 1.00 90.94 509 VAL A C 1
ATOM 4007 O O . VAL A 1 509 ? -7.036 -38.517 10.800 1.00 90.94 509 VAL A O 1
ATOM 4010 N N . SER A 1 510 ? -6.973 -37.010 12.432 1.00 85.88 510 SER A N 1
ATOM 4011 C CA . SER A 1 510 ? -8.073 -37.610 13.200 1.00 85.88 510 SER A CA 1
ATOM 4012 C C . SER A 1 510 ? -9.442 -37.017 12.836 1.00 85.88 510 SER A C 1
ATOM 4014 O O . SER A 1 510 ? -9.567 -35.833 12.522 1.00 85.88 510 SER A O 1
ATOM 4016 N N . TYR A 1 511 ? -10.502 -37.824 12.931 1.00 80.88 511 TYR A N 1
ATOM 4017 C CA . TYR A 1 511 ? -11.890 -37.330 12.929 1.00 80.88 511 TYR A CA 1
ATOM 4018 C C . TYR A 1 511 ? -12.393 -36.972 14.331 1.00 80.88 511 TYR A C 1
ATOM 4020 O O . TYR A 1 511 ? -13.320 -36.173 14.469 1.00 80.88 511 TYR A O 1
ATOM 4028 N N . ASP A 1 512 ? -11.789 -37.554 15.366 1.00 72.06 512 ASP A N 1
ATOM 4029 C CA . ASP A 1 512 ? -12.224 -37.394 16.745 1.00 72.06 512 ASP A CA 1
ATOM 4030 C C . ASP A 1 512 ? -11.397 -36.312 17.427 1.00 72.06 512 ASP A C 1
ATOM 4032 O O . ASP A 1 512 ? -10.199 -36.476 17.663 1.00 72.06 512 ASP A O 1
ATOM 4036 N N . PHE A 1 513 ? -12.063 -35.209 17.770 1.00 55.59 513 PHE A N 1
ATOM 4037 C CA . PHE A 1 513 ? -11.535 -34.195 18.672 1.00 55.59 513 PHE A CA 1
ATOM 4038 C C . PHE A 1 513 ? -11.577 -34.757 20.098 1.00 55.59 513 PHE A C 1
ATOM 4040 O O . PHE A 1 513 ? -12.530 -34.527 20.848 1.00 55.59 513 PHE A O 1
ATOM 4047 N N . GLU A 1 514 ? -10.581 -35.560 20.472 1.00 54.31 514 GLU A N 1
ATOM 4048 C CA . GLU A 1 514 ? -10.426 -35.961 21.866 1.00 54.31 514 GLU A CA 1
ATOM 4049 C C . GLU A 1 514 ? -10.158 -34.697 22.694 1.00 54.31 514 GLU A C 1
ATOM 4051 O O . GLU A 1 514 ? -9.151 -34.009 22.518 1.00 54.31 514 GLU A O 1
ATOM 4056 N N . ARG A 1 515 ? -11.078 -34.360 23.610 1.00 41.56 515 ARG A N 1
ATOM 4057 C CA . ARG A 1 515 ? -10.746 -33.446 24.706 1.00 41.56 515 ARG A CA 1
ATOM 4058 C C . ARG A 1 515 ? -9.583 -34.088 25.449 1.00 41.56 515 ARG A C 1
ATOM 4060 O O . ARG A 1 515 ? -9.767 -35.155 26.027 1.00 41.56 515 ARG A O 1
ATOM 4067 N N . GLU A 1 516 ? -8.419 -33.444 25.459 1.00 39.97 516 GLU A N 1
ATOM 4068 C CA . GLU A 1 516 ? -7.398 -33.758 26.455 1.00 39.97 516 GLU A CA 1
ATOM 4069 C C . GLU A 1 516 ? -8.025 -33.521 27.837 1.00 39.97 516 GLU A C 1
ATOM 4071 O O . GLU A 1 516 ? -8.102 -32.394 28.333 1.00 39.97 516 GLU A O 1
ATOM 4076 N N . ASP A 1 517 ? -8.519 -34.597 28.450 1.00 35.44 517 ASP A N 1
ATOM 4077 C CA . ASP A 1 517 ? -8.800 -34.641 29.873 1.00 35.44 517 ASP A CA 1
ATOM 4078 C C . ASP A 1 517 ? -7.472 -34.369 30.586 1.00 35.44 517 ASP A C 1
ATOM 4080 O O . ASP A 1 517 ? -6.547 -35.187 30.605 1.00 35.44 517 ASP A O 1
ATOM 4084 N N . THR A 1 518 ? -7.371 -33.189 31.190 1.00 37.41 518 THR A N 1
ATOM 4085 C CA . THR A 1 518 ? -6.228 -32.713 31.980 1.00 37.41 518 THR A CA 1
ATOM 4086 C C . THR A 1 518 ? -6.058 -33.461 33.311 1.00 37.41 518 THR A C 1
ATOM 4088 O O . THR A 1 518 ? -5.531 -32.910 34.273 1.00 37.41 518 THR A O 1
ATOM 4091 N N . GLU A 1 519 ? -6.448 -34.737 33.385 1.00 35.09 519 GLU A N 1
ATOM 4092 C CA . GLU A 1 519 ? -6.410 -35.545 34.609 1.00 35.09 519 GLU A CA 1
ATOM 4093 C C . GLU A 1 519 ? -5.393 -36.700 34.603 1.00 35.09 519 GLU A C 1
ATOM 4095 O O . GLU A 1 519 ? -5.297 -37.410 35.600 1.00 35.09 519 GLU A O 1
ATOM 4100 N N . ASN A 1 520 ? -4.565 -36.879 33.560 1.00 32.47 520 ASN A N 1
ATOM 4101 C CA . ASN A 1 520 ? -3.672 -38.055 33.494 1.00 32.47 520 ASN A CA 1
ATOM 4102 C C . ASN A 1 520 ? -2.169 -37.821 33.238 1.00 32.47 520 ASN A C 1
ATOM 4104 O O . ASN A 1 520 ? -1.440 -38.780 32.988 1.00 32.47 520 ASN A O 1
ATOM 4108 N N . LYS A 1 521 ? -1.644 -36.596 33.393 1.00 33.78 521 LYS A N 1
ATOM 4109 C CA . LYS A 1 521 ? -0.190 -36.317 33.276 1.00 33.78 521 LYS A CA 1
ATOM 4110 C C . LYS A 1 521 ? 0.604 -36.339 34.596 1.00 33.78 521 LYS A C 1
ATOM 4112 O O . LYS A 1 521 ? 1.744 -35.889 34.616 1.00 33.78 521 LYS A O 1
ATOM 4117 N N . GLU A 1 522 ? 0.069 -36.913 35.680 1.00 34.31 522 GLU A N 1
ATOM 4118 C CA . GLU A 1 522 ? 0.823 -37.085 36.943 1.00 34.31 522 GLU A CA 1
ATOM 4119 C C . GLU A 1 522 ? 1.282 -38.518 37.263 1.00 34.31 522 GLU A C 1
ATOM 4121 O O . GLU A 1 522 ? 1.932 -38.745 38.284 1.00 34.31 522 GLU A O 1
ATOM 4126 N N . LYS A 1 523 ? 1.037 -39.513 36.404 1.00 33.69 523 LYS A N 1
ATOM 4127 C CA . LYS A 1 523 ? 1.546 -40.875 36.643 1.00 33.69 523 LYS A CA 1
ATOM 4128 C C . LYS A 1 523 ? 2.057 -41.520 35.365 1.00 33.69 523 LYS A C 1
ATOM 4130 O O . LYS A 1 523 ? 1.348 -42.281 34.722 1.00 33.69 523 LYS A O 1
ATOM 4135 N N . GLY A 1 524 ? 3.317 -41.256 35.028 1.00 26.38 524 GLY A N 1
ATOM 4136 C CA . GLY A 1 524 ? 3.920 -41.889 33.860 1.00 26.38 524 GLY A CA 1
ATOM 4137 C C . GLY A 1 524 ? 5.410 -41.643 33.674 1.00 26.38 524 GLY A C 1
ATOM 4138 O O . GLY A 1 524 ? 5.799 -40.899 32.792 1.00 26.38 524 GLY A O 1
ATOM 4139 N N . ILE A 1 525 ? 6.220 -42.368 34.448 1.00 27.27 525 ILE A N 1
ATOM 4140 C CA . ILE A 1 525 ? 7.543 -42.871 34.040 1.00 27.27 525 ILE A CA 1
ATOM 4141 C C . ILE A 1 525 ? 8.691 -41.845 34.049 1.00 27.27 525 ILE A C 1
ATOM 4143 O O . ILE A 1 525 ? 9.164 -41.319 33.048 1.00 27.27 525 ILE A O 1
ATOM 4147 N N . PHE A 1 526 ? 9.254 -41.728 35.251 1.00 26.84 526 PHE A N 1
ATOM 4148 C CA . PHE A 1 526 ? 10.697 -41.773 35.474 1.00 26.84 526 PHE A CA 1
ATOM 4149 C C . PHE A 1 526 ? 11.339 -42.899 34.637 1.00 26.84 526 PHE A C 1
ATOM 4151 O O . PHE A 1 526 ? 11.087 -44.076 34.892 1.00 26.84 526 PHE A O 1
ATOM 4158 N N . SER A 1 527 ? 12.221 -42.569 33.694 1.00 25.27 527 SER A N 1
ATOM 4159 C CA . SER A 1 527 ? 13.346 -43.440 33.341 1.00 25.27 527 SER A CA 1
ATOM 4160 C C . SER A 1 527 ? 14.431 -42.635 32.625 1.00 25.27 527 SER A C 1
ATOM 4162 O O . SER A 1 527 ? 14.171 -41.852 31.718 1.00 25.27 527 SER A O 1
ATOM 4164 N N . ALA A 1 528 ? 15.650 -42.802 33.120 1.00 27.56 528 ALA A N 1
ATOM 4165 C CA . ALA A 1 528 ? 16.822 -41.991 32.863 1.00 27.56 528 ALA A CA 1
ATOM 4166 C C . ALA A 1 528 ? 17.359 -42.089 31.428 1.00 27.56 528 ALA A C 1
ATOM 4168 O O . ALA A 1 528 ? 17.532 -43.194 30.918 1.00 27.56 528 ALA A O 1
ATOM 4169 N N . LYS A 1 529 ? 17.798 -40.952 30.867 1.00 25.78 529 LYS A N 1
ATOM 4170 C CA . LYS A 1 529 ? 19.156 -40.759 30.318 1.00 25.78 529 LYS A CA 1
ATOM 4171 C C . LYS A 1 529 ? 19.334 -39.355 29.730 1.00 25.78 529 LYS A C 1
ATOM 4173 O O . LYS A 1 529 ? 18.437 -38.825 29.097 1.00 25.78 529 LYS A O 1
ATOM 4178 N N . MET A 1 530 ? 20.560 -38.853 29.892 1.00 23.19 530 MET A N 1
ATOM 4179 C CA . MET A 1 530 ? 21.178 -37.702 29.219 1.00 23.19 530 MET A CA 1
ATOM 4180 C C . MET A 1 530 ? 20.827 -36.299 29.734 1.00 23.19 530 MET A C 1
ATOM 4182 O O . MET A 1 530 ? 20.166 -35.504 29.081 1.00 23.19 530 MET A O 1
ATOM 4186 N N . LEU A 1 531 ? 21.436 -35.965 30.876 1.00 23.58 531 LEU A N 1
ATOM 4187 C CA . LEU A 1 531 ? 21.936 -34.618 31.154 1.00 23.58 531 LEU A CA 1
ATOM 4188 C C . LEU A 1 531 ? 23.474 -34.667 31.171 1.00 23.58 531 LEU A C 1
ATOM 4190 O O . LEU A 1 531 ? 24.082 -35.198 32.096 1.00 23.58 531 LEU A O 1
ATOM 4194 N N . SER A 1 532 ? 24.085 -34.108 30.132 1.00 22.95 532 SER A N 1
ATOM 4195 C CA . SER A 1 532 ? 25.428 -33.514 30.131 1.00 22.95 532 SER A CA 1
ATOM 4196 C C . SER A 1 532 ? 25.379 -32.471 29.020 1.00 22.95 532 SER A C 1
ATOM 4198 O O . SER A 1 532 ? 25.429 -32.806 27.844 1.00 22.95 532 SER A O 1
ATOM 4200 N N . SER A 1 533 ? 25.080 -31.210 29.272 1.00 24.61 533 SER A N 1
ATOM 4201 C CA . SER A 1 533 ? 25.980 -30.155 29.746 1.00 24.61 533 SER A CA 1
ATOM 4202 C C . SER A 1 533 ? 25.077 -28.916 29.663 1.00 24.61 533 SER A C 1
ATOM 4204 O O . SER A 1 533 ? 24.365 -28.772 28.679 1.00 24.61 533 SER A O 1
ATOM 4206 N N . VAL A 1 534 ? 24.906 -28.090 30.682 1.00 26.11 534 VAL A N 1
ATOM 4207 C CA . VAL A 1 534 ? 25.679 -26.863 30.869 1.00 26.11 534 VAL A CA 1
ATOM 4208 C C . VAL A 1 534 ? 25.381 -26.388 32.290 1.00 26.11 534 VAL A C 1
ATOM 4210 O O . VAL A 1 534 ? 24.246 -26.353 32.758 1.00 26.11 534 VAL A O 1
ATOM 4213 N N . THR A 1 535 ? 26.460 -26.082 32.984 1.00 27.53 535 THR A N 1
ATOM 4214 C CA . THR A 1 535 ? 26.561 -25.577 34.345 1.00 27.53 535 THR A CA 1
ATOM 4215 C C . THR A 1 535 ? 25.894 -24.214 34.552 1.00 27.53 535 THR A C 1
ATOM 4217 O O . THR A 1 535 ? 26.174 -23.283 33.810 1.00 27.53 535 THR A O 1
ATOM 4220 N N . ALA A 1 536 ? 25.135 -24.130 35.651 1.00 24.19 536 ALA A N 1
ATOM 4221 C CA . ALA A 1 536 ? 25.139 -23.084 36.684 1.00 24.19 536 ALA A CA 1
ATOM 4222 C C . ALA A 1 536 ? 24.955 -21.600 36.287 1.00 24.19 536 ALA A C 1
ATOM 4224 O O . ALA A 1 536 ? 25.803 -21.021 35.621 1.00 24.19 536 ALA A O 1
ATOM 4225 N N . ILE A 1 537 ? 23.955 -20.936 36.891 1.00 28.30 537 ILE A N 1
ATOM 4226 C CA . ILE A 1 537 ? 24.118 -19.943 37.985 1.00 28.30 537 ILE A CA 1
ATOM 4227 C C . ILE A 1 537 ? 22.740 -19.354 38.388 1.00 28.30 537 ILE A C 1
ATOM 4229 O O . ILE A 1 537 ? 21.986 -18.910 37.531 1.00 28.30 537 ILE A O 1
ATOM 4233 N N . GLY A 1 538 ? 22.479 -19.304 39.708 1.00 25.08 538 GLY A N 1
ATOM 4234 C CA . GLY A 1 538 ? 21.465 -18.472 40.400 1.00 25.08 538 GLY A CA 1
ATOM 4235 C C . GLY A 1 538 ? 20.103 -19.150 40.624 1.00 25.08 538 GLY A C 1
ATOM 4236 O O . GLY A 1 538 ? 19.318 -19.242 39.696 1.00 25.08 538 GLY A O 1
ATOM 4237 N N . ILE A 1 539 ? 19.758 -19.750 41.779 1.00 26.62 539 ILE A N 1
ATOM 4238 C CA . ILE A 1 539 ? 19.503 -19.143 43.115 1.00 26.62 539 ILE A CA 1
ATOM 4239 C C . ILE A 1 539 ? 18.692 -17.845 42.964 1.00 26.62 539 ILE A C 1
ATOM 4241 O O . ILE A 1 539 ? 19.204 -16.899 42.388 1.00 26.62 539 ILE A O 1
ATOM 4245 N N . GLY A 1 540 ? 17.471 -17.666 43.467 1.00 23.97 540 GLY A N 1
ATOM 4246 C CA . GLY A 1 540 ? 16.649 -18.350 44.466 1.00 23.97 540 GLY A CA 1
ATOM 4247 C C . GLY A 1 540 ? 15.625 -17.325 45.005 1.00 23.97 540 GLY A C 1
ATOM 4248 O O . GLY A 1 540 ? 15.659 -16.174 44.578 1.00 23.97 540 GLY A O 1
ATOM 4249 N N . ILE A 1 541 ? 14.821 -17.728 46.004 1.00 29.34 541 ILE A N 1
ATOM 4250 C CA . ILE A 1 541 ? 13.883 -16.928 46.845 1.00 29.34 541 ILE A CA 1
ATOM 4251 C C . ILE A 1 541 ? 12.406 -17.013 46.366 1.00 29.34 541 ILE A C 1
ATOM 4253 O O . ILE A 1 541 ? 12.047 -16.418 45.360 1.00 29.34 541 ILE A O 1
ATOM 4257 N N . VAL A 1 542 ? 11.567 -17.925 46.910 1.00 24.88 542 VAL A N 1
ATOM 4258 C CA . VAL A 1 542 ? 10.834 -17.903 48.222 1.00 24.88 542 VAL A CA 1
ATOM 4259 C C . VAL A 1 542 ? 9.621 -16.948 48.133 1.00 24.88 542 VAL A C 1
ATOM 4261 O O . VAL A 1 542 ? 9.814 -15.753 47.976 1.00 24.88 542 VAL A O 1
ATOM 4264 N N . LEU A 1 543 ? 8.362 -17.410 48.021 1.00 23.95 543 LEU A N 1
ATOM 4265 C CA . LEU A 1 543 ? 7.461 -18.133 48.959 1.00 23.95 543 LEU A CA 1
ATOM 4266 C C . LEU A 1 543 ? 6.414 -17.189 49.610 1.00 23.95 543 LEU A C 1
ATOM 4268 O O . LEU A 1 543 ? 6.769 -16.194 50.227 1.00 23.95 543 LEU A O 1
ATOM 4272 N N . ILE A 1 544 ? 5.160 -17.672 49.596 1.00 26.86 544 ILE A N 1
ATOM 4273 C CA . ILE A 1 544 ? 4.109 -17.585 50.643 1.00 26.86 544 ILE A CA 1
ATOM 4274 C C . ILE A 1 544 ? 3.144 -16.386 50.667 1.00 26.86 544 ILE A C 1
ATOM 4276 O O . ILE A 1 544 ? 3.524 -15.235 50.830 1.00 26.86 544 ILE A O 1
ATOM 4280 N N . GLY A 1 545 ? 1.851 -16.745 50.718 1.00 24.77 545 GLY A N 1
ATOM 4281 C CA . GLY A 1 545 ? 0.763 -15.972 51.334 1.00 24.77 545 GLY A CA 1
ATOM 4282 C C . GLY A 1 545 ? -0.621 -16.485 50.906 1.00 24.77 545 GLY A C 1
ATOM 4283 O O . GLY A 1 545 ? -1.202 -15.952 49.976 1.00 24.77 545 GLY A O 1
ATOM 4284 N N . ILE A 1 546 ? -1.068 -17.671 51.344 1.00 26.84 546 ILE A N 1
ATOM 4285 C CA . ILE A 1 546 ? -2.070 -17.877 52.421 1.00 26.84 546 ILE A CA 1
ATOM 4286 C C . ILE A 1 546 ? -3.301 -16.955 52.318 1.00 26.84 546 ILE A C 1
ATOM 4288 O O . ILE A 1 546 ? -3.190 -15.786 52.655 1.00 26.84 546 ILE A O 1
ATOM 4292 N N . LEU A 1 547 ? -4.490 -17.518 52.038 1.00 24.47 547 LEU A N 1
ATOM 4293 C CA . LEU A 1 547 ? -5.661 -17.433 52.937 1.00 24.47 547 LEU A CA 1
ATOM 4294 C C . LEU A 1 547 ? -6.837 -18.317 52.470 1.00 24.47 547 LEU A C 1
ATOM 4296 O O . LEU A 1 547 ? -7.450 -18.106 51.429 1.00 24.47 547 LEU A O 1
ATOM 4300 N N . ARG A 1 548 ? -7.156 -19.309 53.311 1.00 27.34 548 ARG A N 1
ATOM 4301 C CA . ARG A 1 548 ? -8.450 -20.006 53.404 1.00 27.34 548 ARG A CA 1
ATOM 4302 C C . ARG A 1 548 ? -9.490 -19.081 54.045 1.00 27.34 548 ARG A C 1
ATOM 4304 O O . ARG A 1 548 ? -9.134 -18.415 55.004 1.00 27.34 548 ARG A O 1
ATOM 4311 N N . ILE A 1 549 ? -10.753 -19.196 53.625 1.00 28.47 549 ILE A N 1
ATOM 4312 C CA . ILE A 1 549 ? -12.040 -19.183 54.376 1.00 28.47 549 ILE A CA 1
ATOM 4313 C C . ILE A 1 549 ? -13.107 -19.423 53.283 1.00 28.47 549 ILE A C 1
ATOM 4315 O O . ILE A 1 549 ? -13.000 -18.842 52.214 1.00 28.47 549 ILE A O 1
ATOM 4319 N N . GLY A 1 550 ? -14.148 -20.243 53.386 1.00 26.61 550 GLY A N 1
ATOM 4320 C CA . GLY A 1 550 ? -14.708 -21.068 54.445 1.00 26.61 550 GLY A CA 1
ATOM 4321 C C . GLY A 1 550 ? -15.998 -21.695 53.890 1.00 26.61 550 GLY A C 1
ATOM 4322 O O . GLY A 1 550 ? -16.722 -21.072 53.119 1.00 26.61 550 GLY A O 1
ATOM 4323 N N . VAL A 1 551 ? -16.263 -22.947 54.253 1.00 27.48 551 VAL A N 1
ATOM 4324 C CA . VAL A 1 551 ? -17.499 -23.678 53.941 1.00 27.48 551 VAL A CA 1
ATOM 4325 C C . VAL A 1 551 ? -18.491 -23.451 55.076 1.00 27.48 551 VAL A C 1
ATOM 4327 O O . VAL A 1 551 ? -18.161 -23.799 56.205 1.00 27.48 551 VAL A O 1
ATOM 4330 N N . VAL A 1 552 ? -19.711 -22.981 54.783 1.00 26.06 552 VAL A N 1
ATOM 4331 C CA . VAL A 1 552 ? -20.918 -23.307 55.569 1.00 26.06 552 VAL A CA 1
ATOM 4332 C C . VAL A 1 552 ? -22.138 -23.434 54.647 1.00 26.06 552 VAL A C 1
ATOM 4334 O O . VAL A 1 552 ? -22.447 -22.563 53.842 1.00 26.06 552 VAL A O 1
ATOM 4337 N N . CYS A 1 553 ? -22.807 -24.574 54.817 1.00 25.61 553 CYS A N 1
ATOM 4338 C CA . CYS A 1 553 ? -24.067 -25.061 54.264 1.00 25.61 553 CYS A CA 1
ATOM 4339 C C . CYS A 1 553 ? -25.230 -24.057 54.152 1.00 25.61 553 CYS A C 1
ATOM 4341 O O . CYS A 1 553 ? -25.464 -23.282 55.070 1.00 25.61 553 CYS A O 1
ATOM 4343 N N . SER A 1 554 ? -26.131 -24.285 53.185 1.00 25.92 554 SER A N 1
ATOM 4344 C CA . SER A 1 554 ? -27.503 -24.736 53.502 1.00 25.92 554 SER A CA 1
ATOM 4345 C C . SER A 1 554 ? -28.331 -25.075 52.254 1.00 25.92 554 SER A C 1
ATOM 4347 O O . SER A 1 554 ? -28.451 -24.302 51.309 1.00 25.92 554 SER A O 1
ATOM 4349 N N . ARG A 1 555 ? -28.958 -26.253 52.315 1.00 27.11 555 ARG A N 1
ATOM 4350 C CA . ARG A 1 555 ? -29.989 -26.788 51.417 1.00 27.11 555 ARG A CA 1
ATOM 4351 C C . ARG A 1 555 ? -31.252 -25.915 51.401 1.00 27.11 555 ARG A C 1
ATOM 4353 O O . ARG A 1 555 ? -31.805 -25.631 52.459 1.00 27.11 555 ARG A O 1
ATOM 4360 N N . LYS A 1 556 ? -31.856 -25.746 50.220 1.00 28.30 556 LYS A N 1
ATOM 4361 C CA . LYS A 1 556 ? -33.314 -25.903 50.044 1.00 28.30 556 LYS A CA 1
ATOM 4362 C C . LYS A 1 556 ? -33.656 -26.282 48.599 1.00 28.30 556 LYS A C 1
ATOM 4364 O O . LYS A 1 556 ? -33.614 -25.467 47.689 1.00 28.30 556 LYS A O 1
ATOM 4369 N N . ARG A 1 557 ? -34.001 -27.561 48.420 1.00 26.78 557 ARG A N 1
ATOM 4370 C CA . ARG A 1 557 ? -34.748 -28.101 47.276 1.00 26.78 557 ARG A CA 1
ATOM 4371 C C . ARG A 1 557 ? -36.208 -27.666 47.423 1.00 26.78 557 ARG A C 1
ATOM 4373 O O . ARG A 1 557 ? -36.813 -27.976 48.448 1.00 26.78 557 ARG A O 1
ATOM 4380 N N . MET A 1 558 ? -36.789 -27.070 46.388 1.00 28.22 558 MET A N 1
ATOM 4381 C CA . MET A 1 558 ? -38.234 -27.101 46.161 1.00 28.22 558 MET A CA 1
ATOM 4382 C C . MET A 1 558 ? -38.500 -27.751 44.804 1.00 28.22 558 MET A C 1
ATOM 4384 O O . MET A 1 558 ? -37.865 -27.429 43.805 1.00 28.22 558 MET A O 1
ATOM 4388 N N . LYS A 1 559 ? -39.378 -28.754 44.842 1.00 30.05 559 LYS A N 1
ATOM 4389 C CA . LYS A 1 559 ? -39.834 -29.585 43.730 1.00 30.05 559 LYS A CA 1
ATOM 4390 C C . LYS A 1 559 ? -40.788 -28.786 42.839 1.00 30.05 559 LYS A C 1
ATOM 4392 O O . LYS A 1 559 ? -41.716 -28.173 43.356 1.00 30.05 559 LYS A O 1
ATOM 4397 N N . THR A 1 560 ? -40.638 -28.915 41.527 1.00 27.52 560 THR A N 1
ATOM 4398 C CA . THR A 1 560 ? -41.717 -28.751 40.547 1.00 27.52 560 THR A CA 1
ATOM 4399 C C . THR A 1 560 ? -42.084 -30.136 40.020 1.00 27.52 560 THR A C 1
ATOM 4401 O O . THR A 1 560 ? -41.213 -30.974 39.788 1.00 27.52 560 THR A O 1
ATOM 4404 N N . GLY A 1 561 ? -43.379 -30.421 39.898 1.00 28.06 561 GLY A N 1
ATOM 4405 C CA . GLY A 1 561 ? -43.848 -31.704 39.390 1.00 28.06 561 GLY A CA 1
ATOM 4406 C C . GLY A 1 561 ? -45.363 -31.843 39.428 1.00 28.06 561 GLY A C 1
ATOM 4407 O O . GLY A 1 561 ? -45.917 -32.236 40.450 1.00 28.06 561 GLY A O 1
ATOM 4408 N N . GLY A 1 562 ? -45.982 -31.597 38.272 1.00 27.86 562 GLY A N 1
ATOM 4409 C CA . GLY A 1 562 ? -47.340 -32.018 37.926 1.00 27.86 562 GLY A CA 1
ATOM 4410 C C . GLY A 1 562 ? -48.422 -30.971 38.213 1.00 27.86 562 GLY A C 1
ATOM 4411 O O . GLY A 1 562 ? -48.387 -30.303 39.232 1.00 27.86 562 GLY A O 1
ATOM 4412 N N . ASN A 1 563 ? -49.451 -30.805 37.390 1.00 28.19 563 ASN A N 1
ATOM 4413 C CA . ASN A 1 563 ? -49.843 -31.523 36.185 1.00 28.19 563 ASN A CA 1
ATOM 4414 C C . ASN A 1 563 ? -51.031 -30.767 35.555 1.00 28.19 563 ASN A C 1
ATOM 4416 O O . ASN A 1 563 ? -51.797 -30.143 36.282 1.00 28.19 563 ASN A O 1
ATOM 4420 N N . LYS A 1 564 ? -51.239 -31.012 34.258 1.00 31.45 564 LYS A N 1
ATOM 4421 C CA . LYS A 1 564 ? -52.528 -31.033 33.543 1.00 31.45 564 LYS A CA 1
ATOM 4422 C C . LYS A 1 564 ? -53.243 -29.724 33.162 1.00 31.45 564 LYS A C 1
ATOM 4424 O O . LYS A 1 564 ? -53.861 -29.058 33.977 1.00 31.45 564 LYS A O 1
ATOM 4429 N N . ASN A 1 565 ? -53.346 -29.628 31.832 1.00 29.86 565 ASN A N 1
ATOM 4430 C CA . ASN A 1 565 ? -54.561 -29.453 31.031 1.00 29.86 565 ASN A CA 1
ATOM 4431 C C . ASN A 1 565 ? -55.159 -28.055 30.885 1.00 29.86 565 ASN A C 1
ATOM 4433 O O . ASN A 1 565 ? -55.583 -27.436 31.850 1.00 29.86 565 ASN A O 1
ATOM 4437 N N . GLY A 1 566 ? -55.417 -27.725 29.618 1.00 28.84 566 GLY A N 1
ATOM 4438 C CA . GLY A 1 566 ? -56.684 -27.110 29.241 1.00 28.84 566 GLY A CA 1
ATOM 4439 C C . GLY A 1 566 ? -56.554 -25.854 28.400 1.00 28.84 566 GLY A C 1
A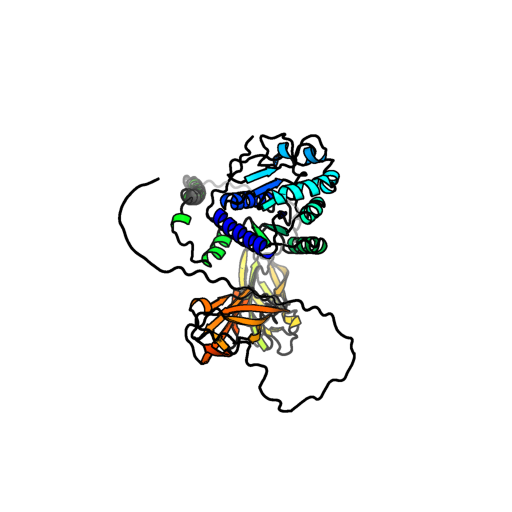TOM 4440 O O . GLY A 1 566 ? -56.419 -24.775 28.946 1.00 28.84 566 GLY A O 1
ATOM 4441 N N . ALA A 1 567 ? -56.674 -26.062 27.090 1.00 30.53 567 ALA A N 1
ATOM 4442 C CA . ALA A 1 567 ? -57.545 -25.317 26.185 1.00 30.53 567 ALA A CA 1
ATOM 4443 C C . ALA A 1 567 ? -57.417 -23.782 26.042 1.00 30.53 567 ALA A C 1
ATOM 4445 O O . ALA A 1 567 ? -57.618 -23.003 26.962 1.00 30.53 567 ALA A O 1
ATOM 4446 N N . GLU A 1 568 ? -57.296 -23.423 24.762 1.00 31.17 568 GLU A N 1
ATOM 4447 C CA . GLU A 1 568 ? -58.031 -22.351 24.085 1.00 31.17 568 GLU A CA 1
ATOM 4448 C C . GLU A 1 568 ? -57.610 -20.877 24.233 1.00 31.17 568 GLU A C 1
ATOM 4450 O O . GLU A 1 568 ? -57.853 -20.189 25.216 1.00 31.17 568 GLU A O 1
ATOM 4455 N N . SER A 1 569 ? -57.234 -20.370 23.054 1.00 31.89 569 SER A N 1
ATOM 4456 C CA . SER A 1 569 ? -57.764 -19.158 22.417 1.00 31.89 569 SER A CA 1
ATOM 4457 C C . SER A 1 569 ? -56.946 -17.861 22.501 1.00 31.89 569 SER A C 1
ATOM 4459 O O . SER A 1 569 ? -56.772 -17.243 23.539 1.00 31.89 569 SER A O 1
ATOM 4461 N N . ASN A 1 570 ? -56.566 -17.444 21.289 1.00 32.03 570 ASN A N 1
ATOM 4462 C CA . ASN A 1 570 ? -56.772 -16.130 20.680 1.00 32.03 570 ASN A CA 1
ATOM 4463 C C . ASN A 1 570 ? -56.032 -14.866 21.151 1.00 32.03 570 ASN A C 1
ATOM 4465 O O . ASN A 1 570 ? -56.033 -14.474 22.308 1.00 32.03 570 ASN A O 1
ATOM 4469 N N . ASN A 1 571 ? -55.658 -14.138 20.086 1.00 33.19 571 ASN A N 1
ATOM 4470 C CA . ASN A 1 571 ? -55.375 -12.708 19.931 1.00 33.19 571 ASN A CA 1
ATOM 4471 C C . ASN A 1 571 ? -53.996 -12.219 20.394 1.00 33.19 571 ASN A C 1
ATOM 4473 O O . ASN A 1 571 ? -53.619 -12.345 21.548 1.00 33.19 571 ASN A O 1
ATOM 4477 N N . LYS A 1 572 ? -53.154 -11.768 19.449 1.00 38.09 572 LYS A N 1
ATOM 4478 C CA . LYS A 1 572 ? -53.147 -10.403 18.866 1.00 38.09 572 LYS A CA 1
ATOM 4479 C C . LYS A 1 572 ? -53.034 -9.340 19.961 1.00 38.09 572 LYS A C 1
ATOM 4481 O O . LYS A 1 572 ? -54.044 -9.033 20.585 1.00 38.09 572 LYS A O 1
ATOM 4486 N N . TYR A 1 573 ? -51.844 -8.768 20.130 1.00 38.81 573 TYR A N 1
ATOM 4487 C CA . TYR A 1 573 ? -51.453 -7.464 19.575 1.00 38.81 573 TYR A CA 1
ATOM 4488 C C . TYR A 1 573 ? -49.934 -7.394 19.444 1.00 38.81 573 TYR A C 1
ATOM 4490 O O . TYR A 1 573 ? -49.261 -8.055 20.266 1.00 38.81 573 TYR A O 1
#

Foldseek 3Di:
DAFEQDEDPQPLVLVVLVVVLVLVVVVCVVQVFFEEEQAELAPPLCSVVVLRNNQLSCVVVVWQEEEEELALVDDPVPPVRDPPDLADFLQCVLVPVDDPVRQWHHYPRHSYIYGYCHNRSDPCSVVSLPGPVNLVSVVVVVVVGRHYYYYAYHPVPDPSRLSSLLSGQAYEYGGEPPPGDPVSVVVSVVSCVVSVHHHSYYDYPNDDVVNSCVVCVVPPPPPPPVSVDDDPPPPVVVVVVVVVVVVVVVVVVVPPPPPDDDDDDDDDDDDDPDDPDPPPPDPPDDWDKAWPDKDKADDPDAFDKIKIKTKIWGQAQAWKWAFKKKFKDWPQPQKDFDPPWHRIDTDRIHDHGRIDMDMTMMGGHNPDDVVSSQKTKMKIKIWTAIPVRDIDIDMDIDIDRNDWDWDKAWDDKDWDQEEAAQDWGKIKTKMAGQTPFWWPWKWKAKDWQWDPVQRIDIDDTHGHGDMDMDIDIIHGHDFAKIKIKMWM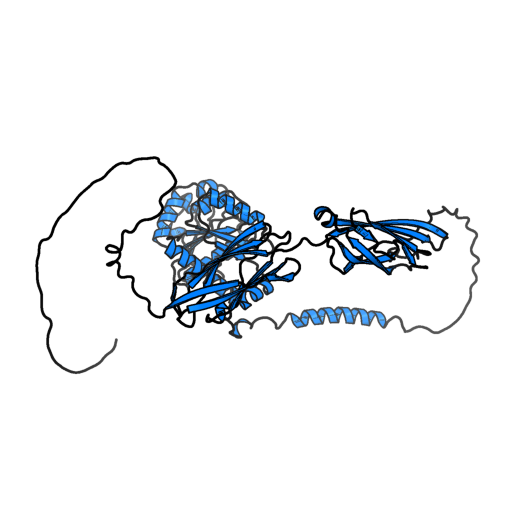WTATPVRDIDIDDIDMDIHGYDHDPDDPPPPPPPDDDDDDDDDDDDDDDDDDDDDDDDDDDDDDDDDDDDDDDDDDDDDDDDDDD

Sequence (573 aa):
MVINIYRNSSQAVLSAYDHVVTNLYMDHMQHGHKIYAVCGCSPGTGATAVSVELAVSFAEAGRKTLLIDMDMRKEKVHQHLNEKIGARGLSDYIVGTVSDEEIVFQTNVKHLHYIGGGTAGGDHTVKILCSNKLKELLQSLNETYDFIVIDTPSLSATLDSKVLCSLADSVVLVAAMEESQKKQLENVKVQLDQLGVPISGIIATKASWDVYRQYMNRFDYFEKKEYLHRETRKRGWNRIWKSWKQILKKMVGLSCLLLLCFIPSVSVYAEPEQTSQTAQMGNPRCPIVMIPEYDIEGDVSPGKEFDLTVQVKNVDPSLAASQVRTTLAIKTEGVYLAEGDVNQRYAERLEAGETETYIFRLTVSRNVKEELLSNLILECSFNYASQTGTIGSNSTAFSIDISKRSELKLLEVTIPDRVYAYIPTLMDLKYENTGEKQIRKVIMTVSGNITTADQEIILEPASIGRQMNDEQYITFTQGGDQELQIRLSYEDEDGDMYELPSFELQTDVSYDFEREDTENKEKGIFSAKMLSSVTAIGIGIVLIGILRIGVVCSRKRMKTGGNKNGAESNNKY

Secondary structure (DSSP, 8-state):
-EE-PPPP--HHHHHHHHHHHHHHHHHHHHH---EEEEEESSTTS-HHHHHHHHHHHHHHTT--EEEEE--TTS-GGG-TT-TT-----HHHHHHTSS-STTT-EEESSTTEEEE---SSTTTTHHHHHT-HHHHHHHHHHHHH-SEEEEE---TTT-SHHHHHHHTSSEEEEEEETTTS-HHHHHHHHHHHHHHT--EEEEEEES--HHHHHHHHTT-TT---GGGG-SS-TTHHHHHHHHHHHHHHHHHHSSSSSSS-----------PPP----------PPPP-EEEEEEEEES--STT-EEEEEEEEEE--SS--EEEEEEEEEE-STTEEEPTT--SEEEEEEE-TT-EEEEEEEEEE-TT--HHHHTSEEEEEEEEEEETTS-EEEEEEEEEE-------EEEEEEE--SEEETTSEEEEEEEEEE-SSSPEEEEEEEEESSB-GGGSEEEEPP--BT-EEEEEEEEEBSS-EEEEEEEEEEEEESS--EEEPPPEEEEEEEES------TTSTTSS-------------------------------------------------

Solvent-accessible surface area (backbone atoms only — not comparable to full-atom values): 33758 Å² total; per-residue (Å²): 118,70,43,72,76,87,76,85,85,50,64,73,57,53,53,53,47,52,54,50,50,50,53,53,49,51,46,23,73,74,73,66,47,37,32,36,20,25,27,10,42,39,84,90,26,47,25,61,62,50,33,52,53,50,32,50,49,42,8,73,73,71,35,40,22,35,34,34,43,60,46,38,82,59,58,75,88,71,42,83,76,40,87,89,55,93,52,64,6,52,35,28,35,68,76,61,80,46,56,74,78,71,27,59,34,44,38,76,49,66,53,29,34,39,31,47,32,31,79,51,25,67,94,41,43,68,62,48,75,73,30,68,62,50,56,54,47,51,54,57,47,60,76,74,33,64,34,36,33,34,23,40,40,18,56,73,77,41,75,64,24,55,59,52,41,65,72,26,58,25,30,38,38,19,36,21,50,98,73,56,54,70,69,44,48,52,54,47,48,55,54,34,60,73,66,72,39,50,69,84,46,74,49,77,28,77,65,49,71,67,59,49,47,64,58,47,74,73,49,93,81,67,84,53,78,74,83,78,73,82,85,72,90,68,61,67,60,58,55,55,51,52,54,50,55,57,51,52,56,56,54,64,67,65,72,76,79,81,81,87,88,87,84,85,88,83,90,78,91,75,82,82,77,91,70,91,67,82,79,72,80,68,75,87,78,57,48,47,66,42,65,88,50,70,51,76,51,68,57,93,45,70,62,33,57,31,39,39,36,38,35,44,28,26,72,23,90,78,42,37,35,28,56,34,37,40,36,60,42,74,69,30,77,49,49,44,70,28,94,94,57,70,57,63,50,79,40,73,62,40,47,49,62,35,73,48,78,47,76,44,47,30,27,31,36,71,82,46,60,69,79,51,52,48,49,39,37,37,33,39,35,38,39,28,27,25,89,86,71,46,79,35,73,50,70,42,74,50,70,45,71,46,77,61,53,68,39,79,44,82,74,49,76,50,61,61,63,66,47,44,39,75,39,79,38,69,31,43,38,30,35,29,17,76,21,72,31,47,32,65,38,28,38,37,36,43,44,57,65,46,41,81,79,51,29,62,40,80,52,76,54,36,48,56,75,34,77,47,78,48,82,43,70,41,33,32,73,52,59,44,85,41,62,36,44,38,33,42,34,36,26,34,76,87,68,53,77,48,76,54,81,68,50,78,47,70,32,37,22,36,83,71,84,74,77,81,70,92,82,66,91,87,76,82,78,92,77,91,84,89,89,85,82,83,83,86,84,80,89,82,86,87,86,90,82,89,85,90,85,82,91,80,88,83,91,81,89,80,88,85,84,86,80,83,86,82,84,87,83,85,78,92,132

Nearest PDB structures (foldseek):
  7nhr-assembly1_G  TM=8.716E-01  e=7.181E-16  Escherichia coli
  7nhs-assembly1_A  TM=8.712E-01  e=1.132E-15  Escherichia coli
  7nib-assembly1_F  TM=8.714E-01  e=1.888E-15  Escherichia coli
  7nhr-assembly1_D  TM=8.735E-01  e=5.558E-15  Escherichia coli
  1ex0-assembly1_B  TM=3.439E-01  e=4.949E-09  Homo sapiens